Protein 1FJH (pdb70)

Solvent-accessible surface area: 18485 Å² total; per-residue (Å²): 217,25,22,4,0,0,0,11,5,23,77,41,35,2,36,13,0,45,143,49,6,77,92,66,63,51,92,10,4,0,1,24,112,116,100,20,86,3,106,15,79,11,13,74,51,123,18,0,123,102,0,25,52,42,0,65,81,94,2,83,184,8,3,23,0,0,0,5,19,23,40,61,30,44,169,34,195,51,32,0,34,0,0,0,13,2,8,9,2,7,9,59,0,0,66,31,0,35,83,2,0,123,111,20,128,108,16,1,2,0,1,14,2,6,19,11,0,24,100,50,55,23,107,142,7,69,0,0,135,5,3,82,69,45,70,33,82,114,0,53,35,52,1,86,150,34,53,147,136,2,12,88,36,0,48,16,0,0,8,1,2,2,0,1,5,4,8,98,53,0,37,57,4,4,144,19,38,0,16,0,2,1,0,0,12,31,102,139,77,62,6,46,80,55,202,25,97,57,55,8,7,0,26,0,0,26,13,1,25,32,84,33,0,29,11,0,1,4,6,24,0,23,0,4,1,0,82,7,2,73,105,26,33,58,102,38,222,24,26,4,0,0,1,10,4,15,80,42,34,2,37,10,0,52,118,44,5,79,94,70,62,49,98,8,3,0,1,26,114,129,106,21,85,3,106,13,79,10,11,72,44,139,17,0,91,104,0,23,52,43,0,60,79,95,4,76,181,11,2,20,0,0,0,5,19,24,41,63,29,34,159,29,186,57,34,0,35,0,0,0,15,2,9,6,2,7,9,45,0,0,66,31,0,30,79,4,0,105,132,19,129,78,16,1,1,0,0,14,2,2,12,5,0,19,120,60,54,21,113,148,7,74,0,0,140,3,3,87,70,46,70,32,80,112,0,54,38,54,1,97,151,28,66,181,117,1,9,70,39,0,38,10,0,0,8,1,1,2,0,2,5,1,9,103,53,0,42,52,3,8,147,22,16,2,18,1,0,2,0,0,18,34,96,186,102,18,17,37,49,102,215,34,109,60,52,17,12,0,26,0,0,24,13,0,22,33,78,34,0,12,9,0,2,2,6,24,1,26,0,3,0,0,34,15,1,52,108,42,29,66,96,32

Structure (mmCIF, N/CA/C/O backbone):
data_1FJH
#
_entry.id   1FJH
#
_cell.length_a   43.256
_cell.length_b   46.208
_cell.length_c   65.320
_cell.angle_alpha   106.54
_cell.angle_beta   106.56
_cell.angle_gamma   98.75
#
_symmetry.space_group_name_H-M   'P 1'
#
loop_
_entity.id
_entity.type
_entity.pdbx_description
1 polymer '3ALPHA-HYDROXYSTEROID DEHYDROGENASE/CARBONYL REDUCTASE'
2 water water
#
loop_
_atom_site.group_PDB
_atom_site.id
_atom_site.type_symbol
_atom_site.label_atom_id
_atom_site.label_alt_id
_atom_site.label_comp_id
_atom_site.label_asym_id
_atom_site.label_entity_id
_atom_site.label_seq_id
_atom_site.pdbx_PDB_ins_code
_atom_site.Cartn_x
_atom_site.Cartn_y
_atom_site.Cartn_z
_atom_site.occupancy
_atom_site.B_iso_or_equiv
_atom_site.auth_seq_id
_atom_site.auth_comp_id
_atom_site.auth_asym_id
_atom_site.auth_atom_id
_atom_site.pdbx_PDB_model_num
ATOM 1 N N . MET A 1 1 ? 2.874 26.775 -27.076 1.00 48.47 1 MET A N 1
ATOM 2 C CA . MET A 1 1 ? 3.993 26.365 -26.180 1.00 48.34 1 MET A CA 1
ATOM 3 C C . MET A 1 1 ? 3.994 24.862 -25.936 1.00 44.10 1 MET A C 1
ATOM 4 O O . MET A 1 1 ? 4.870 24.150 -26.426 1.00 45.52 1 MET A O 1
ATOM 9 N N . SER A 1 2 ? 3.015 24.386 -25.171 1.00 37.95 2 SER A N 1
ATOM 10 C CA . SER A 1 2 ? 2.906 22.964 -24.862 1.00 29.86 2 SER A CA 1
ATOM 11 C C . SER A 1 2 ? 1.805 22.325 -25.697 1.00 26.71 2 SER A C 1
ATOM 12 O O . SER A 1 2 ? 0.625 22.400 -25.352 1.00 25.89 2 SER A O 1
ATOM 15 N N . ILE A 1 3 ? 2.202 21.682 -26.788 1.00 22.18 3 ILE A N 1
ATOM 16 C CA . ILE A 1 3 ? 1.251 21.048 -27.687 1.00 20.98 3 ILE A CA 1
ATOM 17 C C . ILE A 1 3 ? 0.913 19.603 -27.350 1.00 20.02 3 ILE A C 1
ATOM 18 O O . ILE A 1 3 ? 1.795 18.792 -27.078 1.00 20.17 3 ILE A O 1
ATOM 23 N N . ILE A 1 4 ? -0.379 19.299 -27.368 1.00 17.99 4 ILE A N 1
ATOM 24 C CA . ILE A 1 4 ? -0.864 17.944 -27.136 1.00 15.62 4 ILE A CA 1
ATOM 25 C C . ILE A 1 4 ? -1.715 17.606 -28.352 1.00 15.30 4 ILE A C 1
ATOM 26 O O . ILE A 1 4 ? -2.661 18.324 -28.668 1.00 14.23 4 ILE A O 1
ATOM 31 N N . VAL A 1 5 ? -1.361 16.526 -29.036 1.00 13.43 5 VAL A N 1
ATOM 32 C CA . VAL A 1 5 ? -2.098 16.070 -30.209 1.00 14.41 5 VAL A CA 1
ATOM 33 C C . VAL A 1 5 ? -3.155 15.083 -29.729 1.00 14.85 5 VAL A C 1
ATOM 34 O O . VAL A 1 5 ? -2.854 14.184 -28.945 1.00 15.02 5 VAL A O 1
ATOM 38 N N . ILE A 1 6 ? -4.390 15.252 -30.196 1.00 12.69 6 ILE A N 1
ATOM 39 C CA . ILE A 1 6 ? -5.479 14.372 -29.783 1.00 12.04 6 ILE A CA 1
ATOM 40 C C . ILE A 1 6 ? -6.290 13.878 -30.976 1.00 11.68 6 ILE A C 1
ATOM 41 O O . ILE A 1 6 ? -6.894 14.678 -31.684 1.00 11.97 6 ILE A O 1
ATOM 46 N N . SER A 1 7 ? -6.309 12.570 -31.205 1.00 10.81 7 SER A N 1
ATOM 47 C CA . SER A 1 7 ? -7.113 12.048 -32.305 1.00 11.18 7 SER A CA 1
ATOM 48 C C . SER A 1 7 ? -8.506 11.774 -31.728 1.00 11.65 7 SER A C 1
ATOM 49 O O . SER A 1 7 ? -8.650 11.519 -30.530 1.00 11.34 7 SER A O 1
ATOM 52 N N . GLY A 1 8 ? -9.529 11.851 -32.577 1.00 10.32 8 GLY A N 1
ATOM 53 C CA . GLY A 1 8 ? -10.898 11.638 -32.125 1.00 11.17 8 GLY A CA 1
ATOM 54 C C . GLY A 1 8 ? -11.376 12.734 -31.180 1.00 12.69 8 GLY A C 1
ATOM 55 O O . GLY A 1 8 ? -12.225 12.500 -30.320 1.00 14.06 8 GLY A O 1
ATOM 56 N N . CYS A 1 9 ? -10.850 13.943 -31.362 1.00 12.19 9 CYS A N 1
ATOM 57 C CA . CYS A 1 9 ? -11.169 15.087 -30.511 1.00 12.69 9 CYS A CA 1
ATOM 58 C C . CYS A 1 9 ? -12.573 15.688 -30.596 1.00 13.72 9 CYS A C 1
ATOM 59 O O . CYS A 1 9 ? -12.987 16.412 -29.689 1.00 13.96 9 CYS A O 1
ATOM 62 N N . ALA A 1 10 ? -13.300 15.399 -31.670 1.00 13.52 10 ALA A N 1
ATOM 63 C CA . ALA A 1 10 ? -14.626 15.979 -31.865 1.00 12.86 10 ALA A CA 1
ATOM 64 C C . ALA A 1 10 ? -15.729 15.548 -30.909 1.00 14.73 10 ALA A C 1
ATOM 65 O O . ALA A 1 10 ? -16.621 16.337 -30.598 1.00 13.68 10 ALA A O 1
ATOM 67 N N . THR A 1 11 ? -15.673 14.311 -30.429 1.00 16.76 11 THR A N 1
ATOM 68 C CA . THR A 1 11 ? -16.725 13.814 -29.553 1.00 17.73 11 THR A CA 1
ATOM 69 C C . THR A 1 11 ? -16.220 12.923 -28.427 1.00 16.79 11 THR A C 1
ATOM 70 O O . THR A 1 11 ? -15.028 12.649 -28.316 1.00 14.66 11 THR A O 1
ATOM 74 N N . GLY A 1 12 ? -17.162 12.471 -27.605 1.00 16.56 12 GLY A N 1
ATOM 75 C CA . GLY A 1 12 ? -16.862 11.579 -26.500 1.00 16.64 12 GLY A CA 1
ATOM 76 C C . GLY A 1 12 ? -15.659 11.882 -25.629 1.00 12.59 12 GLY A C 1
ATOM 77 O O . GLY A 1 12 ? -15.456 13.010 -25.188 1.00 11.85 12 GLY A O 1
ATOM 78 N N . ILE A 1 13 ? -14.865 10.849 -25.372 1.00 13.48 13 ILE A N 1
ATOM 79 C CA . ILE A 1 13 ? -13.684 10.986 -24.530 1.00 14.00 13 ILE A CA 1
ATOM 80 C C . ILE A 1 13 ? -12.675 11.957 -25.125 1.00 12.62 13 ILE A C 1
ATOM 81 O O . ILE A 1 13 ? -12.061 12.735 -24.402 1.00 13.94 13 ILE A O 1
ATOM 86 N N . GLY A 1 14 ? -12.501 11.908 -26.444 1.00 11.29 14 GLY A N 1
ATOM 87 C CA . GLY A 1 14 ? -11.564 12.815 -27.084 1.00 9.05 14 GLY A CA 1
ATOM 88 C C . GLY A 1 14 ? -11.926 14.261 -26.800 1.00 9.36 14 GLY A C 1
ATOM 89 O O . GLY A 1 14 ? -11.066 15.082 -26.488 1.00 11.16 14 GLY A O 1
ATOM 90 N N . ALA A 1 15 ? -13.212 14.577 -26.905 1.00 11.57 15 ALA A N 1
ATOM 91 C CA . ALA A 1 15 ? -13.681 15.932 -26.649 1.00 11.26 15 ALA A CA 1
ATOM 92 C C . ALA A 1 15 ? -13.514 16.313 -25.180 1.00 10.84 15 ALA A C 1
ATOM 93 O O . ALA A 1 15 ? -13.060 17.409 -24.871 1.00 14.04 15 ALA A O 1
ATOM 95 N N . ALA A 1 16 ? -13.882 15.403 -24.282 1.00 12.65 16 ALA A N 1
ATOM 96 C CA . ALA A 1 16 ? -13.778 15.643 -22.844 1.00 12.74 16 ALA A CA 1
ATOM 97 C C . ALA A 1 16 ? -12.324 15.848 -22.432 1.00 12.83 16 ALA A C 1
ATOM 98 O O . ALA A 1 16 ? -12.020 16.671 -21.564 1.00 12.37 16 ALA A O 1
ATOM 100 N N . THR A 1 17 ? -11.429 15.096 -23.063 1.00 12.61 17 THR A N 1
ATOM 101 C CA . THR A 1 17 ? -10.001 15.187 -22.772 1.00 12.97 17 THR A CA 1
ATOM 102 C C . THR A 1 17 ? -9.434 16.500 -23.284 1.00 12.95 17 THR A C 1
ATOM 103 O O . THR A 1 17 ? -8.581 17.119 -22.643 1.00 13.00 17 THR A O 1
ATOM 107 N N . ARG A 1 18 ? -9.909 16.924 -24.448 1.00 13.57 18 ARG A N 1
ATOM 108 C CA . ARG A 1 18 ? -9.443 18.175 -25.014 1.00 14.84 18 ARG A CA 1
ATOM 109 C C . ARG A 1 18 ? -9.807 19.314 -24.071 1.00 16.28 18 ARG A C 1
ATOM 110 O O . ARG A 1 18 ? -9.000 20.204 -23.825 1.00 15.61 18 ARG A O 1
ATOM 118 N N . LYS A 1 19 ? -11.020 19.275 -23.526 1.00 18.64 19 LYS A N 1
ATOM 119 C CA . LYS A 1 19 ? -11.460 20.326 -22.614 1.00 20.13 19 LYS A CA 1
ATOM 120 C C . LYS A 1 19 ? -10.595 20.398 -21.361 1.00 19.95 19 LYS A C 1
ATOM 121 O O . LYS A 1 19 ? -10.189 21.482 -20.938 1.00 21.50 19 LYS A O 1
ATOM 127 N N . VAL A 1 20 ? -10.311 19.243 -20.770 1.00 19.06 20 VAL A N 1
ATOM 128 C CA . VAL A 1 20 ? -9.501 19.197 -19.559 1.00 18.51 20 VAL A CA 1
ATOM 129 C C . VAL A 1 20 ? -8.059 19.636 -19.793 1.00 18.09 20 VAL A C 1
ATOM 130 O O . VAL A 1 20 ? -7.516 20.419 -19.020 1.00 17.89 20 VAL A O 1
ATOM 134 N N . LEU A 1 21 ? -7.436 19.137 -20.856 1.00 17.87 21 LEU A N 1
ATOM 135 C CA . LEU A 1 21 ? -6.054 19.505 -21.139 1.00 17.80 21 LEU A CA 1
ATOM 136 C C . LEU A 1 21 ? -5.935 20.963 -21.579 1.00 18.99 21 LEU A C 1
ATOM 137 O O . LEU A 1 21 ? -4.920 21.612 -21.317 1.00 19.92 21 LEU A O 1
ATOM 142 N N . GLU A 1 22 ? -6.966 21.486 -22.235 1.00 19.04 22 GLU A N 1
ATOM 143 C CA . GLU A 1 22 ? -6.930 22.885 -22.650 1.00 22.17 22 GLU A CA 1
ATOM 144 C C . GLU A 1 22 ? -6.987 23.767 -21.406 1.00 24.31 22 GLU A C 1
ATOM 145 O O . GLU A 1 22 ? -6.353 24.820 -21.349 1.00 25.41 22 GLU A O 1
ATOM 151 N N . ALA A 1 23 ? -7.743 23.324 -20.407 1.00 26.47 23 ALA A N 1
ATOM 152 C CA . ALA A 1 23 ? -7.859 24.060 -19.155 1.00 26.99 23 ALA A CA 1
ATOM 153 C C . ALA A 1 23 ? -6.516 23.991 -18.438 1.00 27.62 23 ALA A C 1
ATOM 154 O O . ALA A 1 23 ? -6.167 24.877 -17.655 1.00 29.41 23 ALA A O 1
ATOM 156 N N . ALA A 1 24 ? -5.763 22.931 -18.716 1.00 29.15 24 ALA A N 1
ATOM 157 C CA . ALA A 1 24 ? -4.453 22.741 -18.107 1.00 29.54 24 ALA A CA 1
ATOM 158 C C . ALA A 1 24 ? -3.407 23.626 -18.783 1.00 28.60 24 ALA A C 1
ATOM 159 O O . ALA A 1 24 ? -2.226 23.570 -18.443 1.00 31.32 24 ALA A O 1
ATOM 161 N N . GLY A 1 25 ? -3.848 24.430 -19.747 1.00 27.32 25 GLY A N 1
ATOM 162 C CA . GLY A 1 25 ? -2.945 25.335 -20.441 1.00 25.39 25 GLY A CA 1
ATOM 163 C C . GLY A 1 25 ? -2.314 24.830 -21.726 1.00 24.06 25 GLY A C 1
ATOM 164 O O . GLY A 1 25 ? -1.534 25.543 -22.359 1.00 24.45 25 GLY A O 1
ATOM 165 N N . HIS A 1 26 ? -2.655 23.613 -22.130 1.00 22.01 26 HIS A N 1
ATOM 166 C CA . HIS A 1 26 ? -2.085 23.033 -23.341 1.00 20.42 26 HIS A CA 1
ATOM 167 C C . HIS A 1 26 ? -2.737 23.506 -24.630 1.00 20.12 26 HIS A C 1
ATOM 168 O O . HIS A 1 26 ? -3.926 23.818 -24.662 1.00 20.40 26 HIS A O 1
ATOM 175 N N . GLN A 1 27 ? -1.931 23.572 -25.686 1.00 21.13 27 GLN A N 1
ATOM 176 C CA . GLN A 1 27 ? -2.402 23.949 -27.013 1.00 22.87 27 GLN A CA 1
ATOM 177 C C . GLN A 1 27 ? -2.735 22.602 -27.647 1.00 19.81 27 GLN A C 1
ATOM 178 O O . GLN A 1 27 ? -1.887 21.708 -27.692 1.00 20.87 27 GLN A O 1
ATOM 184 N N . ILE A 1 28 ? -3.960 22.453 -28.129 1.00 20.05 28 ILE A N 1
ATOM 185 C CA . ILE A 1 28 ? -4.380 21.190 -28.717 1.00 19.80 28 ILE A CA 1
ATOM 186 C C . ILE A 1 28 ? -4.421 21.165 -30.237 1.00 19.71 28 ILE A C 1
ATOM 187 O O . ILE A 1 28 ? -4.944 22.078 -30.874 1.00 19.70 28 ILE A O 1
ATOM 192 N N . VAL A 1 29 ? -3.849 20.110 -30.810 1.00 17.90 29 VAL A N 1
ATOM 193 C CA . VAL A 1 29 ? -3.866 19.911 -32.251 1.00 16.84 29 VAL A CA 1
ATOM 194 C C . VAL A 1 29 ? -4.700 18.647 -32.402 1.00 16.22 29 VAL A C 1
ATOM 195 O O . VAL A 1 29 ? -4.212 17.536 -32.195 1.00 15.01 29 VAL A O 1
ATOM 199 N N . GLY A 1 30 ? -5.969 18.834 -32.737 1.00 14.35 30 GLY A N 1
ATOM 200 C CA . GLY A 1 30 ? -6.866 17.707 -32.874 1.00 16.25 30 GLY A CA 1
ATOM 201 C C . GLY A 1 30 ? -6.925 17.104 -34.256 1.00 15.01 30 GLY A C 1
ATOM 202 O O . GLY A 1 30 ? -6.695 17.783 -35.261 1.00 17.21 30 GLY A O 1
ATOM 203 N N . ILE A 1 31 ? -7.231 15.812 -34.291 1.00 13.55 31 ILE A N 1
ATOM 204 C CA . ILE A 1 31 ? -7.354 15.070 -35.534 1.00 14.19 31 ILE A CA 1
ATOM 205 C C . ILE A 1 31 ? -8.726 14.401 -35.510 1.00 15.76 31 ILE A C 1
ATOM 206 O O . ILE A 1 31 ? -9.012 13.617 -34.608 1.00 14.61 31 ILE A O 1
ATOM 211 N N . ASP A 1 32 ? -9.579 14.719 -36.479 1.00 14.42 32 ASP A N 1
ATOM 212 C CA . ASP A 1 32 ? -10.898 14.094 -36.545 1.00 14.94 32 ASP A CA 1
ATOM 213 C C . ASP A 1 32 ? -11.535 14.382 -37.899 1.00 16.53 32 ASP A C 1
ATOM 214 O O . ASP A 1 32 ? -10.968 15.119 -38.705 1.00 15.56 32 ASP A O 1
ATOM 219 N N . ILE A 1 33 ? -12.701 13.796 -38.154 1.00 16.28 33 ILE A N 1
ATOM 220 C CA . ILE A 1 33 ? -13.377 13.999 -39.430 1.00 17.85 33 ILE A CA 1
ATOM 221 C C . ILE A 1 33 ? -13.973 15.399 -39.542 1.00 18.93 33 ILE A C 1
ATOM 222 O O . ILE A 1 33 ? -14.252 15.873 -40.644 1.00 19.36 33 ILE A O 1
ATOM 227 N N . ARG A 1 34 ? -14.167 16.049 -38.398 1.00 17.52 34 ARG A N 1
ATOM 228 C CA . ARG A 1 34 ? -14.718 17.400 -38.337 1.00 18.23 34 ARG A CA 1
ATOM 229 C C . ARG A 1 34 ? -14.335 18.021 -36.994 1.00 19.27 34 ARG A C 1
ATOM 230 O O . ARG A 1 34 ? -13.869 17.321 -36.094 1.00 18.87 34 ARG A O 1
ATOM 238 N N . ASP A 1 35 ? -14.532 19.330 -36.865 1.00 19.27 35 ASP A N 1
ATOM 239 C CA . ASP A 1 35 ? -14.225 20.042 -35.624 1.00 21.81 35 ASP A CA 1
ATOM 240 C C . ASP A 1 35 ? -12.833 19.713 -35.103 1.00 21.86 35 ASP A C 1
ATOM 241 O O . ASP A 1 35 ? -12.667 19.358 -33.934 1.00 22.57 35 ASP A O 1
ATOM 246 N N . ALA A 1 36 ? -11.837 19.829 -35.975 1.00 19.85 36 ALA A N 1
ATOM 247 C CA . ALA A 1 36 ? -10.456 19.542 -35.608 1.00 18.19 36 ALA A CA 1
ATOM 248 C C . ALA A 1 36 ? -9.487 20.346 -36.468 1.00 18.29 36 ALA A C 1
ATOM 249 O O . ALA A 1 36 ? -9.804 20.704 -37.608 1.00 19.30 36 ALA A O 1
ATOM 251 N N . GLU A 1 37 ? -8.312 20.630 -35.914 1.00 16.89 37 GLU A N 1
ATOM 252 C CA . GLU A 1 37 ? -7.280 21.377 -36.626 1.00 17.36 37 GLU A CA 1
ATOM 253 C C . GLU A 1 37 ? -6.789 20.583 -37.830 1.00 18.51 37 GLU A C 1
ATOM 254 O O . GLU A 1 37 ? -6.389 21.155 -38.849 1.00 20.63 37 GLU A O 1
ATOM 260 N N . VAL A 1 38 ? -6.801 19.262 -37.699 1.00 17.36 38 VAL A N 1
ATOM 261 C CA . VAL A 1 38 ? -6.384 18.377 -38.778 1.00 16.25 38 VAL A CA 1
ATOM 262 C C . VAL A 1 38 ? -7.571 17.505 -39.160 1.00 16.75 38 VAL A C 1
ATOM 263 O O . VAL A 1 38 ? -7.935 16.578 -38.432 1.00 15.11 38 VAL A O 1
ATOM 267 N N . ILE A 1 39 ? -8.188 17.822 -40.293 1.00 16.99 39 ILE A N 1
ATOM 268 C CA . ILE A 1 39 ? -9.334 17.059 -40.769 1.00 17.29 39 ILE A CA 1
ATOM 269 C C . ILE A 1 39 ? -8.841 15.797 -41.452 1.00 16.96 39 ILE A C 1
ATOM 270 O O . ILE A 1 39 ? -8.121 15.856 -42.450 1.00 16.98 39 ILE A O 1
ATOM 275 N N . ALA A 1 40 ? -9.222 14.646 -40.912 1.00 18.20 40 ALA A N 1
ATOM 276 C CA . ALA A 1 40 ? -8.780 13.394 -41.494 1.00 18.03 40 ALA A CA 1
ATOM 277 C C . ALA A 1 40 ? -9.653 12.215 -41.117 1.00 18.96 40 ALA A C 1
ATOM 278 O O . ALA A 1 40 ? -10.340 12.227 -40.099 1.00 22.22 40 ALA A O 1
ATOM 280 N N . ASP A 1 41 ? -9.615 11.203 -41.973 1.00 21.96 41 ASP A N 1
ATOM 281 C CA . ASP A 1 41 ? -10.344 9.962 -41.776 1.00 22.80 41 ASP A CA 1
ATOM 282 C C . ASP A 1 41 ? -9.190 8.965 -41.692 1.00 22.62 41 ASP A C 1
ATOM 283 O O . ASP A 1 41 ? -8.364 8.893 -42.594 1.00 24.53 41 ASP A O 1
ATOM 288 N N . LEU A 1 42 ? -9.110 8.224 -40.596 1.00 21.18 42 LEU A N 1
ATOM 289 C CA . LEU A 1 42 ? -8.006 7.291 -40.399 1.00 19.46 42 LEU A CA 1
ATOM 290 C C . LEU A 1 42 ? -8.251 5.873 -40.885 1.00 19.41 42 LEU A C 1
ATOM 291 O O . LEU A 1 42 ? -7.446 4.983 -40.620 1.00 16.71 42 LEU A O 1
ATOM 296 N N . SER A 1 43 ? -9.348 5.663 -41.608 1.00 19.47 43 SER A N 1
ATOM 297 C CA . SER A 1 43 ? -9.679 4.330 -42.099 1.00 22.32 43 SER A CA 1
ATOM 298 C C . SER A 1 43 ? -8.849 3.851 -43.289 1.00 22.76 43 SER A C 1
ATOM 299 O O . SER A 1 43 ? -8.879 2.666 -43.621 1.00 23.61 43 SER A O 1
ATOM 302 N N . THR A 1 44 ? -8.113 4.751 -43.938 1.00 23.20 44 THR A N 1
ATOM 303 C CA . THR A 1 44 ? -7.283 4.346 -45.075 1.00 22.69 44 THR A CA 1
ATOM 304 C C . THR A 1 44 ? -5.822 4.739 -44.882 1.00 21.79 44 THR A C 1
ATOM 305 O O . THR A 1 44 ? -5.515 5.706 -44.183 1.00 20.90 44 THR A O 1
ATOM 309 N N . ALA A 1 45 ? -4.930 3.985 -45.519 1.00 23.29 45 ALA A N 1
ATOM 310 C CA . ALA A 1 45 ? -3.494 4.228 -45.434 1.00 24.56 45 ALA A CA 1
ATOM 311 C C . ALA A 1 45 ? -3.135 5.647 -45.859 1.00 26.52 45 ALA A C 1
ATOM 312 O O . ALA A 1 45 ? -2.337 6.314 -45.199 1.00 27.29 45 ALA A O 1
ATOM 314 N N . GLU A 1 46 ? -3.723 6.106 -46.960 1.00 27.47 46 GLU A N 1
ATOM 315 C CA . GLU A 1 46 ? -3.457 7.450 -47.456 1.00 29.94 46 GLU A CA 1
ATOM 316 C C . GLU A 1 46 ? -3.990 8.499 -46.495 1.00 27.49 46 GLU A C 1
ATOM 31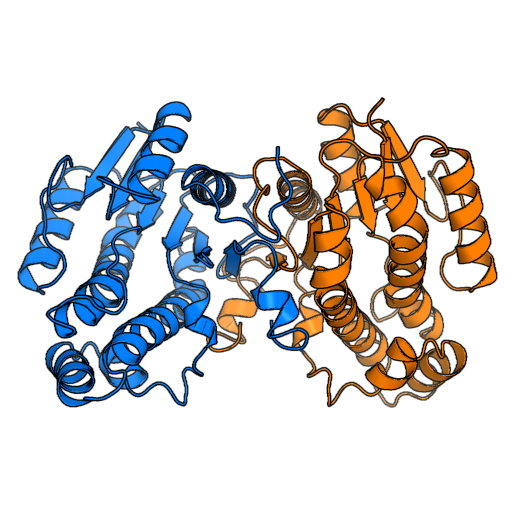7 O O . GLU A 1 46 ? -3.381 9.552 -46.313 1.00 28.12 46 GLU A O 1
ATOM 323 N N . GLY A 1 47 ? -5.130 8.202 -45.883 1.00 25.36 47 GLY A N 1
ATOM 324 C CA . GLY A 1 47 ? -5.725 9.126 -44.938 1.00 22.03 47 GLY A CA 1
ATOM 325 C C . GLY A 1 47 ? -4.842 9.349 -43.722 1.00 19.99 47 GLY A C 1
ATOM 326 O O . GLY A 1 47 ? -4.694 10.478 -43.263 1.00 19.27 47 GLY A O 1
ATOM 327 N N . ARG A 1 48 ? -4.258 8.278 -43.195 1.00 17.74 48 ARG A N 1
ATOM 328 C CA . ARG A 1 48 ? -3.386 8.398 -42.027 1.00 18.29 48 ARG A CA 1
ATOM 329 C C . ARG A 1 48 ? -2.079 9.074 -42.408 1.00 19.73 48 ARG A C 1
ATOM 330 O O . ARG A 1 48 ? -1.551 9.894 -41.657 1.00 18.62 48 ARG A O 1
ATOM 338 N N . LYS A 1 49 ? -1.555 8.719 -43.576 1.00 18.60 49 LYS A N 1
ATOM 339 C CA . LYS A 1 49 ? -0.311 9.307 -44.043 1.00 19.02 49 LYS A CA 1
ATOM 340 C C . LYS A 1 49 ? -0.461 10.817 -44.135 1.00 16.66 49 LYS A C 1
ATOM 341 O O . LYS A 1 49 ? 0.440 11.559 -43.759 1.00 16.47 49 LYS A O 1
ATOM 347 N N . GLN A 1 50 ? -1.608 11.269 -44.634 1.00 14.88 50 GLN A N 1
ATOM 348 C CA . GLN A 1 50 ? -1.860 12.696 -44.768 1.00 15.45 50 GLN A CA 1
ATOM 349 C C . GLN A 1 50 ? -2.044 13.354 -43.405 1.00 15.51 50 GLN A C 1
ATOM 350 O O . GLN A 1 50 ? -1.588 14.475 -43.187 1.00 15.57 50 GLN A O 1
ATOM 356 N N . ALA A 1 51 ? -2.710 12.654 -42.491 1.00 15.53 51 ALA A N 1
ATOM 357 C CA . ALA A 1 51 ? -2.943 13.173 -41.143 1.00 14.63 51 ALA A CA 1
ATOM 358 C C . ALA A 1 51 ? -1.614 13.350 -40.405 1.00 13.54 51 ALA A C 1
ATOM 359 O O . ALA A 1 51 ? -1.408 14.335 -39.700 1.00 14.53 51 ALA A O 1
ATOM 361 N N . ILE A 1 52 ? -0.721 12.383 -40.579 1.00 12.99 52 ILE A N 1
ATOM 362 C CA . ILE A 1 52 ? 0.594 12.410 -39.953 1.00 13.61 52 ILE A CA 1
ATOM 363 C C . ILE A 1 52 ? 1.386 13.611 -40.461 1.00 12.22 52 ILE A C 1
ATOM 364 O O . ILE A 1 52 ? 1.976 14.353 -39.680 1.00 14.18 52 ILE A O 1
ATOM 369 N N . ALA A 1 53 ? 1.371 13.801 -41.776 1.00 13.68 53 ALA A N 1
ATOM 370 C CA . ALA A 1 53 ? 2.073 14.906 -42.412 1.00 13.19 53 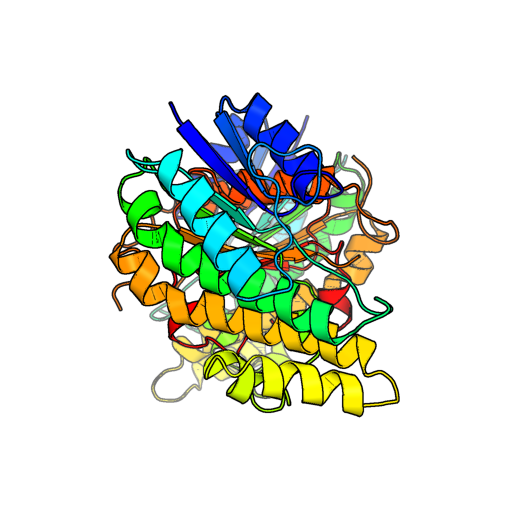ALA A CA 1
ATOM 371 C C . ALA A 1 53 ? 1.534 16.247 -41.925 1.00 15.71 53 ALA A C 1
ATOM 372 O O . ALA A 1 53 ? 2.303 17.149 -41.600 1.00 17.13 53 ALA A O 1
ATOM 374 N N . ASP A 1 54 ? 0.211 16.375 -41.876 1.00 18.31 54 ASP A N 1
ATOM 375 C CA . ASP A 1 54 ? -0.410 17.617 -41.434 1.00 17.84 54 ASP A CA 1
ATOM 376 C C . ASP A 1 54 ? -0.103 17.920 -39.974 1.00 18.68 54 ASP A C 1
ATOM 377 O O . ASP A 1 54 ? 0.057 19.078 -39.595 1.00 19.22 54 ASP A O 1
ATOM 382 N N . VAL A 1 55 ? -0.022 16.881 -39.150 1.00 18.42 55 VAL A N 1
ATOM 383 C CA . VAL A 1 55 ? 0.288 17.077 -37.741 1.00 17.43 55 VAL A CA 1
ATOM 384 C C . VAL A 1 55 ? 1.744 17.481 -37.556 1.00 14.86 55 VAL A C 1
ATOM 385 O O . VAL A 1 55 ? 2.039 18.449 -36.867 1.00 14.91 55 VAL A O 1
ATOM 389 N N . LEU A 1 56 ? 2.655 16.740 -38.177 1.00 14.16 56 LEU A N 1
ATOM 390 C CA . LEU A 1 56 ? 4.072 17.043 -38.047 1.00 17.33 56 LEU A CA 1
ATOM 391 C C . LEU A 1 56 ? 4.406 18.464 -38.480 1.00 19.15 56 LEU A C 1
ATOM 392 O O . LEU A 1 56 ? 5.280 19.106 -37.893 1.00 18.30 56 LEU A O 1
ATOM 397 N N . ALA A 1 57 ? 3.701 18.958 -39.492 1.00 19.14 57 ALA A N 1
ATOM 398 C CA . ALA A 1 57 ? 3.925 20.314 -39.986 1.00 20.63 57 ALA A CA 1
ATOM 399 C C . ALA A 1 57 ? 3.568 21.359 -38.927 1.00 19.76 57 ALA A C 1
ATOM 400 O O . ALA A 1 57 ? 4.048 22.492 -38.973 1.00 22.10 57 ALA A O 1
ATOM 402 N N . LYS A 1 58 ? 2.724 20.975 -37.976 1.00 17.72 58 LYS A N 1
ATOM 403 C CA . LYS A 1 58 ? 2.306 21.879 -36.909 1.00 16.28 58 LYS A CA 1
ATOM 404 C C . LYS A 1 58 ? 3.104 21.661 -35.624 1.00 15.46 58 LYS A C 1
ATOM 405 O O . LYS A 1 58 ? 2.994 22.448 -34.683 1.00 15.46 58 LYS A O 1
ATOM 411 N N . CYS A 1 59 ? 3.904 20.596 -35.591 1.00 15.08 59 CYS A N 1
ATOM 412 C CA . CYS A 1 59 ? 4.707 20.261 -34.415 1.00 14.92 59 CYS A CA 1
ATOM 413 C C . CYS A 1 59 ? 6.190 20.123 -34.761 1.00 16.26 59 CYS A C 1
ATOM 414 O O . CYS A 1 59 ? 6.869 19.220 -34.262 1.00 16.48 59 CYS A O 1
ATOM 417 N N . SER A 1 60 ? 6.699 21.022 -35.599 1.00 14.25 60 SER A N 1
ATOM 418 C CA . SER A 1 60 ? 8.093 20.957 -36.025 1.00 15.03 60 SER A CA 1
ATOM 419 C C . SER A 1 60 ? 9.096 21.046 -34.880 1.00 14.93 60 SER A C 1
ATOM 420 O O . SER A 1 60 ? 10.207 20.524 -34.982 1.00 16.00 60 SER A O 1
ATOM 423 N N . LYS A 1 61 ? 8.710 21.708 -33.795 1.00 13.99 61 LYS A N 1
ATOM 424 C CA . LYS A 1 61 ? 9.593 21.848 -32.642 1.00 16.19 61 LYS A CA 1
ATOM 425 C C . LYS A 1 61 ? 9.322 20.748 -31.616 1.00 17.05 61 LYS A C 1
ATOM 426 O O . LYS A 1 61 ? 9.942 20.712 -30.548 1.00 17.34 61 LYS A O 1
ATOM 432 N N . GLY A 1 62 ? 8.391 19.856 -31.956 1.00 14.64 62 GLY A N 1
ATOM 433 C CA . GLY A 1 62 ? 8.031 18.751 -31.083 1.00 15.31 62 GLY A CA 1
ATOM 434 C C . GLY A 1 62 ? 6.633 18.880 -30.499 1.00 13.07 62 GLY A C 1
ATOM 435 O O . GLY A 1 62 ? 5.893 19.802 -30.833 1.00 14.94 62 GLY A O 1
ATOM 436 N N . MET A 1 63 ? 6.261 17.929 -29.648 1.00 14.36 63 MET A N 1
ATOM 437 C CA . MET A 1 63 ? 4.969 17.962 -28.972 1.00 14.52 63 MET A CA 1
ATOM 438 C C . MET A 1 63 ? 5.181 17.401 -27.569 1.00 12.69 63 MET A C 1
ATOM 439 O O . MET A 1 63 ? 6.060 16.561 -27.360 1.00 11.05 63 MET A O 1
ATOM 444 N N . ASP A 1 64 ? 4.398 17.883 -26.609 1.00 13.14 64 ASP A N 1
ATOM 445 C CA . ASP A 1 64 ? 4.523 17.436 -25.222 1.00 13.42 64 ASP A CA 1
ATOM 446 C C . ASP A 1 64 ? 3.667 16.219 -24.898 1.00 13.80 64 ASP A C 1
ATOM 447 O O . ASP A 1 64 ? 3.862 15.571 -23.872 1.00 14.12 64 ASP A O 1
ATOM 452 N N . GLY A 1 65 ? 2.714 15.904 -25.763 1.00 14.08 65 GLY A N 1
ATOM 453 C CA . GLY A 1 65 ? 1.872 14.759 -25.477 1.00 10.90 65 GLY A CA 1
ATOM 454 C C . GLY A 1 65 ? 1.028 14.318 -26.645 1.00 10.33 65 GLY A C 1
ATOM 455 O O . GLY A 1 65 ? 0.828 15.057 -27.604 1.00 11.39 65 GLY A O 1
ATOM 456 N N . LEU A 1 66 ? 0.522 13.098 -26.541 1.00 10.14 66 LEU A N 1
ATOM 457 C CA . LEU A 1 66 ? -0.303 12.517 -27.580 1.00 11.27 66 LEU A CA 1
ATOM 458 C C . LEU A 1 66 ? -1.386 11.673 -26.933 1.00 11.30 66 LEU A C 1
ATOM 459 O O . LEU A 1 66 ? -1.092 10.845 -26.073 1.00 12.62 66 LEU A O 1
ATOM 464 N N . VAL A 1 67 ? -2.634 11.900 -27.331 1.00 9.02 67 VAL A N 1
ATOM 465 C CA . VAL A 1 67 ? -3.749 11.118 -26.808 1.00 8.47 67 VAL A CA 1
ATOM 466 C C . VAL A 1 67 ? -4.542 10.611 -28.005 1.00 9.27 67 VAL A C 1
ATOM 467 O O . VAL A 1 67 ? -5.145 11.395 -28.736 1.00 9.99 67 VAL A O 1
ATOM 471 N N . LEU A 1 68 ? -4.530 9.297 -28.203 1.00 9.53 68 LEU A N 1
ATOM 472 C CA . LEU A 1 68 ? -5.230 8.688 -29.327 1.00 9.58 68 LEU A CA 1
ATOM 473 C C . LEU A 1 68 ? -6.602 8.175 -28.894 1.00 9.69 68 LEU A C 1
ATOM 474 O O . LEU A 1 68 ? -6.722 7.104 -28.299 1.00 8.82 68 LEU A O 1
ATOM 479 N N . CYS A 1 69 ? -7.634 8.955 -29.203 1.00 10.49 69 CYS A N 1
ATOM 480 C CA . CYS A 1 69 ? -9.000 8.617 -28.818 1.00 11.40 69 CYS A CA 1
ATOM 481 C C . CYS A 1 69 ? -9.891 8.200 -29.978 1.00 14.34 69 CYS A C 1
ATOM 482 O O . CYS A 1 69 ? -11.063 7.878 -29.775 1.00 15.22 69 CYS A O 1
ATOM 485 N N . ALA A 1 70 ? -9.345 8.212 -31.187 1.00 14.70 70 ALA A N 1
ATOM 486 C CA . ALA A 1 70 ? -10.113 7.817 -32.359 1.00 15.36 70 ALA A CA 1
ATOM 487 C C . ALA A 1 70 ? -10.467 6.345 -32.204 1.00 15.83 70 ALA A C 1
ATOM 488 O O . ALA A 1 70 ? -9.651 5.545 -31.749 1.00 16.15 70 ALA A O 1
ATOM 490 N N . GLY A 1 71 ? -11.689 5.987 -32.571 1.00 17.26 71 GLY A N 1
ATOM 491 C CA . GLY A 1 71 ? -12.098 4.602 -32.452 1.00 15.80 71 GLY A CA 1
ATOM 492 C C . GLY A 1 71 ? -13.520 4.383 -32.914 1.00 15.85 71 GLY A C 1
ATOM 493 O O . GLY A 1 71 ? -14.338 5.301 -32.890 1.00 15.13 71 GLY A O 1
ATOM 494 N N . LEU A 1 72 ? -13.806 3.157 -33.338 1.00 16.00 72 LEU A N 1
ATOM 495 C CA . LEU A 1 72 ? -15.130 2.772 -33.811 1.00 16.55 72 LEU A CA 1
ATOM 496 C C . LEU A 1 72 ? -15.538 1.524 -33.040 1.00 17.15 72 LEU A C 1
ATOM 497 O O . LEU A 1 72 ? -14.721 0.634 -32.815 1.00 18.32 72 LEU A O 1
ATOM 502 N N . GLY A 1 73 ? -16.801 1.451 -32.640 1.00 17.14 73 GLY A N 1
ATOM 503 C CA . GLY A 1 73 ? -17.243 0.301 -31.875 1.00 17.01 73 GLY A CA 1
ATOM 504 C C . GLY A 1 73 ? -17.806 -0.836 -32.698 1.00 21.07 73 GLY A C 1
ATOM 505 O O . GLY A 1 73 ? -17.894 -0.741 -33.925 1.00 18.74 73 GLY A O 1
ATOM 506 N N . PRO A 1 74 ? -18.180 -1.948 -32.047 1.00 23.92 74 PRO A N 1
ATOM 507 C CA . PRO A 1 74 ? -18.736 -3.063 -32.811 1.00 25.83 74 PRO A CA 1
ATOM 508 C C . PRO A 1 74 ? -20.052 -2.542 -33.363 1.00 27.78 74 PRO A C 1
ATOM 509 O O . PRO A 1 74 ? -20.545 -1.516 -32.898 1.00 29.09 74 PRO A O 1
ATOM 513 N N . GLN A 1 75 ? -20.611 -3.215 -34.357 1.00 29.94 75 GLN A N 1
ATOM 514 C CA . GLN A 1 75 ? -21.866 -2.763 -34.949 1.00 34.73 75 GLN A CA 1
ATOM 515 C C . GLN A 1 75 ? -21.639 -1.616 -35.935 1.00 31.97 75 GLN A C 1
ATOM 516 O O . GLN A 1 75 ? -22.592 -1.032 -36.450 1.00 32.72 75 GLN A O 1
ATOM 522 N N . THR A 1 76 ? -20.374 -1.282 -36.181 1.00 28.70 76 THR A N 1
ATOM 523 C CA . THR A 1 76 ? -20.053 -0.252 -37.162 1.00 27.60 76 THR A CA 1
ATOM 524 C C . THR A 1 76 ? -20.372 -0.958 -38.476 1.00 27.63 76 THR A C 1
ATOM 525 O O . THR A 1 76 ? -19.987 -2.114 -38.660 1.00 25.79 76 THR A O 1
ATOM 529 N N . LYS A 1 77 ? -21.079 -0.279 -39.374 1.00 28.63 77 LYS A N 1
ATOM 530 C CA . LYS A 1 77 ? -21.471 -0.867 -40.656 1.00 29.26 77 LYS A CA 1
ATOM 531 C C . LYS A 1 77 ? -20.359 -1.651 -41.350 1.00 27.16 77 LYS A C 1
ATOM 532 O O . LYS A 1 77 ? -20.438 -2.873 -41.465 1.00 27.08 77 LYS A O 1
ATOM 538 N N . VAL A 1 78 ? -19.330 -0.950 -41.816 1.00 24.45 78 VAL A N 1
ATOM 539 C CA . VAL A 1 78 ? -18.213 -1.592 -42.498 1.00 22.55 78 VAL A CA 1
ATOM 540 C C . VAL A 1 78 ? -17.123 -1.945 -41.485 1.00 21.07 78 VAL A C 1
ATOM 541 O O . VAL A 1 78 ? -16.329 -1.102 -41.068 1.00 19.90 78 VAL A O 1
ATOM 545 N N . LEU A 1 79 ? -17.102 -3.214 -41.097 1.00 19.30 79 LEU A N 1
ATOM 546 C CA . LEU A 1 79 ? -16.157 -3.712 -40.106 1.00 17.23 79 LEU A CA 1
ATOM 547 C C . LEU A 1 79 ? -14.681 -3.494 -40.414 1.00 18.44 79 LEU A C 1
ATOM 548 O O . LEU A 1 79 ? -13.870 -3.362 -39.497 1.00 19.27 79 LEU A O 1
ATOM 553 N N . GLY A 1 80 ? -14.326 -3.454 -41.693 1.00 16.87 80 GLY A N 1
ATOM 554 C CA . GLY A 1 80 ? -12.936 -3.237 -42.048 1.00 16.95 80 GLY A CA 1
ATOM 555 C C . GLY A 1 80 ? -12.430 -1.928 -41.471 1.00 17.10 80 GLY A C 1
ATOM 556 O O . GLY A 1 80 ? -11.264 -1.822 -41.084 1.00 18.08 80 GLY A O 1
ATOM 557 N N . ASN A 1 81 ? -13.306 -0.929 -41.403 1.00 14.88 81 ASN A N 1
ATOM 558 C CA . ASN A 1 81 ? -12.924 0.374 -40.865 1.00 16.13 81 ASN A CA 1
ATOM 559 C C . ASN A 1 81 ? -12.638 0.323 -39.372 1.00 15.05 81 ASN A C 1
ATOM 560 O O . ASN A 1 81 ? -11.840 1.108 -38.860 1.00 13.38 81 ASN A O 1
ATOM 565 N N . VAL A 1 82 ? -13.287 -0.599 -38.672 1.00 15.09 82 VAL A N 1
ATOM 566 C CA . VAL A 1 82 ? -13.059 -0.738 -37.239 1.00 15.78 82 VAL A CA 1
ATOM 567 C C . VAL A 1 82 ? -11.600 -1.133 -37.009 1.00 14.96 82 VAL A C 1
ATOM 568 O O . VAL A 1 82 ? -10.919 -0.571 -36.148 1.00 12.61 82 VAL A O 1
ATOM 572 N N . VAL A 1 83 ? -11.123 -2.090 -37.797 1.00 15.20 83 VAL A N 1
ATOM 573 C CA . VAL A 1 83 ? -9.749 -2.563 -37.689 1.00 14.83 83 VAL A CA 1
ATOM 574 C C . VAL A 1 83 ? -8.754 -1.484 -38.101 1.00 15.38 83 VAL A C 1
ATOM 575 O O . VAL A 1 83 ? -7.750 -1.256 -37.425 1.00 15.92 83 VAL A O 1
ATOM 579 N N . SER A 1 84 ? -9.038 -0.817 -39.212 1.00 16.90 84 SER A N 1
ATOM 580 C CA . SER A 1 84 ? -8.157 0.234 -39.704 1.00 16.94 84 SER A CA 1
ATOM 581 C C . SER A 1 84 ? -8.002 1.387 -38.723 1.00 16.45 84 SER A C 1
ATOM 582 O O . SER A 1 84 ? -6.883 1.757 -38.373 1.00 17.63 84 SER A O 1
ATOM 585 N N . VAL A 1 85 ? -9.119 1.951 -38.273 1.00 17.07 85 VAL A N 1
ATOM 586 C CA . VAL A 1 85 ? -9.070 3.075 -37.345 1.00 14.77 85 VAL A CA 1
ATOM 587 C C . VAL A 1 85 ? -8.536 2.700 -35.965 1.00 13.08 85 VAL A C 1
ATOM 588 O O . VAL A 1 85 ? -7.642 3.360 -35.440 1.00 13.41 85 VAL A O 1
ATOM 592 N N . ASN A 1 86 ? -9.088 1.642 -35.380 1.00 13.61 86 ASN A N 1
ATOM 593 C CA . ASN A 1 86 ? -8.689 1.210 -34.042 1.00 13.39 86 ASN A CA 1
ATOM 594 C C . ASN A 1 86 ? -7.234 0.782 -33.894 1.00 12.77 86 ASN A C 1
ATOM 595 O O . ASN A 1 86 ? -6.607 1.047 -32.865 1.00 12.72 86 ASN A O 1
ATOM 600 N N . TYR A 1 87 ? -6.689 0.119 -34.907 1.00 12.47 87 TYR A N 1
ATOM 601 C CA . TYR A 1 87 ? -5.308 -0.332 -34.820 1.00 11.48 87 TYR A CA 1
ATOM 602 C C . TYR A 1 87 ? -4.337 0.595 -35.540 1.00 12.61 87 TYR A C 1
ATOM 603 O O . TYR A 1 87 ? -3.573 1.316 -34.897 1.00 11.89 87 TYR A O 1
ATOM 612 N N . PHE A 1 88 ? -4.367 0.585 -36.870 1.00 14.29 88 PHE A N 1
ATOM 613 C CA . PHE A 1 88 ? -3.457 1.418 -37.645 1.00 13.98 88 PHE A CA 1
ATOM 614 C C . PHE A 1 88 ? -3.647 2.903 -37.384 1.00 13.17 88 PHE A C 1
ATOM 615 O O . PHE A 1 88 ? -2.690 3.670 -37.449 1.00 14.27 88 PHE A O 1
ATOM 623 N N . GLY A 1 89 ? -4.877 3.304 -37.082 1.00 11.88 89 GLY A N 1
ATOM 624 C CA . GLY A 1 89 ? -5.144 4.697 -36.796 1.00 11.71 89 GLY A CA 1
ATOM 625 C C . GLY A 1 89 ? -4.393 5.131 -35.549 1.00 12.13 89 GLY A C 1
ATOM 626 O O . GLY A 1 89 ? -4.195 6.321 -35.317 1.00 13.35 89 GLY A O 1
ATOM 627 N N . ALA A 1 90 ? -3.971 4.159 -34.747 1.00 13.40 90 ALA A N 1
ATOM 628 C CA . ALA A 1 90 ? -3.238 4.443 -33.518 1.00 13.16 90 ALA A CA 1
ATOM 629 C C . ALA A 1 90 ? -1.746 4.160 -33.669 1.00 13.32 90 ALA A C 1
ATOM 630 O O . ALA A 1 90 ? -0.913 5.017 -33.384 1.00 14.13 90 ALA A O 1
ATOM 632 N N . THR A 1 91 ? -1.414 2.958 -34.129 1.00 13.51 91 THR A N 1
ATOM 633 C CA . THR A 1 91 ? -0.019 2.565 -34.290 1.00 13.60 91 THR A CA 1
ATOM 634 C C . THR A 1 91 ? 0.805 3.409 -35.266 1.00 13.46 91 THR A C 1
ATOM 635 O O . THR A 1 91 ? 1.933 3.797 -34.949 1.00 13.88 91 THR A O 1
ATOM 639 N N . GLU A 1 92 ? 0.266 3.702 -36.447 1.00 11.76 92 GLU A N 1
ATOM 640 C CA . GLU A 1 92 ? 1.030 4.490 -37.407 1.00 11.63 92 GLU A CA 1
ATOM 641 C C . GLU A 1 92 ? 1.270 5.899 -36.886 1.00 12.67 92 GLU A C 1
ATOM 642 O O . GLU A 1 92 ? 2.339 6.479 -37.106 1.00 12.30 92 GLU A O 1
ATOM 648 N N . LEU A 1 93 ? 0.289 6.444 -36.173 1.00 13.35 93 LEU A N 1
ATOM 649 C CA . LEU A 1 93 ? 0.430 7.783 -35.630 1.00 14.52 93 LEU A CA 1
ATOM 650 C C . LEU A 1 93 ? 1.421 7.830 -34.475 1.00 16.46 93 LEU A C 1
ATOM 651 O O . LEU A 1 93 ? 2.304 8.681 -34.456 1.00 16.41 93 LEU A O 1
ATOM 656 N N . MET A 1 94 ? 1.304 6.915 -33.518 1.00 17.04 94 MET A N 1
ATOM 657 C CA . MET A 1 94 ? 2.246 6.952 -32.405 1.00 16.66 94 MET A CA 1
ATOM 658 C C . MET A 1 94 ? 3.675 6.698 -32.891 1.00 15.91 94 MET A C 1
ATOM 659 O O . MET A 1 94 ? 4.607 7.344 -32.427 1.00 15.10 94 MET A O 1
ATOM 664 N N . ASP A 1 95 ? 3.853 5.788 -33.846 1.00 15.28 95 ASP A N 1
ATOM 665 C CA . ASP A 1 95 ? 5.199 5.512 -34.353 1.00 14.57 95 ASP A CA 1
ATOM 666 C C . ASP A 1 95 ? 5.779 6.698 -35.112 1.00 15.43 95 ASP A C 1
ATOM 667 O O . ASP A 1 95 ? 6.978 6.973 -35.034 1.00 16.62 95 ASP A O 1
ATOM 672 N N . ALA A 1 96 ? 4.928 7.400 -35.850 1.00 15.99 96 ALA A N 1
ATOM 673 C CA . ALA A 1 96 ? 5.368 8.557 -36.618 1.00 14.49 96 ALA A CA 1
ATOM 674 C C . ALA A 1 96 ? 5.624 9.768 -35.719 1.00 14.53 96 ALA A C 1
ATOM 675 O O . ALA A 1 96 ? 6.454 10.624 -36.039 1.00 13.83 96 ALA A O 1
ATOM 677 N N . PHE A 1 97 ? 4.922 9.835 -34.590 1.00 14.11 97 PHE A N 1
ATOM 678 C CA . PHE A 1 97 ? 5.066 10.973 -33.682 1.00 13.01 97 PHE A CA 1
ATOM 679 C C . PHE A 1 97 ? 6.117 10.841 -32.577 1.00 12.42 97 PHE A C 1
ATOM 680 O O . PHE A 1 97 ? 6.405 11.818 -31.886 1.00 13.87 97 PHE A O 1
ATOM 688 N N . LEU A 1 98 ? 6.693 9.654 -32.409 1.00 13.22 98 LEU A N 1
ATOM 689 C CA . LEU A 1 98 ? 7.694 9.446 -31.363 1.00 15.61 98 LEU A CA 1
ATOM 690 C C . LEU A 1 98 ? 8.843 10.455 -31.469 1.00 16.04 98 LEU A C 1
ATOM 691 O O . LEU A 1 98 ? 9.274 11.021 -30.465 1.00 15.58 98 LEU A O 1
ATOM 696 N N . PRO A 1 99 ? 9.362 10.686 -32.685 1.00 16.62 99 PRO A N 1
ATOM 697 C CA . PRO A 1 99 ? 10.460 11.650 -32.806 1.00 17.82 99 PRO A CA 1
ATOM 698 C C . PRO A 1 99 ? 10.081 13.022 -32.259 1.00 17.71 99 PRO A C 1
ATOM 699 O O . PRO A 1 99 ? 10.904 13.703 -31.649 1.00 18.43 99 PRO A O 1
ATOM 703 N N . ALA A 1 100 ? 8.828 13.418 -32.474 1.00 16.45 100 ALA A N 1
ATOM 704 C CA . ALA A 1 100 ? 8.342 14.709 -32.005 1.00 15.14 100 ALA A CA 1
ATOM 705 C C . ALA A 1 100 ? 8.173 14.741 -30.487 1.00 15.98 100 ALA A C 1
ATOM 706 O O . ALA A 1 100 ? 8.512 15.732 -29.835 1.00 15.82 100 ALA A O 1
ATOM 708 N N . LEU A 1 101 ? 7.639 13.659 -29.926 1.00 14.86 101 LEU A N 1
ATOM 709 C CA . LEU A 1 101 ? 7.442 13.572 -28.484 1.00 15.47 101 LEU A CA 1
ATOM 710 C C . LEU A 1 101 ? 8.789 13.606 -27.769 1.00 14.48 101 LEU A C 1
ATOM 711 O O . LEU A 1 101 ? 8.925 14.204 -26.703 1.00 13.74 101 LEU A O 1
ATOM 716 N N . LYS A 1 102 ? 9.778 12.956 -28.371 1.00 15.76 102 LYS A N 1
ATOM 717 C CA . LYS A 1 102 ? 11.125 12.879 -27.813 1.00 19.43 102 LYS A CA 1
ATOM 718 C C . LYS A 1 102 ? 11.693 14.275 -27.532 1.00 19.53 102 LYS A C 1
ATOM 719 O O . LYS A 1 102 ? 12.478 14.461 -26.599 1.00 21.33 102 LYS A O 1
ATOM 725 N N . LYS A 1 103 ? 11.279 15.251 -28.337 1.00 20.01 103 LYS A N 1
ATOM 726 C CA . LYS A 1 103 ? 11.735 16.636 -28.204 1.00 19.45 103 LYS A CA 1
ATOM 727 C C . LYS A 1 103 ? 10.903 17.428 -27.190 1.00 19.32 103 LYS A C 1
ATOM 728 O O . LYS A 1 103 ? 11.230 18.571 -26.868 1.00 21.29 103 LYS A O 1
ATOM 734 N N . GLY A 1 104 ? 9.833 16.824 -26.683 1.00 19.42 104 GLY A N 1
ATOM 735 C CA . GLY A 1 104 ? 8.969 17.520 -25.744 1.00 19.42 104 GLY A CA 1
ATOM 736 C C . GLY A 1 104 ? 9.381 17.570 -24.281 1.00 19.78 104 GLY A C 1
ATOM 737 O O . GLY A 1 104 ? 10.375 16.968 -23.871 1.00 19.04 104 GLY A O 1
ATOM 738 N N . HIS A 1 105 ? 8.598 18.305 -23.498 1.00 19.73 105 HIS A N 1
ATOM 739 C CA . HIS A 1 105 ? 8.826 18.475 -22.064 1.00 21.84 105 HIS A CA 1
ATOM 740 C C . HIS A 1 105 ? 7.960 17.479 -21.291 1.00 19.71 105 HIS A C 1
ATOM 741 O O . HIS A 1 105 ? 6.733 17.516 -21.395 1.00 15.54 105 HIS A O 1
ATOM 748 N N . GLN A 1 106 ? 8.604 16.600 -20.523 1.00 18.87 106 GLN A N 1
ATOM 749 C CA . GLN A 1 106 ? 7.900 15.580 -19.748 1.00 21.27 106 GLN A CA 1
ATOM 750 C C . GLN A 1 106 ? 6.882 14.917 -20.670 1.00 19.06 106 GLN A C 1
ATOM 751 O O . GLN A 1 106 ? 5.714 14.748 -20.313 1.00 20.68 106 GLN A O 1
ATOM 757 N N . PRO A 1 107 ? 7.331 14.505 -21.865 1.00 17.02 107 PRO A N 1
ATOM 758 C CA . PRO A 1 107 ? 6.465 13.870 -22.858 1.00 14.54 107 PRO A CA 1
ATOM 759 C C . PRO A 1 1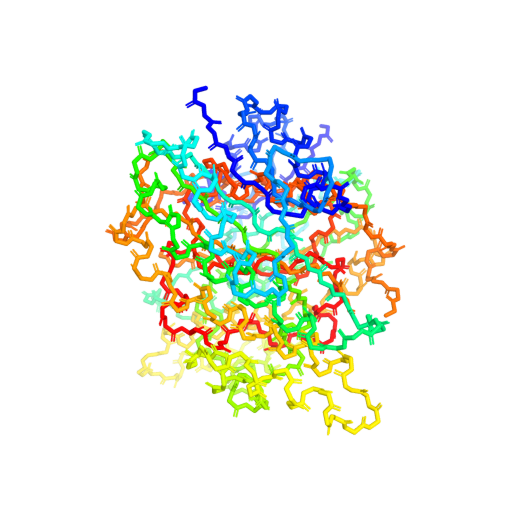07 ? 5.805 12.570 -22.415 1.00 15.46 107 PRO A C 1
ATOM 760 O O . PRO A 1 107 ? 6.428 11.724 -21.774 1.00 12.56 107 PRO A O 1
ATOM 764 N N . ALA A 1 108 ? 4.535 12.423 -22.780 1.00 14.08 108 ALA A N 1
ATOM 765 C CA . ALA A 1 108 ? 3.778 11.231 -22.439 1.00 13.83 108 ALA A CA 1
ATOM 766 C C . ALA A 1 108 ? 2.666 11.044 -23.453 1.00 13.94 108 ALA A C 1
ATOM 767 O O . ALA A 1 108 ? 2.204 12.001 -24.072 1.00 15.14 108 ALA A O 1
ATOM 769 N N . ALA A 1 109 ? 2.239 9.801 -23.621 1.00 11.64 109 ALA A N 1
ATOM 770 C CA . ALA A 1 109 ? 1.166 9.504 -24.551 1.00 8.75 109 ALA A CA 1
ATOM 771 C C . ALA A 1 109 ? 0.218 8.513 -23.913 1.00 9.79 109 ALA A C 1
ATOM 772 O O . ALA A 1 109 ? 0.627 7.666 -23.108 1.00 8.18 109 ALA A O 1
ATOM 774 N N . VAL A 1 110 ? -1.054 8.633 -24.272 1.00 8.65 110 VAL A N 1
ATOM 775 C CA . VAL A 1 110 ? -2.075 7.730 -23.772 1.00 9.50 110 VAL A CA 1
ATOM 776 C C . VAL A 1 110 ? -2.897 7.263 -24.964 1.00 8.43 110 VAL A C 1
ATOM 777 O O . VAL A 1 110 ? -3.297 8.059 -25.819 1.00 8.07 110 VAL A O 1
ATOM 781 N N . VAL A 1 111 ? -3.103 5.956 -25.029 1.00 8.91 111 VAL A N 1
ATOM 782 C CA . VAL A 1 111 ? -3.873 5.342 -26.101 1.00 9.26 111 VAL A CA 1
ATOM 783 C C . VAL A 1 111 ? -5.131 4.734 -25.511 1.00 9.37 111 VAL A C 1
ATOM 784 O O . VAL A 1 111 ? -5.066 3.988 -24.537 1.00 8.74 111 VAL A O 1
ATOM 788 N N . ILE A 1 112 ? -6.282 5.057 -26.090 1.00 9.65 112 ILE A N 1
ATOM 789 C CA . ILE A 1 112 ? -7.526 4.503 -25.580 1.00 11.54 112 ILE A CA 1
ATOM 790 C C . ILE A 1 112 ? -7.792 3.151 -26.213 1.00 9.70 112 ILE A C 1
ATOM 791 O O . ILE A 1 112 ? -8.056 3.055 -27.413 1.00 10.87 112 ILE A O 1
ATOM 796 N N . SER A 1 113 ? -7.692 2.108 -25.400 1.00 9.76 113 SER A N 1
ATOM 797 C CA . SER A 1 113 ? -7.955 0.759 -25.855 1.00 9.51 113 SER A CA 1
ATOM 798 C C . SER A 1 113 ? -9.371 0.451 -25.396 1.00 11.10 113 SER A C 1
ATOM 799 O O . SER A 1 113 ? -10.297 1.197 -25.720 1.00 11.55 113 SER A O 1
ATOM 802 N N . SER A 1 114 ? -9.535 -0.625 -24.633 1.00 9.85 114 SER A N 1
ATOM 803 C CA . SER A 1 114 ? -10.843 -1.026 -24.135 1.00 12.07 114 SER A CA 1
ATOM 804 C C . SER A 1 114 ? -10.705 -2.232 -23.223 1.00 12.07 114 SER A C 1
ATOM 805 O O . SER A 1 114 ? -9.749 -2.990 -23.341 1.00 12.04 114 SER A O 1
ATOM 808 N N . VAL A 1 115 ? -11.655 -2.407 -22.310 1.00 12.37 115 VAL A N 1
ATOM 809 C CA . VAL A 1 115 ? -11.625 -3.570 -21.436 1.00 14.72 115 VAL A CA 1
ATOM 810 C C . VAL A 1 115 ? -11.723 -4.800 -22.341 1.00 15.77 115 VAL A C 1
ATOM 811 O O . VAL A 1 115 ? -11.268 -5.879 -21.982 1.00 15.59 115 VAL A O 1
ATOM 815 N N . ALA A 1 116 ? -12.307 -4.618 -23.526 1.00 14.42 116 ALA A N 1
ATOM 816 C CA . ALA A 1 116 ? -12.464 -5.713 -24.484 1.00 14.63 116 ALA A CA 1
ATOM 817 C C . ALA A 1 116 ? -11.124 -6.293 -24.921 1.00 17.41 116 ALA A C 1
ATOM 818 O O . ALA A 1 116 ? -11.051 -7.426 -25.410 1.00 16.89 116 ALA A O 1
ATOM 820 N N . SER A 1 117 ? -10.061 -5.517 -24.747 1.00 17.59 117 SER A N 1
ATOM 821 C CA . SER A 1 117 ? -8.725 -5.965 -25.114 1.00 18.03 117 SER A CA 1
ATOM 822 C C . SER A 1 117 ? -8.345 -7.221 -24.335 1.00 20.60 117 SER A C 1
ATOM 823 O O . SER A 1 117 ? -7.503 -8.002 -24.775 1.00 20.54 117 SER A O 1
ATOM 826 N N . ALA A 1 118 ? -8.968 -7.413 -23.176 1.00 20.42 118 ALA A N 1
ATOM 827 C CA . ALA A 1 118 ? -8.673 -8.573 -22.343 1.00 21.73 118 ALA A CA 1
ATOM 828 C C . ALA A 1 118 ? -9.675 -9.711 -22.518 1.00 22.88 118 ALA A C 1
ATOM 829 O O . ALA A 1 118 ? -9.624 -10.700 -21.785 1.00 24.24 118 ALA A O 1
ATOM 831 N N . HIS A 1 119 ? -10.582 -9.578 -23.480 1.00 23.25 119 HIS A N 1
ATOM 832 C CA . HIS A 1 119 ? -11.581 -10.622 -23.712 1.00 25.50 119 HIS A CA 1
ATOM 833 C C . HIS A 1 119 ? -11.097 -11.634 -24.742 1.00 25.60 119 HIS A C 1
ATOM 834 O O . HIS A 1 119 ? -11.839 -12.529 -25.139 1.00 29.32 119 HIS A O 1
ATOM 841 N N . LEU A 1 120 ? -9.850 -11.485 -25.171 1.00 24.88 120 LEU A N 1
ATOM 842 C CA . LEU A 1 120 ? -9.265 -12.369 -26.171 1.00 22.78 120 LEU A CA 1
ATOM 843 C C . LEU A 1 120 ? -7.760 -12.434 -25.919 1.00 20.65 120 LEU A C 1
ATOM 844 O O . LEU A 1 120 ? -7.138 -11.413 -25.640 1.00 20.54 120 LEU A O 1
ATOM 849 N N . ALA A 1 121 ? -7.179 -13.627 -25.998 1.00 18.37 121 ALA A N 1
ATOM 850 C CA . ALA A 1 121 ? -5.745 -13.783 -25.790 1.00 18.16 121 ALA A CA 1
ATOM 851 C C . ALA A 1 121 ? -5.021 -13.434 -27.091 1.00 19.58 121 ALA A C 1
ATOM 852 O O . ALA A 1 121 ? -5.473 -13.805 -28.170 1.00 18.44 121 ALA A O 1
ATOM 854 N N . PHE A 1 122 ? -3.905 -12.717 -26.990 1.00 18.70 122 PHE A N 1
ATOM 855 C CA . PHE A 1 122 ? -3.153 -12.322 -28.175 1.00 20.86 122 PHE A CA 1
ATOM 856 C C . PHE A 1 122 ? -2.758 -13.521 -29.037 1.00 23.45 122 PHE A C 1
ATOM 857 O O . PHE A 1 122 ? -2.815 -13.457 -30.267 1.00 22.58 122 PHE A O 1
ATOM 865 N N . ASP A 1 123 ? -2.365 -14.613 -28.391 1.00 25.50 123 ASP A N 1
ATOM 866 C CA . ASP A 1 123 ? -1.958 -15.814 -29.112 1.00 29.62 123 ASP A CA 1
ATOM 867 C C . ASP A 1 123 ? -3.132 -16.530 -29.775 1.00 27.76 123 ASP A C 1
ATOM 868 O O . ASP A 1 123 ? -2.935 -17.452 -30.567 1.00 30.87 123 ASP A O 1
ATOM 873 N N . LYS A 1 124 ? -4.348 -16.104 -29.451 1.00 26.03 124 LYS A N 1
ATOM 874 C CA . LYS A 1 124 ? -5.556 -16.702 -30.015 1.00 25.20 124 LYS A CA 1
ATOM 875 C C . LYS A 1 124 ? -6.364 -15.648 -30.769 1.00 25.54 124 LYS A C 1
ATOM 876 O O . LYS A 1 124 ? -7.523 -15.869 -31.117 1.00 26.42 124 LYS A O 1
ATOM 882 N N . ASN A 1 125 ? -5.737 -14.502 -31.014 1.00 24.52 125 ASN A N 1
ATOM 883 C CA . ASN A 1 125 ? -6.369 -13.387 -31.720 1.00 22.46 125 ASN A CA 1
ATOM 884 C C . ASN A 1 125 ? -6.158 -13.548 -33.226 1.00 22.49 125 ASN A C 1
ATOM 885 O O . ASN A 1 125 ? -5.062 -13.328 -33.732 1.00 20.56 125 ASN A O 1
ATOM 890 N N . PRO A 1 126 ? -7.217 -13.921 -33.964 1.00 24.25 126 PRO A N 1
ATOM 891 C CA . PRO A 1 126 ? -7.124 -14.109 -35.416 1.00 23.18 126 PRO A CA 1
ATOM 892 C C . PRO A 1 126 ? -6.591 -12.921 -36.215 1.00 22.94 126 PRO A C 1
ATOM 893 O O . PRO A 1 126 ? -6.222 -13.073 -37.379 1.00 23.53 126 PRO A O 1
ATOM 897 N N . LEU A 1 127 ? -6.537 -11.747 -35.595 1.00 22.94 127 LEU A N 1
ATOM 898 C CA . LEU A 1 127 ? -6.038 -10.555 -36.280 1.00 20.94 127 LEU A CA 1
ATOM 899 C C . LEU A 1 127 ? -4.603 -10.222 -35.895 1.00 18.47 127 LEU A C 1
ATOM 900 O O . LEU A 1 127 ? -3.934 -9.469 -36.594 1.00 16.22 127 LEU A O 1
ATOM 905 N N . ALA A 1 128 ? -4.142 -10.789 -34.784 1.00 18.61 128 ALA A N 1
ATOM 906 C CA . ALA A 1 128 ? -2.800 -10.539 -34.261 1.00 21.03 128 ALA A CA 1
ATOM 907 C C . ALA A 1 128 ? -1.653 -10.494 -35.271 1.00 21.10 128 ALA A C 1
ATOM 908 O O . ALA A 1 128 ? -1.025 -9.452 -35.451 1.00 21.50 128 ALA A O 1
ATOM 910 N N . LEU A 1 129 ? -1.368 -11.620 -35.916 1.00 23.12 129 LEU A N 1
ATOM 911 C CA . LEU A 1 129 ? -0.271 -11.677 -36.879 1.00 24.52 129 LEU A CA 1
ATOM 912 C C . LEU A 1 129 ? -0.393 -10.669 -38.016 1.00 23.69 129 LEU A C 1
ATOM 913 O O . LEU A 1 129 ? 0.569 -9.970 -38.332 1.00 25.48 129 LEU A O 1
ATOM 918 N N . ALA A 1 130 ? -1.569 -10.590 -38.631 1.00 22.79 130 ALA A N 1
ATOM 919 C CA . ALA A 1 130 ? -1.773 -9.650 -39.728 1.00 19.22 130 ALA A CA 1
ATOM 920 C C . ALA A 1 130 ? -1.494 -8.220 -39.283 1.00 19.42 130 ALA A C 1
ATOM 921 O O . ALA A 1 130 ? -0.747 -7.493 -39.935 1.00 20.04 130 ALA A O 1
ATOM 923 N N . LEU A 1 131 ? -2.101 -7.820 -38.171 1.00 19.38 131 LEU A N 1
ATOM 924 C CA . LEU A 1 131 ? -1.917 -6.469 -37.655 1.00 19.47 131 LEU A CA 1
ATOM 925 C C . LEU A 1 131 ? -0.449 -6.180 -37.349 1.00 18.28 131 LEU A C 1
ATOM 926 O O . LEU A 1 131 ? 0.081 -5.148 -37.755 1.00 15.94 131 LEU A O 1
ATOM 931 N N . GLU A 1 132 ? 0.209 -7.095 -36.646 1.00 20.97 132 GLU A N 1
ATOM 932 C CA . GLU A 1 132 ? 1.622 -6.924 -36.319 1.00 23.17 132 GLU A CA 1
ATOM 933 C C . GLU A 1 132 ? 2.459 -6.810 -37.586 1.00 23.47 132 GLU A C 1
ATOM 934 O O . GLU A 1 132 ? 3.411 -6.033 -37.645 1.00 24.83 132 GLU A O 1
ATOM 940 N N . ALA A 1 133 ? 2.093 -7.587 -38.599 1.00 24.14 133 ALA A N 1
ATOM 941 C CA . ALA A 1 133 ? 2.808 -7.587 -39.870 1.00 23.57 133 ALA A CA 1
ATOM 942 C C . ALA A 1 133 ? 2.444 -6.381 -40.731 1.00 23.71 133 ALA A C 1
ATOM 943 O O . ALA A 1 133 ? 3.078 -6.128 -41.753 1.00 25.25 133 ALA A O 1
ATOM 945 N N . GLY A 1 134 ? 1.418 -5.642 -40.322 1.00 23.53 134 GLY A N 1
ATOM 946 C CA . GLY A 1 134 ? 1.007 -4.471 -41.076 1.00 23.12 134 GLY A CA 1
ATOM 947 C C . GLY A 1 134 ? 0.184 -4.785 -42.314 1.00 25.23 134 GLY A C 1
ATOM 948 O O . GLY A 1 134 ? 0.049 -3.946 -43.206 1.00 27.00 134 GLY A O 1
ATOM 949 N N . GLU A 1 135 ? -0.372 -5.991 -42.365 1.00 23.61 135 GLU A N 1
ATOM 950 C CA . GLU A 1 135 ? -1.190 -6.426 -43.496 1.00 23.25 135 GLU A CA 1
ATOM 951 C C . GLU A 1 135 ? -2.645 -6.000 -43.287 1.00 20.60 135 GLU A C 1
ATOM 952 O O . GLU A 1 135 ? -3.492 -6.793 -42.886 1.00 20.01 135 GLU A O 1
ATOM 958 N N . GLU A 1 136 ? -2.923 -4.735 -43.582 1.00 19.73 136 GLU A N 1
ATOM 959 C CA . GLU A 1 136 ? -4.251 -4.164 -43.397 1.00 19.13 136 GLU A CA 1
ATOM 960 C C . GLU A 1 136 ? -5.361 -4.847 -44.188 1.00 20.19 136 GLU A C 1
ATOM 961 O O . GLU A 1 136 ? -6.418 -5.156 -43.638 1.00 19.07 136 GLU A O 1
ATOM 967 N N . ALA A 1 137 ? -5.134 -5.064 -45.478 1.00 20.42 137 ALA A N 1
ATOM 968 C CA . ALA A 1 137 ? -6.138 -5.713 -46.317 1.00 21.28 137 ALA A CA 1
ATOM 969 C C . ALA A 1 137 ? -6.489 -7.087 -45.758 1.00 20.69 137 ALA A C 1
ATOM 970 O O . ALA A 1 137 ? -7.663 -7.454 -45.666 1.00 18.84 137 ALA A O 1
ATOM 972 N N . LYS A 1 138 ? -5.464 -7.843 -45.376 1.00 21.50 138 LYS A N 1
ATOM 973 C CA . LYS A 1 138 ? -5.666 -9.175 -44.825 1.00 20.48 138 LYS A CA 1
ATOM 974 C C . LYS A 1 138 ? -6.496 -9.111 -43.542 1.00 19.41 138 LYS A C 1
ATOM 975 O O . LYS A 1 138 ? -7.420 -9.897 -43.352 1.00 17.93 138 LYS A O 1
ATOM 981 N N . ALA A 1 139 ? -6.163 -8.165 -42.668 1.00 18.54 139 ALA A N 1
ATOM 982 C CA . ALA A 1 139 ? -6.879 -8.000 -41.408 1.00 16.76 139 ALA A CA 1
ATOM 983 C C . ALA A 1 139 ? -8.345 -7.613 -41.627 1.00 17.68 139 ALA A C 1
ATOM 984 O O . ALA A 1 139 ? -9.237 -8.157 -40.978 1.00 17.31 139 ALA A O 1
ATOM 986 N N . ARG A 1 140 ? -8.590 -6.669 -42.533 1.00 17.14 140 ARG A N 1
ATOM 987 C CA . ARG A 1 140 ? -9.951 -6.228 -42.830 1.00 17.28 140 ARG A CA 1
ATOM 988 C C . ARG A 1 140 ? -10.764 -7.385 -43.414 1.00 18.86 140 ARG A C 1
ATOM 989 O O . ARG A 1 140 ? -11.936 -7.571 -43.080 1.00 21.11 140 ARG A O 1
ATOM 997 N N . ALA A 1 141 ? -10.136 -8.159 -44.291 1.00 17.80 141 ALA A N 1
ATOM 998 C CA . ALA A 1 141 ? -10.801 -9.299 -44.906 1.00 16.55 141 ALA A CA 1
ATOM 999 C C . ALA A 1 141 ? -11.218 -10.304 -43.836 1.00 19.02 141 ALA A C 1
ATOM 1000 O O . ALA A 1 141 ? -12.292 -10.897 -43.913 1.00 17.70 141 ALA A O 1
ATOM 1002 N N . ILE A 1 142 ? -10.369 -10.488 -42.829 1.00 21.09 142 ILE A N 1
ATOM 1003 C CA . ILE A 1 142 ? -10.673 -11.429 -41.759 1.00 20.70 142 ILE A CA 1
ATOM 1004 C C . ILE A 1 142 ? -11.989 -11.112 -41.048 1.00 21.95 142 ILE A C 1
ATOM 1005 O O . ILE A 1 142 ? -12.813 -12.003 -40.834 1.00 22.55 142 ILE A O 1
ATOM 1010 N N . VAL A 1 143 ? -12.198 -9.848 -40.690 1.00 20.27 143 VAL A N 1
ATOM 1011 C CA . VAL A 1 143 ? -13.421 -9.476 -39.986 1.00 19.04 143 VAL A CA 1
ATOM 1012 C C . VAL A 1 143 ? -14.642 -9.353 -40.884 1.00 19.62 143 VAL A C 1
ATOM 1013 O O . VAL A 1 143 ? -15.766 -9.590 -40.439 1.00 18.17 143 VAL A O 1
ATOM 1017 N N . GLU A 1 144 ? -14.433 -8.992 -42.145 1.00 18.61 144 GLU A N 1
ATOM 1018 C CA . GLU A 1 144 ? -15.560 -8.847 -43.058 1.00 20.22 144 GLU A CA 1
ATOM 1019 C C . GLU A 1 144 ? -16.022 -10.204 -43.589 1.00 18.69 144 GLU A C 1
ATOM 1020 O O . GLU A 1 144 ? -17.076 -10.303 -44.207 1.00 18.52 144 GLU A O 1
ATOM 1026 N N . HIS A 1 145 ? -15.236 -11.245 -43.326 1.00 17.24 145 HIS A N 1
ATOM 1027 C CA . HIS A 1 145 ? -15.574 -12.602 -43.758 1.00 18.22 145 HIS A CA 1
ATOM 1028 C C . HIS A 1 145 ? -15.873 -13.479 -42.545 1.00 21.09 145 HIS A C 1
ATOM 1029 O O . HIS A 1 145 ? -16.119 -14.682 -42.679 1.00 20.79 145 HIS A O 1
ATOM 1036 N N . ALA A 1 146 ? -15.848 -12.874 -41.362 1.00 21.10 146 ALA A N 1
ATOM 1037 C CA . ALA A 1 146 ? -16.088 -13.597 -40.119 1.00 22.33 146 ALA A CA 1
ATOM 1038 C C . ALA A 1 146 ? -17.545 -13.978 -39.917 1.00 22.87 146 ALA A C 1
ATOM 1039 O O . ALA A 1 146 ? -17.846 -14.985 -39.275 1.00 22.14 146 ALA A O 1
ATOM 1041 N N . GLY A 1 147 ? -18.447 -13.170 -40.460 1.00 24.74 147 GLY A N 1
ATOM 1042 C CA . GLY A 1 147 ? -19.862 -13.445 -40.311 1.00 30.64 147 GLY A CA 1
ATOM 1043 C C . GLY A 1 147 ? -20.316 -13.160 -38.894 1.00 34.34 147 GLY A C 1
ATOM 1044 O O . GLY A 1 147 ? -20.066 -12.075 -38.367 1.00 32.26 147 GLY A O 1
ATOM 1045 N N . GLU A 1 148 ? -20.975 -14.137 -38.277 1.00 39.12 148 GLU A N 1
ATOM 1046 C CA . GLU A 1 148 ? -21.469 -13.994 -36.914 1.00 45.06 148 GLU A CA 1
ATOM 1047 C C . GLU A 1 148 ? -20.441 -13.328 -36.006 1.00 45.21 148 GLU A C 1
ATOM 1048 O O . GLU A 1 148 ? -19.264 -13.687 -36.009 1.00 45.20 148 GLU A O 1
ATOM 1054 N N . GLN A 1 149 ? -20.907 -12.357 -35.231 1.00 43.51 149 GLN A N 1
ATOM 1055 C CA . GLN A 1 149 ? -20.065 -11.609 -34.306 1.00 43.97 149 GLN A CA 1
ATOM 1056 C C . GLN A 1 149 ? -18.735 -11.132 -34.889 1.00 38.74 149 GLN A C 1
ATOM 1057 O O . GLN A 1 149 ? -17.721 -11.080 -34.190 1.00 38.19 149 GLN A O 1
ATOM 1063 N N . GLY A 1 150 ? -18.743 -10.781 -36.171 1.00 32.12 150 GLY A N 1
ATOM 1064 C CA . GLY A 1 150 ? -17.535 -10.277 -36.794 1.00 25.59 150 GLY A CA 1
ATOM 1065 C C . GLY A 1 150 ? -17.268 -8.909 -36.194 1.00 22.09 150 GLY A C 1
ATOM 1066 O O . GLY A 1 150 ? -16.135 -8.423 -36.174 1.00 22.43 150 GLY A O 1
ATOM 1067 N N . GLY A 1 151 ? -18.333 -8.288 -35.695 1.00 19.83 151 GLY A N 1
ATOM 1068 C CA . GLY A 1 151 ? -18.214 -6.978 -35.078 1.00 19.92 151 GLY A CA 1
ATOM 1069 C C . GLY A 1 151 ? -17.415 -7.059 -33.791 1.00 21.40 151 GLY A C 1
ATOM 1070 O O . GLY A 1 151 ? -16.534 -6.235 -33.548 1.00 19.64 151 GLY A O 1
ATOM 1071 N N . ASN A 1 152 ? -17.718 -8.052 -32.960 1.00 21.33 152 ASN A N 1
ATOM 1072 C CA . ASN A 1 152 ? -16.996 -8.219 -31.705 1.00 23.05 152 ASN A CA 1
ATOM 1073 C C . ASN A 1 152 ? -15.550 -8.600 -31.978 1.00 22.73 152 ASN A C 1
ATOM 1074 O O . ASN A 1 152 ? -14.642 -8.201 -31.246 1.00 24.23 152 ASN A O 1
ATOM 1079 N N . LEU A 1 153 ? -15.334 -9.373 -33.038 1.00 20.05 153 LEU A N 1
ATOM 1080 C CA . LEU A 1 153 ? -13.989 -9.782 -33.405 1.00 17.91 153 LEU A CA 1
ATOM 1081 C C . LEU A 1 153 ? -13.192 -8.561 -33.846 1.00 15.57 153 LEU A C 1
ATOM 1082 O O . LEU A 1 153 ? -12.049 -8.379 -33.439 1.00 16.19 153 LEU A O 1
ATOM 1087 N N . ALA A 1 154 ? -13.803 -7.725 -34.681 1.00 15.40 154 ALA A N 1
ATOM 1088 C CA . ALA A 1 154 ? -13.144 -6.521 -35.170 1.00 14.98 154 ALA A CA 1
ATOM 1089 C C . ALA A 1 154 ? -12.785 -5.603 -34.006 1.00 15.29 154 ALA A C 1
ATOM 1090 O O . ALA A 1 154 ? -11.687 -5.044 -33.956 1.00 13.67 154 ALA A O 1
ATOM 1092 N N . TYR A 1 155 ? -13.715 -5.457 -33.066 1.00 16.28 155 TYR A N 1
ATOM 1093 C CA . TYR A 1 155 ? -13.495 -4.588 -31.915 1.00 14.96 155 TYR A CA 1
ATOM 1094 C C . TYR A 1 155 ? -12.545 -5.184 -30.882 1.00 13.44 155 TYR A C 1
ATOM 1095 O O . TYR A 1 155 ? -11.505 -4.600 -30.583 1.00 14.25 155 TYR A O 1
ATOM 1104 N N . ALA A 1 156 ? -12.890 -6.344 -30.336 1.00 11.59 156 ALA A N 1
ATOM 1105 C CA . ALA A 1 156 ? -12.021 -6.977 -29.346 1.00 16.01 156 ALA A CA 1
ATOM 1106 C C . ALA A 1 156 ? -10.654 -7.291 -29.951 1.00 16.79 156 ALA A C 1
ATOM 1107 O O . ALA A 1 156 ? -9.619 -7.089 -29.313 1.00 17.40 156 ALA A O 1
ATOM 1109 N N . GLY A 1 157 ? -10.657 -7.777 -31.189 1.00 15.05 157 GLY A N 1
ATOM 1110 C CA . GLY A 1 157 ? -9.416 -8.118 -31.860 1.00 12.38 157 GLY A CA 1
ATOM 1111 C C . GLY A 1 157 ? -8.483 -6.944 -32.080 1.00 12.74 157 GLY A C 1
ATOM 1112 O O . GLY A 1 157 ? -7.280 -7.049 -31.837 1.00 12.47 157 GLY A O 1
ATOM 1113 N N . SER A 1 158 ? -9.024 -5.822 -32.542 1.00 13.41 158 SER A N 1
ATOM 1114 C CA . SER A 1 158 ? -8.192 -4.651 -32.785 1.00 15.38 158 SER A CA 1
ATOM 1115 C C . SER A 1 158 ? -7.680 -4.072 -31.469 1.00 14.09 158 SER A C 1
ATOM 1116 O O . SER A 1 158 ? -6.515 -3.692 -31.369 1.00 14.42 158 SER A O 1
ATOM 1119 N N . LYS A 1 159 ? -8.546 -4.020 -30.460 1.00 13.80 159 LYS A N 1
ATOM 1120 C CA . LYS A 1 159 ? -8.160 -3.474 -29.159 1.00 13.51 159 LYS A CA 1
ATOM 1121 C C . LYS A 1 159 ? -7.134 -4.352 -28.447 1.00 14.75 159 LYS A C 1
ATOM 1122 O O . LYS A 1 159 ? -6.209 -3.840 -27.824 1.00 12.49 159 LYS A O 1
ATOM 1128 N N . ASN A 1 160 ? -7.291 -5.671 -28.538 1.00 15.55 160 ASN A N 1
ATOM 1129 C CA . ASN A 1 160 ? -6.332 -6.574 -27.915 1.00 15.64 160 ASN A CA 1
ATOM 1130 C C . ASN A 1 160 ? -4.964 -6.370 -28.564 1.00 14.31 160 ASN A C 1
ATOM 1131 O O . ASN A 1 160 ? -3.952 -6.224 -27.878 1.00 14.87 160 ASN A O 1
ATOM 1136 N N . ALA A 1 161 ? -4.941 -6.362 -29.894 1.00 12.53 161 ALA A N 1
ATOM 1137 C CA . ALA A 1 161 ? -3.700 -6.173 -30.627 1.00 13.57 161 ALA A CA 1
ATOM 1138 C C . ALA A 1 161 ? -3.098 -4.806 -30.319 1.00 14.22 161 ALA A C 1
ATOM 1139 O O . ALA A 1 161 ? -1.879 -4.657 -30.273 1.00 13.68 161 ALA A O 1
ATOM 1141 N N . LEU A 1 162 ? -3.961 -3.815 -30.098 1.00 12.79 162 LEU A N 1
ATOM 1142 C CA . LEU A 1 162 ? -3.518 -2.457 -29.803 1.00 12.21 162 LEU A CA 1
ATOM 1143 C C . LEU A 1 162 ? -2.786 -2.402 -28.470 1.00 11.94 162 LEU A C 1
ATOM 1144 O O . LEU A 1 162 ? -1.695 -1.834 -28.379 1.00 11.73 162 LEU A O 1
ATOM 1149 N N . THR A 1 163 ? -3.388 -2.981 -27.434 1.00 11.10 163 THR A N 1
ATOM 1150 C CA . THR A 1 163 ? -2.765 -2.980 -26.113 1.00 10.47 163 THR A CA 1
ATOM 1151 C C . THR A 1 163 ? -1.415 -3.705 -26.157 1.00 10.29 163 THR A C 1
ATOM 1152 O O . THR A 1 163 ? -0.452 -3.277 -25.519 1.00 10.76 163 THR A O 1
ATOM 1156 N N . VAL A 1 164 ? -1.334 -4.793 -26.913 1.00 11.59 164 VAL A N 1
ATOM 1157 C CA . VAL A 1 164 ? -0.075 -5.525 -27.027 1.00 12.53 164 VAL A CA 1
ATOM 1158 C C . VAL A 1 164 ? 0.955 -4.689 -27.785 1.00 13.61 164 VAL A C 1
ATOM 1159 O O . VAL A 1 164 ? 2.132 -4.659 -27.423 1.00 15.55 164 VAL A O 1
ATOM 1163 N N . ALA A 1 165 ? 0.505 -4.000 -28.831 1.00 12.41 165 ALA A N 1
ATOM 1164 C CA . ALA A 1 165 ? 1.394 -3.160 -29.622 1.00 11.87 165 ALA A CA 1
ATOM 1165 C C . ALA A 1 165 ? 2.009 -2.076 -28.747 1.00 13.24 165 ALA A C 1
ATOM 1166 O O . ALA A 1 165 ? 3.199 -1.782 -28.850 1.00 15.03 165 ALA A O 1
ATOM 1168 N N . VAL A 1 166 ? 1.193 -1.480 -27.883 1.00 13.78 166 VAL A N 1
ATOM 1169 C CA . VAL A 1 166 ? 1.684 -0.431 -27.006 1.00 12.81 166 VAL A CA 1
ATOM 1170 C C . VAL A 1 166 ? 2.672 -0.996 -25.989 1.00 12.70 166 VAL A C 1
ATOM 1171 O O . VAL A 1 166 ? 3.693 -0.373 -25.707 1.00 14.08 166 VAL A O 1
ATOM 1175 N N . ARG A 1 167 ? 2.395 -2.186 -25.465 1.00 12.40 167 ARG A N 1
ATOM 1176 C CA . ARG A 1 167 ? 3.290 -2.787 -24.484 1.00 13.74 167 ARG A CA 1
ATOM 1177 C C . ARG A 1 167 ? 4.628 -3.208 -25.089 1.00 15.36 167 ARG A C 1
ATOM 1178 O O . ARG A 1 167 ? 5.667 -3.107 -24.435 1.00 15.77 167 ARG A O 1
ATOM 1186 N N . LYS A 1 168 ? 4.615 -3.651 -26.343 1.00 14.98 168 LYS A N 1
ATOM 1187 C CA . LYS A 1 168 ? 5.854 -4.053 -27.003 1.00 15.22 168 LYS A CA 1
ATOM 1188 C C . LYS A 1 168 ? 6.726 -2.848 -27.360 1.00 15.72 168 LYS A C 1
ATOM 1189 O O . LYS A 1 168 ? 7.893 -3.000 -27.728 1.00 15.93 168 LYS A O 1
ATOM 1195 N N . ARG A 1 169 ? 6.156 -1.651 -27.249 1.00 13.49 169 ARG A N 1
ATOM 1196 C CA . ARG A 1 169 ? 6.885 -0.420 -27.544 1.00 13.62 169 ARG A CA 1
ATOM 1197 C C . ARG A 1 169 ? 7.435 0.229 -26.274 1.00 12.75 169 ARG A C 1
ATOM 1198 O O . ARG A 1 169 ? 8.115 1.251 -26.340 1.00 13.49 169 ARG A O 1
ATOM 1206 N N . ALA A 1 170 ? 7.134 -0.367 -25.124 1.00 13.25 170 ALA A N 1
ATOM 1207 C CA . ALA A 1 170 ? 7.583 0.161 -23.836 1.00 13.32 170 ALA A CA 1
ATOM 1208 C C . ALA A 1 170 ? 9.091 0.367 -23.749 1.00 14.50 170 ALA A C 1
ATOM 1209 O O . ALA A 1 170 ? 9.557 1.399 -23.272 1.00 15.86 170 ALA A O 1
ATOM 1211 N N . ALA A 1 171 ? 9.857 -0.620 -24.199 1.00 14.69 171 ALA A N 1
ATOM 1212 C CA . ALA A 1 171 ? 11.310 -0.518 -24.137 1.00 13.27 171 ALA A CA 1
ATOM 1213 C C . ALA A 1 171 ? 11.838 0.641 -24.974 1.00 14.48 171 ALA A C 1
ATOM 1214 O O . ALA A 1 171 ? 12.586 1.489 -24.485 1.00 15.56 171 ALA A O 1
ATOM 1216 N N . ALA A 1 172 ? 11.444 0.677 -26.241 1.00 15.59 172 ALA A N 1
ATOM 1217 C CA . ALA A 1 172 ? 11.886 1.722 -27.145 1.00 13.48 172 ALA A CA 1
ATOM 1218 C C . ALA A 1 172 ? 11.436 3.109 -26.698 1.00 13.40 172 ALA A C 1
ATOM 1219 O O . ALA A 1 172 ? 12.214 4.061 -26.745 1.00 14.91 172 ALA A O 1
ATOM 1221 N N . TRP A 1 1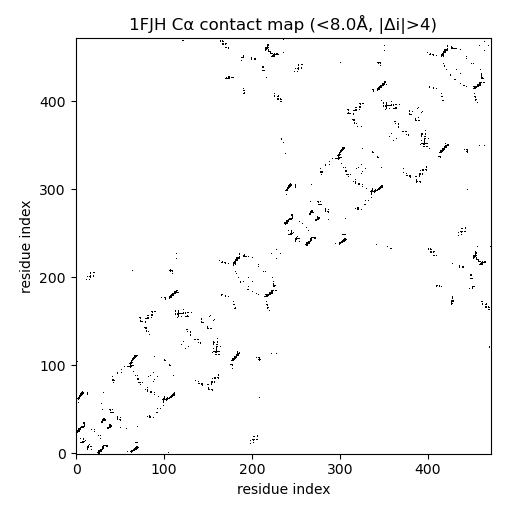73 ? 10.183 3.231 -26.266 1.00 12.51 173 TRP A N 1
ATOM 1222 C CA . TRP A 1 173 ? 9.675 4.527 -25.828 1.00 13.34 173 TRP A CA 1
ATOM 1223 C C . TRP A 1 173 ? 10.336 4.964 -24.525 1.00 12.29 173 TRP A C 1
ATOM 1224 O O . TRP A 1 173 ? 10.594 6.148 -24.326 1.00 12.16 173 TRP A O 1
ATOM 1235 N N . GLY A 1 174 ? 10.611 4.005 -23.646 1.00 14.20 174 GLY A N 1
ATOM 1236 C CA . GLY A 1 174 ? 11.266 4.321 -22.388 1.00 14.02 174 GLY A CA 1
ATOM 1237 C C . GLY A 1 174 ? 12.675 4.815 -22.654 1.00 14.47 174 GLY A C 1
ATOM 1238 O O . GLY A 1 174 ? 13.133 5.783 -22.053 1.00 13.76 174 GLY A O 1
ATOM 1239 N N . GLU A 1 175 ? 13.367 4.145 -23.568 1.00 17.76 175 GLU A N 1
ATOM 1240 C CA . GLU A 1 175 ? 14.725 4.537 -23.928 1.00 18.58 175 GLU A CA 1
ATOM 1241 C C . GLU A 1 175 ? 14.705 5.954 -24.496 1.00 17.36 175 GLU A C 1
ATOM 1242 O O . GLU A 1 175 ? 15.661 6.706 -24.331 1.00 18.35 175 GLU A O 1
ATOM 1248 N N . ALA A 1 176 ? 13.607 6.310 -25.163 1.00 15.34 176 ALA A N 1
ATOM 1249 C CA . ALA A 1 176 ? 13.451 7.638 -25.751 1.00 14.76 176 ALA A CA 1
ATOM 1250 C C . ALA A 1 176 ? 13.003 8.671 -24.720 1.00 15.46 176 ALA A C 1
ATOM 1251 O O . ALA A 1 176 ? 12.949 9.864 -25.014 1.00 18.38 176 ALA A O 1
ATOM 1253 N N . GLY A 1 177 ? 12.669 8.209 -23.518 1.00 16.35 177 GLY A N 1
ATOM 1254 C CA . GLY A 1 177 ? 12.239 9.116 -22.465 1.00 14.10 177 GLY A CA 1
ATOM 1255 C C . GLY A 1 177 ? 10.790 9.565 -22.565 1.00 12.61 177 GLY A C 1
ATOM 1256 O O . GLY A 1 177 ? 10.418 10.594 -21.998 1.00 14.86 177 GLY A O 1
ATOM 1257 N N . VAL A 1 178 ? 9.968 8.797 -23.274 1.00 11.27 178 VAL A N 1
ATOM 1258 C CA . VAL A 1 178 ? 8.552 9.141 -23.441 1.00 11.92 178 VAL A CA 1
ATOM 1259 C C . VAL A 1 178 ? 7.653 8.056 -22.848 1.00 11.43 178 VAL A C 1
ATOM 1260 O O . VAL A 1 178 ? 7.736 6.891 -23.242 1.00 14.03 178 VAL A O 1
ATOM 1264 N N . ARG A 1 179 ? 6.802 8.427 -21.894 1.00 9.55 179 ARG A N 1
ATOM 1265 C CA . ARG A 1 179 ? 5.909 7.445 -21.296 1.00 10.09 179 ARG A CA 1
ATOM 1266 C C . ARG A 1 179 ? 4.772 7.117 -22.254 1.00 11.32 179 ARG A C 1
ATOM 1267 O O . ARG A 1 179 ? 4.309 7.972 -23.007 1.00 11.13 179 ARG A O 1
ATOM 1275 N N . LEU A 1 180 ? 4.344 5.863 -22.228 1.00 11.60 180 LEU A N 1
ATOM 1276 C CA . LEU A 1 180 ? 3.275 5.392 -23.102 1.00 10.49 180 LEU A CA 1
ATOM 1277 C C . LEU A 1 180 ? 2.412 4.400 -22.337 1.00 8.90 180 LEU A C 1
ATOM 1278 O O . LEU A 1 180 ? 2.890 3.347 -21.922 1.00 8.18 180 LEU A O 1
ATOM 1283 N N . ASN A 1 181 ? 1.136 4.736 -22.162 1.00 8.70 181 ASN A N 1
ATOM 1284 C CA . ASN A 1 181 ? 0.208 3.883 -21.424 1.00 8.29 181 ASN A CA 1
ATOM 1285 C C . ASN A 1 181 ? -1.126 3.840 -22.142 1.00 9.05 181 ASN A C 1
ATOM 1286 O O . ASN A 1 181 ? -1.380 4.636 -23.039 1.00 9.52 181 ASN A O 1
ATOM 1291 N N . THR A 1 182 ? -1.984 2.913 -21.735 1.00 9.91 182 THR A N 1
ATOM 1292 C CA . THR A 1 182 ? -3.320 2.848 -22.310 1.00 8.86 182 THR A CA 1
ATOM 1293 C C . THR A 1 182 ? -4.339 2.967 -21.190 1.00 10.59 182 THR A C 1
ATOM 1294 O O . THR A 1 182 ? -4.015 2.787 -20.013 1.00 10.13 182 THR A O 1
ATOM 1298 N N . ILE A 1 183 ? -5.564 3.320 -21.557 1.00 9.65 183 ILE A N 1
ATOM 1299 C CA . ILE A 1 183 ? -6.645 3.302 -20.585 1.00 11.07 183 ILE A CA 1
ATOM 1300 C C . ILE A 1 183 ? -7.599 2.306 -21.233 1.00 10.27 183 ILE A C 1
ATOM 1301 O O . ILE A 1 183 ? -7.627 2.167 -22.463 1.00 7.64 183 ILE A O 1
ATOM 1306 N N . ALA A 1 184 ? -8.348 1.586 -20.411 1.00 9.46 184 ALA A N 1
ATOM 1307 C CA . ALA A 1 184 ? -9.279 0.603 -20.924 1.00 9.38 184 ALA A CA 1
ATOM 1308 C C . ALA A 1 184 ? -10.672 0.885 -20.391 1.00 11.08 184 ALA A C 1
ATOM 1309 O O . ALA A 1 184 ? -11.049 0.383 -19.334 1.00 12.51 184 ALA A O 1
ATOM 1311 N N . PRO A 1 185 ? -11.447 1.719 -21.105 1.00 12.43 185 PRO A N 1
ATOM 1312 C CA . PRO A 1 185 ? -12.811 2.051 -20.678 1.00 16.34 185 PRO A CA 1
ATOM 1313 C C . PRO A 1 185 ? -13.676 0.791 -20.684 1.00 21.16 185 PRO A C 1
ATOM 1314 O O . PRO A 1 185 ? -13.438 -0.130 -21.468 1.00 19.34 185 PRO A O 1
ATOM 1318 N N . GLY A 1 186 ? -14.678 0.756 -19.814 1.00 26.68 186 GLY A N 1
ATOM 1319 C CA . GLY A 1 186 ? -15.559 -0.394 -19.763 1.00 39.12 186 GLY A CA 1
ATOM 1320 C C . GLY A 1 186 ? -16.721 -0.187 -20.712 1.00 47.63 186 GLY A C 1
ATOM 1321 O O . GLY A 1 186 ? -16.907 -0.948 -21.664 1.00 47.10 186 GLY A O 1
ATOM 1322 N N . ALA A 1 187 ? -17.502 0.857 -20.453 1.00 56.51 187 ALA A N 1
ATOM 1323 C CA . ALA A 1 187 ? -18.655 1.184 -21.281 1.00 64.21 187 ALA A CA 1
ATOM 1324 C C . ALA A 1 187 ? -18.471 2.564 -21.904 1.00 68.02 187 ALA A C 1
ATOM 1325 O O . ALA A 1 187 ? -17.342 3.009 -22.128 1.00 20.23 187 ALA A O 1
ATOM 1327 N N . PHE A 1 209 ? -18.408 12.367 -5.607 1.00 47.46 209 PHE A N 1
ATOM 1328 C CA . PHE A 1 209 ? -19.397 12.294 -6.673 1.00 44.92 209 PHE A CA 1
ATOM 1329 C C . PHE A 1 209 ? -20.345 11.129 -6.395 1.00 43.59 209 PHE A C 1
ATOM 1330 O O . PHE A 1 209 ? -20.806 10.958 -5.265 1.00 44.42 209 PHE A O 1
ATOM 1338 N N . VAL A 1 210 ? -20.632 10.327 -7.414 1.00 40.02 210 VAL A N 1
ATOM 1339 C CA . VAL A 1 210 ? -21.530 9.188 -7.257 1.00 35.75 210 VAL A CA 1
ATOM 1340 C C . VAL A 1 210 ? -20.770 7.875 -7.430 1.00 34.53 210 VAL A C 1
ATOM 1341 O O . VAL A 1 210 ? -19.950 7.745 -8.339 1.00 34.65 210 VAL A O 1
ATOM 1345 N N . PRO A 1 211 ? -21.022 6.888 -6.550 1.00 31.67 211 PRO A N 1
ATOM 1346 C CA . PRO A 1 211 ? -20.332 5.598 -6.661 1.00 28.86 211 PRO A CA 1
ATOM 1347 C C . PRO A 1 211 ? -20.429 5.109 -8.106 1.00 26.68 211 PRO A C 1
ATOM 1348 O O . PRO A 1 211 ? -21.467 5.270 -8.749 1.00 23.63 211 PRO A O 1
ATOM 1352 N N . PRO A 1 212 ? -19.350 4.502 -8.631 1.00 25.68 212 PRO A N 1
ATOM 1353 C CA . PRO A 1 212 ? -19.297 3.996 -10.007 1.00 25.30 212 PRO A CA 1
ATOM 1354 C C . PRO A 1 212 ? -20.075 2.725 -10.340 1.00 24.84 212 PRO A C 1
ATOM 1355 O O . PRO A 1 212 ? -20.622 2.605 -11.434 1.00 24.77 212 PRO A O 1
ATOM 1359 N N . MET A 1 213 ? -20.108 1.777 -9.410 1.00 24.44 213 MET A N 1
ATOM 1360 C CA . MET A 1 213 ? -20.796 0.507 -9.625 1.00 25.14 213 MET A CA 1
ATOM 1361 C C . MET A 1 213 ? -22.289 0.678 -9.915 1.00 23.62 213 MET A C 1
ATOM 1362 O O . MET A 1 213 ? -23.013 1.305 -9.146 1.00 22.36 213 MET A O 1
ATOM 1367 N N . GLY A 1 214 ? -22.738 0.128 -11.039 1.00 23.40 214 GLY A N 1
ATOM 1368 C CA . GLY A 1 214 ? -24.145 0.212 -11.392 1.00 22.34 214 GLY A CA 1
ATOM 1369 C C . GLY A 1 214 ? -24.565 1.424 -12.200 1.00 22.30 214 GLY A C 1
ATOM 1370 O O . GLY A 1 214 ? -25.759 1.701 -12.334 1.00 22.49 214 GLY A O 1
ATOM 1371 N N . ARG A 1 215 ? -23.595 2.160 -12.733 1.00 20.10 215 ARG A N 1
ATOM 1372 C CA . ARG A 1 215 ? -23.898 3.332 -13.542 1.00 18.64 215 ARG A CA 1
ATOM 1373 C C . ARG A 1 215 ? -22.874 3.477 -14.656 1.00 18.89 215 ARG A C 1
ATOM 1374 O O . ARG A 1 215 ? -21.788 2.905 -14.590 1.00 18.87 215 ARG A O 1
ATOM 1382 N N . ARG A 1 216 ? -23.235 4.222 -15.693 1.00 18.61 216 ARG A N 1
ATOM 1383 C CA . ARG A 1 216 ? -22.316 4.456 -16.794 1.00 18.44 216 ARG A CA 1
ATOM 1384 C C . ARG A 1 216 ? -21.451 5.624 -16.366 1.00 18.93 216 ARG A C 1
ATOM 1385 O O . ARG A 1 216 ? -21.833 6.408 -15.496 1.00 18.37 216 ARG A O 1
ATOM 1393 N N . ALA A 1 217 ? -20.283 5.746 -16.974 1.00 19.01 217 ALA A N 1
ATOM 1394 C CA . ALA A 1 217 ? -19.396 6.842 -16.639 1.00 20.96 217 ALA A CA 1
ATOM 1395 C C . ALA A 1 217 ? -19.653 7.991 -17.595 1.00 21.38 217 ALA A C 1
ATOM 1396 O O . ALA A 1 217 ? -20.212 7.801 -18.674 1.00 22.20 217 ALA A O 1
ATOM 1398 N N . GLU A 1 218 ? -19.267 9.190 -17.183 1.00 20.16 218 GLU A N 1
ATOM 1399 C CA . GLU A 1 218 ? -19.409 10.356 -18.035 1.00 21.56 218 GLU A CA 1
ATOM 1400 C C . GLU A 1 218 ? -18.050 10.449 -18.710 1.00 20.15 218 GLU A C 1
ATOM 1401 O O . GLU A 1 218 ? -17.041 10.030 -18.137 1.00 17.98 218 GLU A O 1
ATOM 1407 N N . PRO A 1 219 ? -18.002 10.968 -19.944 1.00 19.82 219 PRO A N 1
ATOM 1408 C CA . PRO A 1 219 ? -16.711 11.073 -20.627 1.00 18.92 219 PRO A CA 1
ATOM 1409 C C . PRO A 1 219 ? -15.655 11.791 -19.787 1.00 15.85 219 PRO A C 1
ATOM 1410 O O . PRO A 1 219 ? -14.459 11.525 -19.923 1.00 14.70 219 PRO A O 1
ATOM 1414 N N . SER A 1 220 ? -16.103 12.691 -18.915 1.00 13.72 220 SER A N 1
ATOM 1415 C CA . SER A 1 220 ? -15.199 13.452 -18.060 1.00 14.86 220 SER A CA 1
ATOM 1416 C C . SER A 1 220 ? -14.427 12.559 -17.093 1.00 14.69 220 SER A C 1
ATOM 1417 O O . SER A 1 220 ? -13.314 12.893 -16.697 1.00 14.17 220 SER A O 1
ATOM 1420 N N . GLU A 1 221 ? -15.014 11.425 -16.718 1.00 12.68 221 GLU A N 1
ATOM 1421 C CA . GLU A 1 221 ? -14.349 10.513 -15.792 1.00 14.17 221 GLU A CA 1
ATOM 1422 C C . GLU A 1 221 ? -13.256 9.694 -16.476 1.00 14.34 221 GLU A C 1
ATOM 1423 O O . GLU A 1 221 ? -12.454 9.036 -15.811 1.00 15.33 221 GLU A O 1
ATOM 1429 N N . MET A 1 222 ? -13.234 9.723 -17.803 1.00 12.72 222 MET A N 1
ATOM 1430 C CA . MET A 1 222 ? -12.202 9.015 -18.561 1.00 14.10 222 MET A CA 1
ATOM 1431 C C . MET A 1 222 ? -11.090 10.034 -18.749 1.00 13.94 222 MET A C 1
ATOM 1432 O O . MET A 1 222 ? -9.904 9.735 -18.584 1.00 12.19 222 MET A O 1
ATOM 1437 N N . ALA A 1 223 ? -11.504 11.255 -19.077 1.00 12.52 223 ALA A N 1
ATOM 1438 C CA . ALA A 1 223 ? -10.590 12.361 -19.294 1.00 11.27 223 ALA A CA 1
ATOM 1439 C C . ALA A 1 223 ? -9.779 12.681 -18.039 1.00 10.42 223 ALA A C 1
ATOM 1440 O O . ALA A 1 223 ? -8.603 13.037 -18.133 1.00 11.82 223 ALA A O 1
ATOM 1442 N N . SER A 1 224 ? -10.392 12.559 -16.866 1.00 11.21 224 SER A N 1
ATOM 1443 C CA . SER A 1 224 ? -9.665 12.864 -15.636 1.00 11.35 224 SER A CA 1
ATOM 1444 C C . SER A 1 224 ? -8.544 11.860 -15.379 1.00 10.79 224 SER A C 1
ATOM 1445 O O . SER A 1 224 ? -7.517 12.207 -14.789 1.00 9.81 224 SER A O 1
ATOM 1448 N N . VAL A 1 225 ? -8.731 10.622 -15.828 1.00 9.30 225 VAL A N 1
ATOM 1449 C CA . VAL A 1 225 ? -7.699 9.600 -15.658 1.00 10.53 225 VAL A CA 1
ATOM 1450 C C . VAL A 1 225 ? -6.589 9.855 -16.679 1.00 10.78 225 VAL A C 1
ATOM 1451 O O . VAL A 1 225 ? -5.403 9.698 -16.384 1.00 13.73 225 VAL A O 1
ATOM 1455 N N . ILE A 1 226 ? -6.975 10.257 -17.885 1.00 11.46 226 ILE A N 1
ATOM 1456 C CA . ILE A 1 226 ? -5.986 10.544 -18.916 1.00 11.03 226 ILE A CA 1
ATOM 1457 C C . ILE A 1 226 ? -5.127 11.713 -18.455 1.00 9.82 226 ILE A C 1
ATOM 1458 O O . ILE A 1 226 ? -3.902 11.693 -18.603 1.00 11.11 226 ILE A O 1
ATOM 1463 N N . ALA A 1 227 ? -5.777 12.724 -17.887 1.00 10.61 227 ALA A N 1
ATOM 1464 C CA . ALA A 1 227 ? -5.069 13.899 -17.384 1.00 10.53 227 ALA A CA 1
ATOM 1465 C C . ALA A 1 227 ? -4.010 13.446 -16.380 1.00 10.27 227 ALA A C 1
ATOM 1466 O O . ALA A 1 227 ? -2.875 13.933 -16.390 1.00 11.13 227 ALA A O 1
ATOM 1468 N N . PHE A 1 228 ? -4.389 12.511 -15.515 1.00 10.26 228 PHE A N 1
ATOM 1469 C CA . PHE A 1 228 ? -3.464 11.985 -14.517 1.00 9.93 228 PHE A CA 1
ATOM 1470 C C . PHE A 1 228 ? -2.283 11.303 -15.204 1.00 8.92 228 PHE A C 1
ATOM 1471 O O . PHE A 1 228 ? -1.126 11.569 -14.875 1.00 8.56 228 PHE A O 1
ATOM 1479 N N . LEU A 1 229 ? -2.572 10.428 -16.163 1.00 8.69 229 LEU A N 1
ATOM 1480 C CA . LEU A 1 229 ? -1.517 9.716 -16.874 1.00 7.76 229 LEU A CA 1
ATOM 1481 C C . LEU A 1 229 ? -0.591 10.616 -17.685 1.00 8.42 229 LEU A C 1
ATOM 1482 O O . LEU A 1 229 ? 0.536 10.241 -17.979 1.00 8.78 229 LEU A O 1
ATOM 1487 N N . MET A 1 230 ? -1.072 11.799 -18.044 1.00 10.51 230 MET A N 1
ATOM 1488 C CA . MET A 1 230 ? -0.283 12.746 -18.828 1.00 11.99 230 MET A CA 1
ATOM 1489 C C . MET A 1 230 ? 0.513 13.697 -17.937 1.00 13.02 230 MET A C 1
ATOM 1490 O O . MET A 1 230 ? 1.269 14.531 -18.434 1.00 15.15 230 MET A O 1
ATOM 1495 N N . SER A 1 231 ? 0.347 13.558 -16.627 1.00 12.36 231 SER A N 1
ATOM 1496 C CA . SER A 1 231 ? 1.009 14.436 -15.663 1.00 12.84 231 SER A CA 1
ATOM 1497 C C . SER A 1 231 ? 2.137 13.788 -14.871 1.00 12.18 231 SER A C 1
ATOM 1498 O O . SER A 1 231 ? 2.278 12.566 -14.845 1.00 9.85 231 SER A O 1
ATOM 1501 N N . PRO A 1 232 ? 2.955 14.614 -14.194 1.00 15.09 232 PRO A N 1
ATOM 1502 C CA . PRO A 1 232 ? 4.078 14.129 -13.386 1.00 14.20 232 PRO A CA 1
ATOM 1503 C C . PRO A 1 232 ? 3.636 13.168 -12.279 1.00 11.50 232 PRO A C 1
ATOM 1504 O O . PRO A 1 232 ? 4.454 12.433 -11.730 1.00 9.86 232 PRO A O 1
ATOM 1508 N N . ALA A 1 233 ? 2.347 13.170 -11.950 1.00 11.23 233 ALA A N 1
ATOM 1509 C CA . ALA A 1 233 ? 1.848 12.278 -10.904 1.00 11.67 233 ALA A CA 1
ATOM 1510 C C . ALA A 1 233 ? 2.000 10.824 -11.344 1.00 11.35 233 ALA A C 1
ATOM 1511 O O . ALA A 1 233 ? 2.031 9.912 -10.514 1.00 11.36 233 ALA A O 1
ATOM 1513 N N . ALA A 1 234 ? 2.094 10.623 -12.657 1.00 11.53 234 ALA A N 1
ATOM 1514 C CA . ALA A 1 234 ? 2.245 9.295 -13.251 1.00 11.55 234 ALA A CA 1
ATOM 1515 C C . ALA A 1 234 ? 3.667 9.110 -13.787 1.00 11.05 234 ALA A C 1
ATOM 1516 O O . ALA A 1 234 ? 3.894 8.302 -14.692 1.00 10.17 234 ALA A O 1
ATOM 1518 N N . SER A 1 235 ? 4.621 9.841 -13.214 1.00 9.75 235 SER A N 1
ATOM 1519 C CA . SER A 1 235 ? 6.010 9.790 -13.666 1.00 10.75 235 SER A CA 1
ATOM 1520 C C . SER A 1 235 ? 6.669 8.410 -13.738 1.00 11.04 235 SER A C 1
ATOM 1521 O O . SER A 1 235 ? 7.624 8.224 -14.494 1.00 12.01 235 SER A O 1
ATOM 1524 N N . TYR A 1 236 ? 6.176 7.438 -12.975 1.00 10.23 236 TYR A N 1
ATOM 1525 C CA . TYR A 1 236 ? 6.774 6.106 -13.020 1.00 9.15 236 TYR A CA 1
ATOM 1526 C C . TYR A 1 236 ? 5.803 5.078 -13.597 1.00 9.13 236 TYR A C 1
ATOM 1527 O O . TYR A 1 236 ? 6.045 3.868 -13.539 1.00 8.55 236 TYR A O 1
ATOM 1536 N N . VAL A 1 237 ? 4.701 5.568 -14.155 1.00 10.50 237 VAL A N 1
ATOM 1537 C CA . VAL A 1 237 ? 3.708 4.697 -14.776 1.00 10.25 237 VAL A CA 1
ATOM 1538 C C . VAL A 1 237 ? 4.027 4.667 -16.267 1.00 9.42 237 VAL A C 1
ATOM 1539 O O . VAL A 1 237 ? 3.924 5.683 -16.962 1.00 12.11 237 VAL A O 1
ATOM 1543 N N . HIS A 1 238 ? 4.431 3.498 -16.745 1.00 8.18 238 HIS A N 1
ATOM 1544 C CA . HIS A 1 238 ? 4.802 3.324 -18.140 1.00 9.95 238 HIS A CA 1
ATOM 1545 C C . HIS A 1 238 ? 4.489 1.914 -18.617 1.00 10.82 238 HIS A C 1
ATOM 1546 O O . HIS A 1 238 ? 4.758 0.939 -17.913 1.00 11.16 238 HIS A O 1
ATOM 1553 N N . GLY A 1 239 ? 3.927 1.828 -19.822 1.00 9.87 239 GLY A N 1
ATOM 1554 C CA . GLY A 1 239 ? 3.577 0.552 -20.412 1.00 10.24 239 GLY A CA 1
ATOM 1555 C C . GLY A 1 239 ? 2.385 -0.111 -19.756 1.00 11.45 239 GLY A C 1
ATOM 1556 O O . GLY A 1 239 ? 2.062 -1.257 -20.066 1.00 9.84 239 GLY A O 1
ATOM 1557 N N . ALA A 1 240 ? 1.718 0.608 -18.859 1.00 10.56 240 ALA A N 1
ATOM 1558 C CA . ALA A 1 240 ? 0.577 0.049 -18.146 1.00 9.79 240 ALA A CA 1
ATOM 1559 C C . ALA A 1 240 ? -0.761 0.276 -18.830 1.00 8.48 240 ALA A C 1
ATOM 1560 O O . ALA A 1 240 ? -0.900 1.169 -19.668 1.00 8.70 240 ALA A O 1
ATOM 1562 N N . GLN A 1 241 ? -1.733 -0.558 -18.477 1.00 8.68 241 GLN A N 1
ATOM 1563 C CA . GLN A 1 241 ? -3.092 -0.425 -18.991 1.00 8.30 241 GLN A CA 1
ATOM 1564 C C . GLN A 1 241 ? -3.984 -0.176 -17.780 1.00 9.70 241 GLN A C 1
ATOM 1565 O O . GLN A 1 241 ? -4.119 -1.032 -16.908 1.00 9.89 241 GLN A O 1
ATOM 1571 N N . ILE A 1 242 ? -4.588 1.004 -17.731 1.00 9.48 242 ILE A N 1
ATOM 1572 C CA . ILE A 1 242 ? -5.450 1.361 -16.614 1.00 10.65 242 ILE A CA 1
ATOM 1573 C C . ILE A 1 242 ? -6.915 1.134 -16.961 1.00 10.63 242 ILE A C 1
ATOM 1574 O O . ILE A 1 242 ? -7.473 1.800 -17.836 1.00 10.20 242 ILE A O 1
ATOM 1579 N N . VAL A 1 243 ? -7.531 0.182 -16.269 1.00 10.24 243 VAL A N 1
ATOM 1580 C CA . VAL A 1 243 ? -8.934 -0.140 -16.498 1.00 9.12 243 VAL A CA 1
ATOM 1581 C C . VAL A 1 243 ? -9.828 0.865 -15.773 1.00 10.38 243 VAL A C 1
ATOM 1582 O O . VAL A 1 243 ? -9.683 1.083 -14.572 1.00 9.21 243 VAL A O 1
ATOM 1586 N N . ILE A 1 244 ? -10.754 1.468 -16.511 1.00 10.62 244 ILE A N 1
ATOM 1587 C CA . ILE A 1 244 ? -11.674 2.454 -15.949 1.00 13.14 244 ILE A CA 1
ATOM 1588 C C . ILE A 1 244 ? -13.069 1.943 -16.281 1.00 13.09 244 ILE A C 1
ATOM 1589 O O . ILE A 1 244 ? -13.635 2.315 -17.306 1.00 12.55 244 ILE A O 1
ATOM 1594 N N . ASP A 1 245 ? -13.618 1.096 -15.414 1.00 11.99 245 ASP A N 1
ATOM 1595 C CA . ASP A 1 245 ? -14.918 0.494 -15.684 1.00 12.18 245 ASP A CA 1
ATOM 1596 C C . ASP A 1 245 ? -15.849 0.313 -14.487 1.00 12.98 245 ASP A C 1
ATOM 1597 O O . ASP A 1 245 ? -16.787 -0.482 -14.552 1.00 12.87 245 ASP A O 1
ATOM 1602 N N . GLY A 1 246 ? -15.589 1.023 -13.396 1.00 10.81 246 GLY A N 1
ATOM 1603 C CA . GLY A 1 246 ? -16.456 0.907 -12.234 1.00 10.86 246 GLY A CA 1
ATOM 1604 C C . GLY A 1 246 ? -16.422 -0.427 -11.504 1.00 11.76 246 GLY A C 1
ATOM 1605 O O . GLY A 1 246 ? -17.272 -0.681 -10.646 1.00 15.92 246 GLY A O 1
ATOM 1606 N N . GLY A 1 247 ? -15.461 -1.282 -11.845 1.00 13.14 247 GLY A N 1
ATOM 1607 C CA . GLY A 1 247 ? -15.323 -2.563 -11.169 1.00 11.45 247 GLY A CA 1
ATOM 1608 C C . GLY A 1 247 ? -15.775 -3.815 -11.898 1.00 13.60 247 GLY A C 1
ATOM 1609 O O . GLY A 1 247 ? -15.557 -4.921 -11.410 1.00 15.78 247 GLY A O 1
ATOM 1610 N N . ILE A 1 248 ? -16.393 -3.657 -13.062 1.00 15.97 248 ILE A N 1
ATOM 1611 C CA . ILE A 1 248 ? -16.880 -4.809 -13.821 1.00 19.24 248 ILE A CA 1
ATOM 1612 C C . ILE A 1 248 ? -15.805 -5.846 -14.156 1.00 19.75 248 ILE A C 1
ATOM 1613 O O . ILE A 1 248 ? -16.029 -7.047 -13.998 1.00 21.45 248 ILE A O 1
ATOM 1618 N N . ASP A 1 249 ? -14.639 -5.396 -14.611 1.00 18.63 249 ASP A N 1
ATOM 1619 C CA . ASP A 1 249 ? -13.563 -6.323 -14.953 1.00 17.31 249 ASP A CA 1
ATOM 1620 C C . ASP A 1 249 ? -13.096 -7.155 -13.760 1.00 18.30 249 ASP A C 1
ATOM 1621 O O . ASP A 1 249 ? -12.777 -8.335 -13.908 1.00 20.06 249 ASP A O 1
ATOM 1626 N N . ALA A 1 250 ? -13.047 -6.539 -12.581 1.00 17.22 250 ALA A N 1
ATOM 1627 C CA . ALA A 1 250 ? -12.611 -7.236 -11.371 1.00 18.12 250 ALA A CA 1
ATOM 1628 C C . ALA A 1 250 ? -13.577 -8.360 -11.022 1.00 18.89 250 ALA A C 1
ATOM 1629 O O . ALA A 1 250 ? -13.162 -9.454 -10.643 1.00 18.18 250 ALA A O 1
ATOM 1631 N N . VAL A 1 251 ? -14.869 -8.077 -11.145 1.00 18.65 251 VAL A N 1
ATOM 1632 C CA . VAL A 1 251 ? -15.899 -9.064 -10.848 1.00 21.20 251 VAL A CA 1
ATOM 1633 C C . VAL A 1 251 ? -15.827 -10.238 -11.825 1.00 22.90 251 VAL A C 1
ATOM 1634 O O . VAL A 1 251 ? -15.972 -11.397 -11.431 1.00 23.34 251 VAL A O 1
ATOM 1638 N N . MET A 1 252 ? -15.593 -9.929 -13.096 1.00 24.59 252 MET A N 1
ATOM 1639 C CA . MET A 1 252 ? -15.513 -10.949 -14.138 1.00 26.20 252 MET A CA 1
ATOM 1640 C C . MET A 1 252 ? -14.192 -11.716 -14.173 1.00 24.68 252 MET A C 1
ATOM 1641 O O . MET A 1 252 ? -14.180 -12.914 -14.448 1.00 23.39 252 MET A O 1
ATOM 1646 N N . ARG A 1 253 ? -13.083 -11.032 -13.902 1.00 22.62 253 ARG A N 1
ATOM 1647 C CA . ARG A 1 253 ? -11.769 -11.673 -13.930 1.00 22.19 253 ARG A CA 1
ATOM 1648 C C . ARG A 1 253 ? -10.982 -11.426 -12.645 1.00 22.60 253 ARG A C 1
ATOM 1649 O O . ARG A 1 253 ? -9.941 -10.778 -12.667 1.00 24.28 253 ARG A O 1
ATOM 1657 N N . PRO A 1 254 ? -11.460 -11.952 -11.511 1.00 22.49 254 PRO A N 1
ATOM 1658 C CA . PRO A 1 254 ? -10.749 -11.746 -10.245 1.00 23.39 254 PRO A CA 1
ATOM 1659 C C . PRO A 1 254 ? -9.306 -12.264 -10.194 1.00 24.69 254 PRO A C 1
ATOM 1660 O O . PRO A 1 254 ? -8.450 -11.659 -9.545 1.00 23.32 254 PRO A O 1
ATOM 1664 N N . THR A 1 255 ? -9.032 -13.370 -10.884 1.00 25.34 255 THR A N 1
ATOM 1665 C CA . THR A 1 255 ? -7.690 -13.954 -10.881 1.00 25.74 255 THR A CA 1
ATOM 1666 C C . THR A 1 255 ? -6.809 -13.554 -12.063 1.00 26.35 255 THR A C 1
ATOM 1667 O O . THR A 1 255 ? -5.652 -13.972 -12.151 1.00 25.21 255 THR A O 1
ATOM 1671 N N . GLN A 1 256 ? -7.350 -12.746 -12.968 1.00 28.96 256 GLN A N 1
ATOM 1672 C CA . GLN A 1 256 ? -6.597 -12.295 -14.134 1.00 33.02 256 GLN A CA 1
ATOM 1673 C C . GLN A 1 256 ? -6.407 -10.787 -14.078 1.00 33.70 256 GLN A C 1
ATOM 1674 O O . GLN A 1 256 ? -7.366 -10.041 -13.889 1.00 33.89 256 GLN A O 1
ATOM 1680 N N . PHE A 1 257 ? -5.169 -10.344 -14.257 1.00 35.30 257 PHE A N 1
ATOM 1681 C CA . PHE A 1 257 ? -4.855 -8.923 -14.210 1.00 36.49 257 PHE A CA 1
ATOM 1682 C C . PHE A 1 257 ? -3.481 -8.629 -14.802 1.00 39.04 257 PHE A C 1
ATOM 1683 O O . PHE A 1 257 ? -3.224 -7.452 -15.134 1.00 20.23 257 PHE A O 1
ATOM 1692 N N . MET B 1 1 ? -11.792 16.556 9.642 1.00 43.04 1001 MET B N 1
ATOM 1693 C CA . MET B 1 1 ? -13.172 16.144 9.264 1.00 43.00 1001 MET B CA 1
ATOM 1694 C C . MET B 1 1 ? -13.129 15.052 8.201 1.00 38.86 1001 MET B C 1
ATOM 1695 O O . MET B 1 1 ? -14.140 14.409 7.918 1.00 40.95 1001 MET B O 1
ATOM 1700 N N . SER B 1 2 ? -11.955 14.851 7.611 1.00 31.07 1002 SER B N 1
ATOM 1701 C CA . SER B 1 2 ? -11.786 13.833 6.579 1.00 26.82 1002 SER B CA 1
ATOM 1702 C C . SER B 1 2 ? -10.640 12.901 6.957 1.00 23.37 1002 SER B C 1
ATOM 1703 O O . SER B 1 2 ? -9.495 13.113 6.564 1.00 22.72 1002 SER B O 1
ATOM 1706 N N . ILE B 1 3 ? -10.967 11.864 7.718 1.00 19.02 1003 ILE B N 1
ATOM 1707 C CA . ILE B 1 3 ? -9.981 10.903 8.187 1.00 16.13 1003 ILE B CA 1
ATOM 1708 C C . ILE B 1 3 ? -9.605 9.834 7.166 1.00 13.92 1003 ILE B C 1
ATOM 1709 O O . ILE B 1 3 ? -10.466 9.276 6.493 1.00 11.42 1003 ILE B O 1
ATOM 1714 N N . ILE B 1 4 ? -8.308 9.571 7.050 1.00 13.61 1004 ILE B N 1
ATOM 1715 C CA . ILE B 1 4 ? -7.814 8.511 6.182 1.00 12.35 1004 ILE B CA 1
ATOM 1716 C C . ILE B 1 4 ? -6.843 7.697 7.031 1.00 11.63 1004 ILE B C 1
ATOM 1717 O O . ILE B 1 4 ? -5.910 8.236 7.626 1.00 12.28 1004 ILE B O 1
ATOM 1722 N N . VAL B 1 5 ? -7.101 6.397 7.110 1.00 11.27 1005 VAL B N 1
ATOM 1723 C CA . VAL B 1 5 ? -6.279 5.470 7.881 1.00 9.63 1005 VAL B CA 1
ATOM 1724 C C . VAL B 1 5 ? -5.181 4.919 6.963 1.00 10.65 1005 VAL B C 1
ATOM 1725 O O . VAL B 1 5 ? -5.456 4.537 5.825 1.00 9.61 1005 VAL B O 1
ATOM 1729 N N . ILE B 1 6 ? -3.939 4.898 7.450 1.00 11.66 1006 ILE B N 1
ATOM 1730 C CA . ILE B 1 6 ? -2.808 4.402 6.658 1.00 10.06 1006 ILE B CA 1
ATOM 1731 C C . ILE B 1 6 ? -1.917 3.424 7.430 1.00 9.60 1006 ILE B C 1
ATOM 1732 O O . ILE B 1 6 ? -1.312 3.799 8.437 1.00 10.96 1006 ILE B O 1
ATOM 1737 N N . SER B 1 7 ? -1.836 2.176 6.973 1.00 8.27 1007 SER B N 1
ATOM 1738 C CA . SER B 1 7 ? -0.961 1.209 7.638 1.00 9.87 1007 SER B CA 1
ATOM 1739 C C . SER B 1 7 ? 0.408 1.315 6.984 1.00 10.83 1007 SER B C 1
ATOM 1740 O O . SER B 1 7 ? 0.507 1.651 5.804 1.00 11.30 1007 SER B O 1
ATOM 1743 N N . GLY B 1 8 ? 1.457 1.028 7.751 1.00 8.76 1008 GLY B N 1
ATOM 1744 C CA . GLY B 1 8 ? 2.815 1.119 7.232 1.00 9.59 1008 GLY B CA 1
ATOM 1745 C C . GLY B 1 8 ? 3.232 2.563 7.011 1.00 10.08 1008 GLY B C 1
ATOM 1746 O O . GLY B 1 8 ? 4.110 2.858 6.196 1.00 12.12 1008 GLY B O 1
ATOM 1747 N N . CYS B 1 9 ? 2.620 3.468 7.765 1.00 10.70 1009 CYS B N 1
ATOM 1748 C CA . CYS B 1 9 ? 2.877 4.900 7.638 1.00 12.55 1009 CYS B CA 1
ATOM 1749 C C . CYS B 1 9 ? 4.258 5.401 8.064 1.00 14.75 1009 CYS B C 1
ATOM 1750 O O . CYS B 1 9 ? 4.631 6.529 7.739 1.00 14.58 1009 CYS B O 1
ATOM 1753 N N . ALA B 1 10 ? 5.013 4.584 8.784 1.00 15.44 1010 ALA B N 1
ATOM 1754 C CA . ALA B 1 10 ? 6.322 5.019 9.265 1.00 18.05 1010 ALA B CA 1
ATOM 1755 C C . ALA B 1 10 ? 7.431 5.115 8.224 1.00 19.78 1010 ALA B C 1
ATOM 1756 O O . ALA B 1 10 ? 8.332 5.938 8.358 1.00 22.65 1010 ALA B O 1
ATOM 1758 N N . THR B 1 11 ? 7.377 4.285 7.189 1.00 21.07 1011 THR B N 1
ATOM 1759 C CA . THR B 1 11 ? 8.430 4.303 6.179 1.00 21.65 1011 THR B CA 1
ATOM 1760 C C . THR B 1 11 ? 7.938 4.103 4.752 1.00 20.45 1011 THR B C 1
ATOM 1761 O O . THR B 1 11 ? 6.756 3.867 4.514 1.00 20.65 1011 THR B O 1
ATOM 1765 N N . GLY B 1 12 ? 8.883 4.203 3.818 1.00 18.24 1012 GLY B N 1
ATOM 1766 C CA . GLY B 1 12 ? 8.611 4.003 2.404 1.00 13.73 1012 GLY B CA 1
ATOM 1767 C C . GLY B 1 12 ? 7.395 4.666 1.796 1.00 11.76 1012 GLY B C 1
ATOM 1768 O O . GLY B 1 12 ? 7.160 5.861 1.967 1.00 11.98 1012 GLY B O 1
ATOM 1769 N N . ILE B 1 13 ? 6.620 3.879 1.060 1.00 13.33 1013 ILE B N 1
ATOM 1770 C CA . ILE B 1 13 ? 5.429 4.396 0.403 1.00 13.34 1013 ILE B CA 1
ATOM 1771 C C . ILE B 1 13 ? 4.398 4.924 1.408 1.00 13.19 1013 ILE B C 1
AT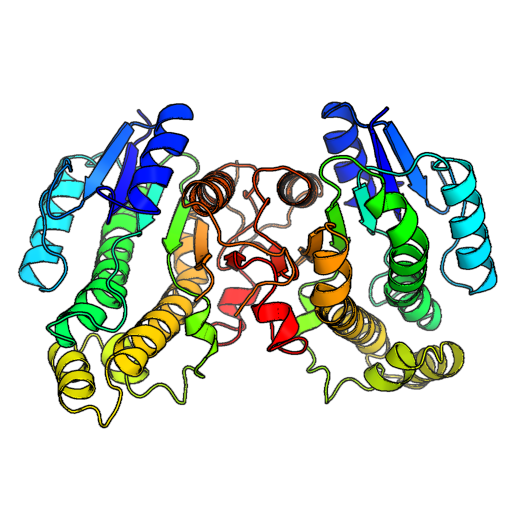OM 1772 O O . ILE B 1 13 ? 3.787 5.966 1.183 1.00 11.90 1013 ILE B O 1
ATOM 1777 N N . GLY B 1 14 ? 4.226 4.217 2.520 1.00 12.85 1014 GLY B N 1
ATOM 1778 C CA . GLY B 1 14 ? 3.268 4.643 3.527 1.00 14.23 1014 GLY B CA 1
ATOM 1779 C C . GLY B 1 14 ? 3.566 6.027 4.069 1.00 14.59 1014 GLY B C 1
ATOM 1780 O O . GLY B 1 14 ? 2.661 6.837 4.265 1.00 14.47 1014 GLY B O 1
ATOM 1781 N N . ALA B 1 15 ? 4.842 6.300 4.317 1.00 12.91 1015 ALA B N 1
ATOM 1782 C CA . ALA B 1 15 ? 5.247 7.597 4.831 1.00 13.07 1015 ALA B CA 1
ATOM 1783 C C . ALA B 1 15 ? 5.022 8.661 3.762 1.00 12.30 1015 ALA B C 1
ATOM 1784 O O . ALA B 1 15 ? 4.514 9.742 4.050 1.00 13.43 1015 ALA B O 1
ATOM 1786 N N . ALA B 1 16 ? 5.400 8.342 2.527 1.00 12.61 1016 ALA B N 1
ATOM 1787 C CA . ALA B 1 16 ? 5.239 9.265 1.407 1.00 13.31 1016 ALA B CA 1
ATOM 1788 C C . ALA B 1 16 ? 3.765 9.528 1.113 1.00 13.05 1016 ALA B C 1
ATOM 1789 O O . ALA B 1 16 ? 3.399 10.607 0.648 1.00 13.52 1016 ALA B O 1
ATOM 1791 N N . THR B 1 17 ? 2.917 8.542 1.387 1.00 11.68 1017 THR B N 1
ATOM 1792 C CA . THR B 1 17 ? 1.486 8.696 1.150 1.00 10.64 1017 THR B CA 1
ATOM 1793 C C . THR B 1 17 ? 0.860 9.579 2.232 1.00 9.64 1017 THR B C 1
ATOM 1794 O O . THR B 1 17 ? -0.031 10.378 1.953 1.00 9.22 1017 THR B O 1
ATOM 1798 N N . ARG B 1 18 ? 1.330 9.443 3.468 1.00 12.04 1018 ARG B N 1
ATOM 1799 C CA . ARG B 1 18 ? 0.811 10.274 4.547 1.00 12.79 1018 ARG B CA 1
ATOM 1800 C C . ARG B 1 18 ? 1.055 11.737 4.185 1.00 12.87 1018 ARG B C 1
ATOM 1801 O O . ARG B 1 18 ? 0.170 12.573 4.307 1.00 14.09 1018 ARG B O 1
ATOM 1809 N N . LYS B 1 19 ? 2.261 12.024 3.715 1.00 15.18 1019 LYS B N 1
ATOM 1810 C CA . LYS B 1 19 ? 2.642 13.377 3.328 1.00 18.38 1019 LYS B CA 1
ATOM 1811 C C . LYS B 1 19 ? 1.705 13.977 2.275 1.00 17.46 1019 LYS B C 1
ATOM 1812 O O . LYS B 1 19 ? 1.137 15.054 2.471 1.00 18.11 1019 LYS B O 1
ATOM 1818 N N . VAL B 1 20 ? 1.525 13.273 1.164 1.00 16.71 1020 VAL B N 1
ATOM 1819 C CA . VAL B 1 20 ? 0.674 13.775 0.092 1.00 17.02 1020 VAL B CA 1
ATOM 1820 C C . VAL B 1 20 ? -0.791 13.938 0.495 1.00 17.59 1020 VAL B C 1
ATOM 1821 O O . VAL B 1 20 ? -1.443 14.905 0.103 1.00 18.05 1020 VAL B O 1
ATOM 1825 N N . LEU B 1 21 ? -1.314 13.006 1.285 1.00 17.11 1021 LEU B N 1
ATOM 1826 C CA . LEU B 1 21 ? -2.707 13.090 1.688 1.00 15.92 1021 LEU B CA 1
ATOM 1827 C C . LEU B 1 21 ? -2.949 14.185 2.717 1.00 16.03 1021 LEU B C 1
ATOM 1828 O O . LEU B 1 21 ? -4.028 14.769 2.759 1.00 16.24 1021 LEU B O 1
ATOM 1833 N N . GLU B 1 22 ? -1.951 14.465 3.545 1.00 17.69 1022 GLU B N 1
ATOM 1834 C CA . GLU B 1 22 ? -2.089 15.527 4.531 1.00 21.78 1022 GLU B CA 1
ATOM 1835 C C . GLU B 1 22 ? -2.098 16.864 3.789 1.00 22.81 1022 GLU B C 1
ATOM 1836 O O . GLU B 1 22 ? -2.794 17.800 4.186 1.00 24.72 1022 GLU B O 1
ATOM 1842 N N . ALA B 1 23 ? -1.342 16.936 2.696 1.00 22.67 1023 ALA B N 1
ATOM 1843 C CA . ALA B 1 23 ? -1.279 18.148 1.881 1.00 22.85 1023 ALA B CA 1
ATOM 1844 C C . ALA B 1 23 ? -2.619 18.384 1.195 1.00 23.14 1023 ALA B C 1
ATOM 1845 O O . ALA B 1 23 ? -2.912 19.488 0.733 1.00 25.55 1023 ALA B O 1
ATOM 1847 N N . ALA B 1 24 ? -3.436 17.338 1.129 1.00 23.42 1024 ALA B N 1
ATOM 1848 C CA . ALA B 1 24 ? -4.748 17.433 0.511 1.00 23.76 1024 ALA B CA 1
ATOM 1849 C C . ALA B 1 24 ? -5.793 17.840 1.548 1.00 24.75 1024 ALA B C 1
ATOM 1850 O O . ALA B 1 24 ? -6.959 18.051 1.217 1.00 25.76 1024 ALA B O 1
ATOM 1852 N N . GLY B 1 25 ? -5.369 17.936 2.804 1.00 24.23 1025 GLY B N 1
ATOM 1853 C CA . GLY B 1 25 ? -6.277 18.337 3.864 1.00 25.41 1025 GLY B CA 1
ATOM 1854 C C . GLY B 1 25 ? -6.922 17.214 4.657 1.00 25.66 1025 GLY B C 1
ATOM 1855 O O . GLY B 1 25 ? -7.953 17.422 5.296 1.00 26.70 1025 GLY B O 1
ATOM 1856 N N . HIS B 1 26 ? -6.324 16.028 4.631 1.00 23.08 1026 HIS B N 1
ATOM 1857 C CA . HIS B 1 26 ? -6.881 14.891 5.359 1.00 19.89 1026 HIS B CA 1
ATOM 1858 C C . HIS B 1 26 ? -6.228 14.700 6.721 1.00 18.20 1026 HIS B C 1
ATOM 1859 O O . HIS B 1 26 ? -5.052 15.005 6.900 1.00 17.88 1026 HIS B O 1
ATOM 1866 N N . GLN B 1 27 ? -7.001 14.194 7.677 1.00 17.90 1027 GLN B N 1
ATOM 1867 C CA . GLN B 1 27 ? -6.480 13.899 9.006 1.00 19.55 1027 GLN B CA 1
ATOM 1868 C C . GLN B 1 27 ? -6.084 12.427 8.908 1.00 15.61 1027 GLN B C 1
ATOM 1869 O O . GLN B 1 27 ? -6.901 11.598 8.520 1.00 13.72 1027 GLN B O 1
ATOM 1875 N N . ILE B 1 28 ? -4.845 12.104 9.255 1.00 13.44 1028 ILE B N 1
ATOM 1876 C CA . ILE B 1 28 ? -4.376 10.726 9.155 1.00 15.40 1028 ILE B CA 1
ATOM 1877 C C . ILE B 1 28 ? -4.292 9.965 10.471 1.00 15.29 1028 ILE B C 1
ATOM 1878 O O . ILE B 1 28 ? -3.822 10.485 11.487 1.00 15.07 1028 ILE B O 1
ATOM 1883 N N . VAL B 1 29 ? -4.773 8.728 10.447 1.00 12.89 1029 VAL B N 1
ATOM 1884 C CA . VAL B 1 29 ? -4.684 7.858 11.606 1.00 11.75 1029 VAL B CA 1
ATOM 1885 C C . VAL B 1 29 ? -3.787 6.748 11.075 1.00 11.99 1029 VAL B C 1
ATOM 1886 O O . VAL B 1 29 ? -4.231 5.904 10.297 1.00 12.97 1029 VAL B O 1
ATOM 1890 N N . GLY B 1 30 ? -2.519 6.776 11.468 1.00 11.09 1030 GLY B N 1
ATOM 1891 C CA . GLY B 1 30 ? -1.578 5.781 10.990 1.00 11.08 1030 GLY B CA 1
ATOM 1892 C C . GLY B 1 30 ? -1.476 4.549 11.863 1.00 13.74 1030 GLY B C 1
ATOM 1893 O O . GLY B 1 30 ? -1.798 4.581 13.054 1.00 13.83 1030 GLY B O 1
ATOM 1894 N N . ILE B 1 31 ? -1.039 3.455 11.250 1.00 11.43 1031 ILE B N 1
ATOM 1895 C CA . ILE B 1 31 ? -0.862 2.193 11.951 1.00 10.98 1031 ILE B CA 1
ATOM 1896 C C . ILE B 1 31 ? 0.523 1.679 11.597 1.00 13.20 1031 ILE B C 1
ATOM 1897 O O . ILE B 1 31 ? 0.829 1.484 10.420 1.00 13.38 1031 ILE B O 1
ATOM 1902 N N . ASP B 1 32 ? 1.361 1.471 12.607 1.00 13.75 1032 ASP B N 1
ATOM 1903 C CA . ASP B 1 32 ? 2.705 0.949 12.386 1.00 15.03 1032 ASP B CA 1
ATOM 1904 C C . ASP B 1 32 ? 3.342 0.625 13.734 1.00 15.40 1032 ASP B C 1
ATOM 1905 O O . ASP B 1 32 ? 2.749 0.887 14.777 1.00 12.96 1032 ASP B O 1
ATOM 1910 N N . ILE B 1 33 ? 4.541 0.051 13.718 1.00 17.74 1033 ILE B N 1
ATOM 1911 C CA . ILE B 1 33 ? 5.209 -0.312 14.967 1.00 21.00 1033 ILE B CA 1
ATOM 1912 C C . ILE B 1 33 ? 5.779 0.894 15.698 1.00 23.28 1033 ILE B C 1
ATOM 1913 O O . ILE B 1 33 ? 6.136 0.808 16.872 1.00 24.86 1033 ILE B O 1
ATOM 1918 N N . ARG B 1 34 ? 5.855 2.020 14.999 1.00 24.94 1034 ARG B N 1
ATOM 1919 C CA . ARG B 1 34 ? 6.375 3.249 15.575 1.00 24.31 1034 ARG B CA 1
ATOM 1920 C C . ARG B 1 34 ? 5.923 4.421 14.716 1.00 25.30 1034 ARG B C 1
ATOM 1921 O O . ARG B 1 34 ? 5.448 4.227 13.593 1.00 23.20 1034 ARG B O 1
ATOM 1929 N N . ASP B 1 35 ? 6.067 5.630 15.249 1.00 26.07 1035 ASP B N 1
ATOM 1930 C CA . ASP B 1 35 ? 5.688 6.847 14.538 1.00 27.76 1035 ASP B CA 1
ATOM 1931 C C . ASP B 1 35 ? 4.302 6.716 13.905 1.00 25.48 1035 ASP B C 1
ATOM 1932 O O . ASP B 1 35 ? 4.127 6.946 12.707 1.00 23.24 1035 ASP B O 1
ATOM 1937 N N . ALA B 1 36 ? 3.320 6.353 14.726 1.00 22.50 1036 ALA B N 1
ATOM 1938 C CA . ALA B 1 36 ? 1.944 6.179 14.268 1.00 17.40 1036 ALA B CA 1
ATOM 1939 C C . ALA B 1 36 ? 0.951 6.379 15.411 1.00 15.03 1036 ALA B C 1
ATOM 1940 O O . ALA B 1 36 ? 1.264 6.093 16.568 1.00 15.53 1036 ALA B O 1
ATOM 1942 N N . GLU B 1 37 ? -0.240 6.867 15.077 1.00 12.62 1037 GLU B N 1
ATOM 1943 C CA . GLU B 1 37 ? -1.298 7.093 16.060 1.00 14.59 1037 GLU B CA 1
ATOM 1944 C C . GLU B 1 37 ? -1.710 5.762 16.697 1.00 13.75 1037 GLU B C 1
ATOM 1945 O O . GLU B 1 37 ? -2.105 5.713 17.864 1.00 15.17 1037 GLU B O 1
ATOM 1951 N N . VAL B 1 38 ? -1.633 4.689 15.914 1.00 12.87 1038 VAL B N 1
ATOM 1952 C CA . VAL B 1 38 ? -1.971 3.353 16.398 1.00 12.43 1038 VAL B CA 1
ATOM 1953 C C . VAL B 1 38 ? -0.722 2.483 16.288 1.00 12.61 1038 VAL B C 1
ATOM 1954 O O . VAL B 1 38 ? -0.247 2.180 15.189 1.00 11.33 1038 VAL B O 1
ATOM 1958 N N . ILE B 1 39 ? -0.167 2.110 17.435 1.00 12.05 1039 ILE B N 1
ATOM 1959 C CA . ILE B 1 39 ? 1.021 1.275 17.452 1.00 13.66 1039 ILE B CA 1
ATOM 1960 C C . ILE B 1 39 ? 0.554 -0.169 17.402 1.00 15.35 1039 ILE B C 1
ATOM 1961 O O . ILE B 1 39 ? -0.219 -0.614 18.255 1.00 15.16 1039 ILE B O 1
ATOM 1966 N N . ALA B 1 40 ? 1.013 -0.901 16.394 1.00 15.22 1040 ALA B N 1
ATOM 1967 C CA . ALA B 1 40 ? 0.616 -2.289 16.257 1.00 14.39 1040 ALA B CA 1
ATOM 1968 C C . ALA B 1 40 ? 1.578 -3.085 15.402 1.00 15.07 1040 ALA B C 1
ATOM 1969 O O . ALA B 1 40 ? 2.263 -2.542 14.537 1.00 17.68 1040 ALA B O 1
ATOM 1971 N N . ASP B 1 41 ? 1.616 -4.384 15.666 1.00 16.74 1041 ASP B N 1
ATOM 1972 C CA . ASP B 1 41 ? 2.445 -5.314 14.920 1.00 18.12 1041 ASP B CA 1
ATOM 1973 C C . ASP B 1 41 ? 1.400 -6.203 14.259 1.00 17.18 1041 ASP B C 1
ATOM 1974 O O . ASP B 1 41 ? 0.720 -6.976 14.926 1.00 17.78 1041 ASP B O 1
ATOM 1979 N N . LEU B 1 42 ? 1.258 -6.066 12.947 1.00 15.67 1042 LEU B N 1
ATOM 1980 C CA . LEU B 1 42 ? 0.251 -6.818 12.211 1.00 15.75 1042 LEU B CA 1
ATOM 1981 C C . LEU B 1 42 ? 0.618 -8.256 11.865 1.00 16.67 1042 LEU B C 1
ATOM 1982 O O . LEU B 1 42 ? -0.098 -8.906 11.105 1.00 18.18 1042 LEU B O 1
ATOM 1987 N N . SER B 1 43 ? 1.714 -8.759 12.425 1.00 17.04 1043 SER B N 1
ATOM 1988 C CA . SER B 1 43 ? 2.136 -10.126 12.127 1.00 18.79 1043 SER B CA 1
ATOM 1989 C C . SER B 1 43 ? 1.361 -11.196 12.897 1.00 17.97 1043 SER B C 1
ATOM 1990 O O . SER B 1 43 ? 1.502 -12.386 12.616 1.00 18.77 1043 SER B O 1
ATOM 1993 N N . THR B 1 44 ? 0.545 -10.784 13.864 1.00 18.11 1044 THR B N 1
ATOM 1994 C CA . THR B 1 44 ? -0.245 -11.742 14.638 1.00 18.23 1044 THR B CA 1
ATOM 1995 C C . THR B 1 44 ? -1.709 -11.327 14.668 1.00 19.15 1044 THR B C 1
ATOM 1996 O O . THR B 1 44 ? -2.029 -10.148 14.519 1.00 18.83 1044 THR B O 1
ATOM 2000 N N . ALA B 1 45 ? -2.592 -12.299 14.878 1.00 18.21 1045 ALA B N 1
ATOM 2001 C CA . ALA B 1 45 ? -4.024 -12.037 14.925 1.00 18.57 1045 ALA B CA 1
ATOM 2002 C C . ALA B 1 45 ? -4.376 -11.062 16.044 1.00 20.52 1045 ALA B C 1
ATOM 2003 O O . ALA B 1 45 ? -5.173 -10.148 15.847 1.00 22.13 1045 ALA B O 1
ATOM 2005 N N . GLU B 1 46 ? -3.787 -11.262 17.218 1.00 21.03 1046 GLU B N 1
ATOM 2006 C CA . GLU B 1 46 ? -4.053 -10.383 18.351 1.00 24.01 1046 GLU B CA 1
ATOM 2007 C C . GLU B 1 46 ? -3.636 -8.953 18.044 1.00 21.31 1046 GLU B C 1
ATOM 2008 O O . GLU B 1 46 ? -4.329 -8.002 18.411 1.00 21.39 1046 GLU B O 1
ATOM 2014 N N . GLY B 1 47 ? -2.503 -8.808 17.368 1.00 19.29 1047 GLY B N 1
ATOM 2015 C CA . GLY B 1 47 ? -2.015 -7.489 17.014 1.00 17.65 1047 GLY B CA 1
ATOM 2016 C C . GLY B 1 47 ? -2.959 -6.763 16.074 1.00 16.44 1047 GLY B C 1
ATOM 2017 O O . GLY B 1 47 ? -3.178 -5.559 16.218 1.00 16.73 1047 GLY B O 1
ATOM 2018 N N . ARG B 1 48 ? -3.516 -7.489 15.108 1.00 17.39 1048 ARG B N 1
ATOM 2019 C CA . ARG B 1 48 ? -4.444 -6.894 14.144 1.00 17.00 1048 ARG B CA 1
ATOM 2020 C C . ARG B 1 48 ? -5.769 -6.541 14.801 1.00 17.37 1048 ARG B C 1
ATOM 2021 O O . ARG B 1 48 ? -6.329 -5.475 14.552 1.00 16.18 1048 ARG B O 1
ATOM 2029 N N . LYS B 1 49 ? -6.281 -7.453 15.623 1.00 18.14 1049 LYS B N 1
ATOM 2030 C CA . LYS B 1 49 ? -7.547 -7.217 16.303 1.00 19.41 1049 LYS B CA 1
ATOM 2031 C C . LYS B 1 49 ? -7.491 -5.945 17.132 1.00 15.95 1049 LYS B C 1
ATOM 2032 O O . LYS B 1 49 ? -8.404 -5.126 17.081 1.00 17.10 1049 LYS B O 1
ATOM 2038 N N . GLN B 1 50 ? -6.415 -5.782 17.893 1.00 14.35 1050 GLN B N 1
ATOM 2039 C CA . GLN B 1 50 ? -6.262 -4.602 18.730 1.00 14.70 1050 GLN B CA 1
ATOM 2040 C C . GLN B 1 50 ? -6.128 -3.355 17.863 1.00 14.66 1050 GLN B C 1
ATOM 2041 O O . GLN B 1 50 ? -6.688 -2.309 18.184 1.00 13.24 1050 GLN B O 1
ATOM 2047 N N . ALA B 1 51 ? -5.388 -3.470 16.764 1.00 14.88 1051 ALA B N 1
ATOM 2048 C CA . ALA B 1 51 ? -5.199 -2.348 15.845 1.00 13.49 1051 ALA B CA 1
ATOM 2049 C C . ALA B 1 51 ? -6.544 -1.893 15.288 1.00 13.20 1051 ALA B C 1
ATOM 2050 O O . ALA B 1 51 ? -6.837 -0.699 15.235 1.00 13.64 1051 ALA B O 1
ATOM 2052 N N . ILE B 1 52 ? -7.358 -2.856 14.874 1.00 12.43 1052 ILE B N 1
ATOM 2053 C CA . ILE B 1 52 ? -8.673 -2.566 14.327 1.00 12.57 1052 ILE B CA 1
ATOM 2054 C C . ILE B 1 52 ? -9.529 -1.835 15.353 1.00 13.09 1052 ILE B C 1
ATOM 2055 O O . ILE B 1 52 ? -10.190 -0.848 15.030 1.00 11.82 1052 ILE B O 1
ATOM 2060 N N . ALA B 1 53 ? -9.522 -2.327 16.587 1.00 14.11 1053 ALA B N 1
ATOM 2061 C CA . ALA B 1 53 ? -10.293 -1.702 17.653 1.00 13.57 1053 ALA B CA 1
ATOM 2062 C C . ALA B 1 53 ? -9.785 -0.287 17.920 1.00 13.60 1053 ALA B C 1
ATOM 2063 O O . ALA B 1 53 ? -10.583 0.644 18.062 1.00 13.32 1053 ALA B O 1
ATOM 2065 N N . ASP B 1 54 ? -8.465 -0.124 17.993 1.00 11.83 1054 ASP B N 1
ATOM 2066 C CA . ASP B 1 54 ? -7.883 1.195 18.244 1.00 13.49 1054 ASP B CA 1
ATOM 2067 C C . ASP B 1 54 ? -8.257 2.194 17.145 1.00 13.97 1054 ASP B C 1
ATOM 2068 O O . ASP B 1 54 ? -8.502 3.367 17.423 1.00 14.90 1054 ASP B O 1
ATOM 2073 N N . VAL B 1 55 ? -8.291 1.734 15.897 1.00 12.72 1055 VAL B N 1
ATOM 2074 C CA . VAL B 1 55 ? -8.649 2.615 14.785 1.00 13.01 1055 VAL B CA 1
ATOM 2075 C C . VAL B 1 55 ? -10.133 2.979 14.813 1.00 12.24 1055 VAL B C 1
ATOM 2076 O O . VAL B 1 55 ? -10.501 4.153 14.719 1.00 14.06 1055 VAL B O 1
ATOM 2080 N N . LEU B 1 56 ? -10.988 1.973 14.943 1.00 13.32 1056 LEU B N 1
ATOM 2081 C CA . LEU B 1 56 ? -12.421 2.214 14.965 1.00 13.05 1056 LEU B CA 1
ATOM 2082 C C . LEU B 1 56 ? -12.854 3.096 16.130 1.00 13.23 1056 LEU B C 1
ATOM 2083 O O . LEU B 1 56 ? -13.879 3.774 16.049 1.00 13.58 1056 LEU B O 1
ATOM 2088 N N . ALA B 1 57 ? -12.078 3.096 17.209 1.00 13.61 1057 ALA B N 1
ATOM 2089 C CA . ALA B 1 57 ? -12.415 3.920 18.364 1.00 14.97 1057 ALA B CA 1
ATOM 2090 C C . ALA B 1 57 ? -12.281 5.388 17.976 1.00 16.90 1057 ALA B C 1
ATOM 2091 O O . ALA B 1 57 ? -12.963 6.253 18.528 1.00 16.49 1057 ALA B O 1
ATOM 2093 N N . LYS B 1 58 ? -11.402 5.655 17.015 1.00 17.59 1058 LYS B N 1
ATOM 2094 C CA . LYS B 1 58 ? -11.160 7.015 16.547 1.00 19.73 1058 LYS B CA 1
ATOM 2095 C C . LYS B 1 58 ? -12.006 7.371 15.328 1.00 20.80 1058 LYS B C 1
ATOM 2096 O O . LYS B 1 58 ? -12.008 8.523 14.892 1.00 23.41 1058 LYS B O 1
ATOM 2102 N N . CYS B 1 59 ? -12.718 6.384 14.786 1.00 18.68 1059 CYS B N 1
ATOM 2103 C CA . CYS B 1 59 ? -13.551 6.582 13.602 1.00 17.95 1059 CYS B CA 1
ATOM 2104 C C . CYS B 1 59 ? -15.001 6.139 13.814 1.00 20.10 1059 CYS B C 1
ATOM 2105 O O . CYS B 1 59 ? -15.615 5.575 12.907 1.00 20.43 1059 CYS B O 1
ATOM 2108 N N . SER B 1 60 ? -15.552 6.405 14.997 1.00 21.91 1060 SER B N 1
ATOM 2109 C CA . SER B 1 60 ? -16.923 6.002 15.308 1.00 22.65 1060 SER B CA 1
ATOM 2110 C C . SER B 1 60 ? -17.965 6.612 14.372 1.00 24.01 1060 SER B C 1
ATOM 2111 O O . SER B 1 60 ? -19.072 6.089 14.249 1.00 26.28 1060 SER B O 1
ATOM 2114 N N . LYS B 1 61 ? -17.614 7.717 13.721 1.00 23.68 1061 LYS B N 1
ATOM 2115 C CA . LYS B 1 61 ? -18.523 8.384 12.791 1.00 23.57 1061 LYS B CA 1
ATOM 2116 C C . LYS B 1 61 ? -18.169 8.037 11.346 1.00 22.44 1061 LYS B C 1
ATOM 2117 O O . LYS B 1 61 ? -18.789 8.538 10.403 1.00 22.87 1061 LYS B O 1
ATOM 2123 N N . GLY B 1 62 ? -17.169 7.174 11.186 1.00 21.25 1062 GLY B N 1
ATOM 2124 C CA . GLY B 1 62 ? -16.731 6.761 9.863 1.00 17.31 1062 GLY B CA 1
ATOM 2125 C C . GLY B 1 62 ? -15.342 7.270 9.507 1.00 14.61 1062 GLY B C 1
ATOM 2126 O O . GLY B 1 62 ? -14.699 7.951 10.303 1.00 14.33 1062 GLY B O 1
ATOM 2127 N N . MET B 1 63 ? -14.870 6.912 8.317 1.00 13.76 1063 MET B N 1
ATOM 2128 C CA . MET B 1 63 ? -13.574 7.366 7.816 1.00 12.94 1063 MET B CA 1
ATOM 2129 C C . MET B 1 63 ? -13.783 7.601 6.325 1.00 10.24 1063 MET B C 1
ATOM 2130 O O . MET B 1 63 ? -14.653 6.980 5.716 1.00 11.76 1063 MET B O 1
ATOM 2135 N N . ASP B 1 64 ? -13.007 8.504 5.736 1.00 12.19 1064 ASP B N 1
ATOM 2136 C CA . ASP B 1 64 ? -13.162 8.807 4.317 1.00 13.25 1064 ASP B CA 1
ATOM 2137 C C . ASP B 1 64 ? -12.243 7.981 3.431 1.00 11.66 1064 ASP B C 1
ATOM 2138 O O . ASP B 1 64 ? -12.422 7.938 2.216 1.00 12.13 1064 ASP B O 1
ATOM 2143 N N . GLY B 1 65 ? -11.251 7.331 4.027 1.00 10.72 1065 GLY B N 1
ATOM 2144 C CA . GLY B 1 65 ? -10.346 6.552 3.208 1.00 9.21 1065 GLY B CA 1
ATOM 2145 C C . GLY B 1 65 ? -9.438 5.617 3.968 1.00 8.88 1065 GLY B C 1
ATOM 2146 O O . GLY B 1 65 ? -9.252 5.755 5.183 1.00 7.44 1065 GLY B O 1
ATOM 2147 N N . LEU B 1 66 ? -8.858 4.678 3.229 1.00 8.59 1066 LEU B N 1
ATOM 2148 C CA . LEU B 1 66 ? -7.958 3.678 3.791 1.00 7.93 1066 LEU B CA 1
ATOM 2149 C C . LEU B 1 66 ? -6.851 3.332 2.801 1.00 6.83 1066 LEU B C 1
ATOM 2150 O O . LEU B 1 66 ? -7.126 3.057 1.637 1.00 9.94 1066 LEU B O 1
ATOM 2155 N N . VAL B 1 67 ? -5.603 3.355 3.263 1.00 6.81 1067 VAL B N 1
ATOM 2156 C CA . VAL B 1 67 ? -4.469 3.002 2.415 1.00 7.12 1067 VAL B CA 1
ATOM 2157 C C . VAL B 1 67 ? -3.628 1.999 3.201 1.00 10.22 1067 VAL B C 1
ATOM 2158 O O . VAL B 1 67 ? -3.090 2.314 4.267 1.00 11.52 1067 VAL B O 1
ATOM 2162 N N . LEU B 1 68 ? -3.530 0.783 2.678 1.00 9.49 1068 LEU B N 1
ATOM 2163 C CA . LEU B 1 68 ? -2.782 -0.269 3.352 1.00 8.49 1068 LEU B CA 1
ATOM 2164 C C . LEU B 1 68 ? -1.401 -0.454 2.725 1.00 9.33 1068 LEU B C 1
ATOM 2165 O O . LEU B 1 68 ? -1.250 -1.115 1.691 1.00 10.72 1068 LEU B O 1
ATOM 2170 N N . CYS B 1 69 ? -0.396 0.129 3.377 1.00 9.49 1069 CYS B N 1
ATOM 2171 C CA . CYS B 1 69 ? 0.983 0.094 2.890 1.00 12.2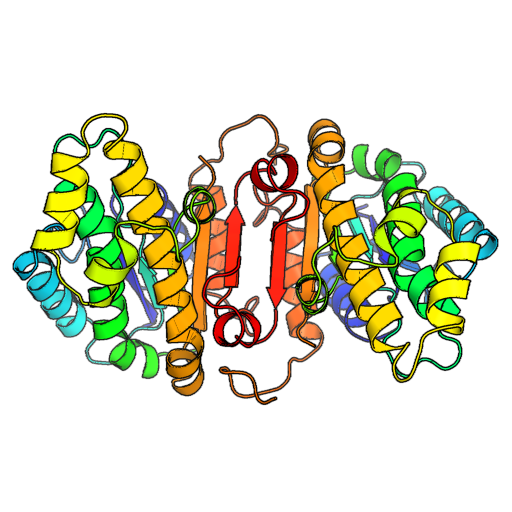8 1069 CYS B CA 1
ATOM 2172 C C . CYS B 1 69 ? 1.936 -0.798 3.689 1.00 14.45 1069 CYS B C 1
ATOM 2173 O O . CYS B 1 69 ? 3.106 -0.942 3.326 1.00 16.09 1069 CYS B O 1
ATOM 2176 N N . ALA B 1 70 ? 1.453 -1.381 4.777 1.00 14.10 1070 ALA B N 1
ATOM 2177 C CA . ALA B 1 70 ? 2.293 -2.257 5.585 1.00 14.14 1070 ALA B CA 1
ATOM 2178 C C . ALA B 1 70 ? 2.713 -3.466 4.759 1.00 14.90 1070 ALA B C 1
ATOM 2179 O O . ALA B 1 70 ? 1.907 -4.020 4.012 1.00 15.31 1070 ALA B O 1
ATOM 2181 N N . GLY B 1 71 ? 3.971 -3.872 4.891 1.00 15.79 1071 GLY B N 1
ATOM 2182 C CA . GLY B 1 71 ? 4.442 -5.021 4.138 1.00 18.07 1071 GLY B CA 1
ATOM 2183 C C . GLY B 1 71 ? 5.893 -5.369 4.406 1.00 19.20 1071 GLY B C 1
ATOM 2184 O O . GLY B 1 71 ? 6.685 -4.514 4.799 1.00 20.04 1071 GLY B O 1
ATOM 2185 N N . LEU B 1 72 ? 6.236 -6.635 4.191 1.00 18.40 1072 LEU B N 1
ATOM 2186 C CA . LEU B 1 72 ? 7.598 -7.122 4.394 1.00 19.56 1072 LEU B CA 1
ATOM 2187 C C . LEU B 1 72 ? 8.033 -7.829 3.115 1.00 20.75 1072 LEU B C 1
ATOM 2188 O O . LEU B 1 72 ? 7.244 -8.533 2.492 1.00 21.11 1072 LEU B O 1
ATOM 2193 N N . GLY B 1 73 ? 9.284 -7.636 2.717 1.00 23.73 1073 GLY B N 1
ATOM 2194 C CA . GLY B 1 73 ? 9.748 -8.263 1.495 1.00 25.63 1073 GLY B CA 1
ATOM 2195 C C . GLY B 1 73 ? 10.525 -9.540 1.724 1.00 27.22 1073 GLY B C 1
ATOM 2196 O O . GLY B 1 73 ? 10.605 -10.026 2.851 1.00 26.71 1073 GLY B O 1
ATOM 2197 N N . PRO B 1 74 ? 11.092 -10.129 0.664 1.00 31.28 1074 PRO B N 1
ATOM 2198 C CA . PRO B 1 74 ? 11.857 -11.360 0.871 1.00 34.00 1074 PRO B CA 1
ATOM 2199 C C . PRO B 1 74 ? 13.024 -10.999 1.788 1.00 37.11 1074 PRO B C 1
ATOM 2200 O O . PRO B 1 74 ? 13.134 -9.854 2.225 1.00 42.09 1074 PRO B O 1
ATOM 2204 N N . GLN B 1 75 ? 13.892 -11.958 2.084 1.00 41.42 1075 GLN B N 1
ATOM 2205 C CA . GLN B 1 75 ? 15.032 -11.695 2.958 1.00 44.55 1075 GLN B CA 1
ATOM 2206 C C . GLN B 1 75 ? 14.595 -11.366 4.383 1.00 43.18 1075 GLN B C 1
ATOM 2207 O O . GLN B 1 75 ? 15.432 -11.229 5.275 1.00 44.86 1075 GLN B O 1
ATOM 2213 N N . THR B 1 76 ? 13.290 -11.221 4.597 1.00 40.22 1076 THR B N 1
ATOM 2214 C CA . THR B 1 76 ? 12.785 -10.936 5.935 1.00 37.68 1076 THR B CA 1
ATOM 2215 C C . THR B 1 76 ? 13.239 -12.092 6.819 1.00 37.39 1076 THR B C 1
ATOM 2216 O O . THR B 1 76 ? 13.119 -13.252 6.433 1.00 33.64 1076 THR B O 1
ATOM 2220 N N . LYS B 1 77 ? 13.767 -11.769 7.994 1.00 38.71 1077 LYS B N 1
ATOM 2221 C CA . LYS B 1 77 ? 14.256 -12.781 8.926 1.00 39.55 1077 LYS B CA 1
ATOM 2222 C C . LYS B 1 77 ? 13.315 -13.975 9.076 1.00 38.58 1077 LYS B C 1
ATOM 2223 O O . LYS B 1 77 ? 13.628 -15.079 8.629 1.00 39.97 1077 LYS B O 1
ATOM 2229 N N . VAL B 1 78 ? 12.172 -13.756 9.719 1.00 35.68 1078 VAL B N 1
ATOM 2230 C CA . VAL B 1 78 ? 11.192 -14.821 9.913 1.00 34.62 1078 VAL B CA 1
ATOM 2231 C C . VAL B 1 78 ? 10.145 -14.738 8.804 1.00 33.59 1078 VAL B C 1
ATOM 2232 O O . VAL B 1 78 ? 9.320 -13.823 8.777 1.00 33.80 1078 VAL B O 1
ATOM 2236 N N . LEU B 1 79 ? 10.191 -15.702 7.890 1.00 30.50 1079 LEU B N 1
ATOM 2237 C CA . LEU B 1 79 ? 9.286 -15.735 6.747 1.00 29.95 1079 LEU B CA 1
ATOM 2238 C C . LEU B 1 79 ? 7.797 -15.784 7.059 1.00 27.69 1079 LEU B C 1
ATOM 2239 O O . LEU B 1 79 ? 6.979 -15.342 6.251 1.00 26.09 1079 LEU B O 1
ATOM 2244 N N . GLY B 1 80 ? 7.442 -16.323 8.219 1.00 24.95 1080 GLY B N 1
ATOM 2245 C CA . GLY B 1 80 ? 6.040 -16.398 8.584 1.00 23.75 1080 GLY B CA 1
ATOM 2246 C C . GLY B 1 80 ? 5.404 -15.023 8.666 1.00 22.19 1080 GLY B C 1
ATOM 2247 O O . GLY B 1 80 ? 4.230 -14.848 8.331 1.00 22.23 1080 GLY B O 1
ATOM 2248 N N . ASN B 1 81 ? 6.182 -14.038 9.104 1.00 20.60 1081 ASN B N 1
ATOM 2249 C CA . ASN B 1 81 ? 5.672 -12.677 9.227 1.00 18.66 1081 ASN B CA 1
ATOM 2250 C C . ASN B 1 81 ? 5.353 -12.034 7.879 1.00 17.58 1081 ASN B C 1
ATOM 2251 O O . ASN B 1 81 ? 4.471 -11.187 7.791 1.00 18.58 1081 ASN B O 1
ATOM 2256 N N . VAL B 1 82 ? 6.070 -12.432 6.834 1.00 17.10 1082 VAL B N 1
ATOM 2257 C CA . VAL B 1 82 ? 5.830 -11.888 5.500 1.00 16.78 1082 VAL B CA 1
ATOM 2258 C C . VAL B 1 82 ? 4.390 -12.174 5.077 1.00 18.17 1082 VAL B C 1
ATOM 2259 O O . VAL B 1 82 ? 3.679 -11.285 4.603 1.00 19.30 1082 VAL B O 1
ATOM 2263 N N . VAL B 1 83 ? 3.967 -13.420 5.263 1.00 15.86 1083 VAL B N 1
ATOM 2264 C CA . VAL B 1 83 ? 2.616 -13.840 4.911 1.00 14.95 1083 VAL B CA 1
ATOM 2265 C C . VAL B 1 83 ? 1.567 -13.169 5.798 1.00 15.77 1083 VAL B C 1
ATOM 2266 O O . VAL B 1 83 ? 0.535 -12.698 5.311 1.00 16.87 1083 VAL B O 1
ATOM 2270 N N . SER B 1 84 ? 1.834 -13.128 7.098 1.00 14.35 1084 SER B N 1
ATOM 2271 C CA . SER B 1 84 ? 0.905 -12.523 8.042 1.00 14.14 1084 SER B CA 1
ATOM 2272 C C . SER B 1 84 ? 0.668 -11.041 7.791 1.00 13.15 1084 SER B C 1
ATOM 2273 O O . SER B 1 84 ? -0.474 -10.602 7.704 1.00 13.07 1084 SER B O 1
ATOM 2276 N N . VAL B 1 85 ? 1.738 -10.267 7.670 1.00 14.32 1085 VAL B N 1
ATOM 2277 C CA . VAL B 1 85 ? 1.589 -8.834 7.439 1.00 13.42 1085 VAL B CA 1
ATOM 2278 C C . VAL B 1 85 ? 1.073 -8.507 6.038 1.00 14.59 1085 VAL B C 1
ATOM 2279 O O . VAL B 1 85 ? 0.128 -7.737 5.880 1.00 12.39 1085 VAL B O 1
ATOM 2283 N N . ASN B 1 86 ? 1.693 -9.092 5.019 1.00 14.72 1086 ASN B N 1
ATOM 2284 C CA . ASN B 1 86 ? 1.309 -8.821 3.637 1.00 14.25 1086 ASN B CA 1
ATOM 2285 C C . ASN B 1 86 ? -0.121 -9.181 3.270 1.00 13.77 1086 ASN B C 1
ATOM 2286 O O . ASN B 1 86 ? -0.781 -8.443 2.541 1.00 12.75 1086 ASN B O 1
ATOM 2291 N N . TYR B 1 87 ? -0.606 -10.313 3.764 1.00 14.80 1087 TYR B N 1
ATOM 2292 C CA . TYR B 1 87 ? -1.960 -10.722 3.437 1.00 13.04 1087 TYR B CA 1
ATOM 2293 C C . TYR B 1 87 ? -2.981 -10.340 4.504 1.00 12.72 1087 TYR B C 1
ATOM 2294 O O . TYR B 1 87 ? -3.813 -9.459 4.288 1.00 11.73 1087 TYR B O 1
ATOM 2303 N N . PHE B 1 88 ? -2.914 -10.998 5.657 1.00 11.86 1088 PHE B N 1
ATOM 2304 C CA . PHE B 1 88 ? -3.863 -10.742 6.738 1.00 10.48 1088 PHE B CA 1
ATOM 2305 C C . PHE B 1 88 ? -3.828 -9.319 7.274 1.00 9.58 1088 PHE B C 1
ATOM 2306 O O . PHE B 1 88 ? -4.859 -8.789 7.676 1.00 10.14 1088 PHE B O 1
ATOM 2314 N N . GLY B 1 89 ? -2.648 -8.707 7.276 1.00 12.63 1089 GLY B N 1
ATOM 2315 C CA . GLY B 1 89 ? -2.524 -7.338 7.749 1.00 12.19 1089 GLY B CA 1
ATOM 2316 C C . GLY B 1 89 ? -3.344 -6.401 6.879 1.00 12.19 1089 GLY B C 1
ATOM 2317 O O . GLY B 1 89 ? -3.693 -5.295 7.293 1.00 12.39 1089 GLY B O 1
ATOM 2318 N N . ALA B 1 90 ? -3.647 -6.846 5.663 1.00 12.48 1090 ALA B N 1
ATOM 2319 C CA . ALA B 1 90 ? -4.439 -6.053 4.729 1.00 13.14 1090 ALA B CA 1
ATOM 2320 C C . ALA B 1 90 ? -5.900 -6.486 4.714 1.00 13.61 1090 ALA B C 1
ATOM 2321 O O . ALA B 1 90 ? -6.800 -5.674 4.922 1.00 12.00 1090 ALA B O 1
ATOM 2323 N N . THR B 1 91 ? -6.133 -7.773 4.478 1.00 14.56 1091 THR B N 1
ATOM 2324 C CA . THR B 1 91 ? -7.493 -8.287 4.402 1.00 16.01 1091 THR B CA 1
ATOM 2325 C C . THR B 1 91 ? -8.340 -8.095 5.658 1.00 15.63 1091 THR B C 1
ATOM 2326 O O . THR B 1 91 ? -9.485 -7.663 5.569 1.00 13.51 1091 THR B O 1
ATOM 2330 N N . GLU B 1 92 ? -7.793 -8.407 6.828 1.00 14.13 1092 GLU B N 1
ATOM 2331 C CA . GLU B 1 92 ? -8.575 -8.252 8.048 1.00 12.96 1092 GLU B CA 1
ATOM 2332 C C . GLU B 1 92 ? -8.907 -6.795 8.338 1.00 13.77 1092 GLU B C 1
ATOM 2333 O O . GLU B 1 92 ? -9.984 -6.487 8.844 1.00 12.92 1092 GLU B O 1
ATOM 2339 N N . LEU B 1 93 ? -7.993 -5.894 8.001 1.00 14.75 1093 LEU B N 1
ATOM 2340 C CA . LEU B 1 93 ? -8.239 -4.478 8.241 1.00 13.27 1093 LEU B CA 1
ATOM 2341 C C . LEU B 1 93 ? -9.257 -3.889 7.266 1.00 12.35 1093 LEU B C 1
ATOM 2342 O O . LEU B 1 93 ? -10.179 -3.180 7.684 1.00 9.94 1093 LEU B O 1
ATOM 2347 N N . MET B 1 94 ? -9.114 -4.176 5.976 1.00 14.73 1094 MET B N 1
ATOM 2348 C CA . MET B 1 94 ? -10.070 -3.627 5.021 1.00 14.63 1094 MET B CA 1
ATOM 2349 C C . MET B 1 94 ? -11.464 -4.180 5.296 1.00 13.60 1094 MET B C 1
ATOM 2350 O O . MET B 1 94 ? -12.450 -3.459 5.209 1.00 11.97 1094 MET B O 1
ATOM 2355 N N . ASP B 1 95 ? -11.551 -5.453 5.662 1.00 12.26 1095 ASP B N 1
ATOM 2356 C CA . ASP B 1 95 ? -12.853 -6.035 5.944 1.00 12.31 1095 ASP B CA 1
ATOM 2357 C C . ASP B 1 95 ? -13.501 -5.415 7.180 1.00 12.92 1095 ASP B C 1
ATOM 2358 O O . ASP B 1 95 ? -14.714 -5.203 7.210 1.00 12.31 1095 ASP B O 1
ATOM 2363 N N . ALA B 1 96 ? -12.694 -5.114 8.192 1.00 12.31 1096 ALA B N 1
ATOM 2364 C CA . ALA B 1 96 ? -13.210 -4.530 9.425 1.00 12.63 1096 ALA B CA 1
ATOM 2365 C C . ALA B 1 96 ? -13.546 -3.048 9.299 1.00 14.09 1096 ALA B C 1
ATOM 2366 O O . ALA B 1 96 ? -14.383 -2.532 10.045 1.00 14.94 1096 ALA B O 1
ATOM 2368 N N . PHE B 1 97 ? -12.904 -2.363 8.356 1.00 12.81 1097 PHE B N 1
ATOM 2369 C CA . PHE B 1 97 ? -13.137 -0.930 8.181 1.00 12.50 1097 PHE B CA 1
ATOM 2370 C C . PHE B 1 97 ? -14.202 -0.538 7.161 1.00 13.50 1097 PHE B C 1
ATOM 2371 O O . PHE B 1 97 ? -14.572 0.633 7.078 1.00 13.91 1097 PHE B O 1
ATOM 2379 N N . LEU B 1 98 ? -14.708 -1.504 6.402 1.00 14.29 1098 LEU B N 1
ATOM 2380 C CA . LEU B 1 98 ? -15.725 -1.213 5.395 1.00 14.54 1098 LEU B CA 1
ATOM 2381 C C . LEU B 1 98 ? -16.926 -0.467 5.991 1.00 15.18 1098 LEU B C 1
ATOM 2382 O O . LEU B 1 98 ? -17.384 0.525 5.428 1.00 16.55 1098 LEU B O 1
ATOM 2387 N N . PRO B 1 99 ? -17.460 -0.941 7.132 1.00 15.23 1099 PRO B N 1
ATOM 2388 C CA . PRO B 1 99 ? -18.610 -0.250 7.730 1.00 15.51 1099 PRO B CA 1
ATOM 2389 C C . PRO B 1 99 ? -18.339 1.237 7.966 1.00 16.23 1099 PRO B C 1
ATOM 2390 O O . PRO B 1 99 ? -19.205 2.081 7.724 1.00 17.31 1099 PRO B O 1
ATOM 2394 N N . ALA B 1 100 ? -17.131 1.549 8.432 1.00 14.38 1100 ALA B N 1
ATOM 2395 C CA . ALA B 1 100 ? -16.741 2.932 8.687 1.00 15.68 1100 ALA B CA 1
ATOM 2396 C C . ALA B 1 100 ? -16.601 3.692 7.369 1.00 14.19 1100 ALA B C 1
ATOM 2397 O O . ALA B 1 100 ? -17.047 4.832 7.248 1.00 14.08 1100 ALA B O 1
ATOM 2399 N N . LEU B 1 101 ? -15.972 3.051 6.387 1.00 15.31 1101 LEU B N 1
ATOM 2400 C CA . LEU B 1 101 ? -15.774 3.645 5.066 1.00 15.72 1101 LEU B CA 1
ATOM 2401 C C . LEU B 1 101 ? -17.139 4.008 4.456 1.00 16.21 1101 LEU B C 1
ATOM 2402 O O . LEU B 1 101 ? -17.304 5.067 3.847 1.00 13.93 1101 LEU B O 1
ATOM 2407 N N . LYS B 1 102 ? -18.115 3.122 4.629 1.00 16.05 1102 LYS B N 1
ATOM 2408 C CA . LYS B 1 102 ? -19.455 3.339 4.091 1.00 18.48 1102 LYS B CA 1
ATOM 2409 C C . LYS B 1 102 ? -20.084 4.653 4.538 1.00 17.26 1102 LYS B C 1
ATOM 2410 O O . LYS B 1 102 ? -20.882 5.242 3.810 1.00 17.03 1102 LYS B O 1
ATOM 2416 N N . LYS B 1 103 ? -19.728 5.107 5.735 1.00 18.61 1103 LYS B N 1
ATOM 2417 C CA . LYS B 1 103 ? -20.273 6.349 6.280 1.00 17.75 1103 LYS B CA 1
ATOM 2418 C C . LYS B 1 103 ? -19.506 7.576 5.800 1.00 18.25 1103 LYS B C 1
ATOM 2419 O O . LYS B 1 103 ? -19.944 8.709 6.009 1.00 18.71 1103 LYS B O 1
ATOM 2425 N N . GLY B 1 104 ? -18.356 7.350 5.171 1.00 16.93 1104 GLY B N 1
ATOM 2426 C CA . GLY B 1 104 ? -17.535 8.459 4.716 1.00 15.58 1104 GLY B CA 1
ATOM 2427 C C . GLY B 1 104 ? -17.979 9.237 3.492 1.00 16.43 1104 GLY B C 1
ATOM 2428 O O . GLY B 1 104 ? -18.948 8.888 2.811 1.00 16.70 1104 GLY B O 1
ATOM 2429 N N . HIS B 1 105 ? -17.241 10.306 3.217 1.00 16.67 1105 HIS B N 1
ATOM 2430 C CA . HIS B 1 105 ? -17.498 11.183 2.083 1.00 19.04 1105 HIS B CA 1
ATOM 2431 C C . HIS B 1 105 ? -16.611 10.762 0.906 1.00 19.18 1105 HIS B C 1
ATOM 2432 O O . HIS B 1 105 ? -15.382 10.757 1.020 1.00 20.08 1105 HIS B O 1
ATOM 2439 N N . GLN B 1 106 ? -17.240 10.398 -0.213 1.00 17.91 1106 GLN B N 1
ATOM 2440 C CA . GLN B 1 106 ? -16.513 9.951 -1.402 1.00 17.65 1106 GLN B CA 1
ATOM 2441 C C . GLN B 1 106 ? -15.438 8.948 -0.981 1.00 16.09 1106 GLN B C 1
ATOM 2442 O O . GLN B 1 106 ? -14.283 9.048 -1.395 1.00 15.86 1106 GLN B O 1
ATOM 2448 N N . PRO B 1 107 ? -15.820 7.946 -0.170 1.00 12.64 1107 PRO B N 1
ATOM 2449 C CA . PRO B 1 107 ? -14.909 6.914 0.337 1.00 10.99 1107 PRO B CA 1
ATOM 2450 C C . PRO B 1 107 ? -14.198 6.054 -0.703 1.00 12.01 1107 PRO B C 1
ATOM 2451 O O . PRO B 1 107 ? -14.788 5.641 -1.705 1.00 13.64 1107 PRO B O 1
ATOM 2455 N N . ALA B 1 108 ? -12.924 5.778 -0.434 1.00 10.96 1108 ALA B N 1
ATOM 2456 C CA . ALA B 1 108 ? -12.099 4.980 -1.326 1.00 11.36 1108 ALA B CA 1
ATOM 2457 C C . ALA B 1 108 ? -10.960 4.341 -0.545 1.00 11.53 1108 ALA B C 1
ATOM 2458 O O . ALA B 1 108 ? -10.593 4.800 0.536 1.00 11.50 1108 ALA B O 1
ATOM 2460 N N . ALA B 1 109 ? -10.410 3.269 -1.098 1.00 11.11 1109 ALA B N 1
ATOM 2461 C CA . ALA B 1 109 ? -9.305 2.571 -0.462 1.00 10.45 1109 ALA B CA 1
ATOM 2462 C C . ALA B 1 109 ? -8.305 2.098 -1.503 1.00 8.98 1109 ALA B C 1
ATOM 2463 O O . ALA B 1 109 ? -8.669 1.794 -2.647 1.00 9.08 1109 ALA B O 1
ATOM 2465 N N . VAL B 1 110 ? -7.041 2.049 -1.095 1.00 10.20 1110 VAL B N 1
ATOM 2466 C CA . VAL B 1 110 ? -5.965 1.576 -1.948 1.00 10.65 1110 VAL B CA 1
ATOM 2467 C C . VAL B 1 110 ? -5.121 0.586 -1.159 1.00 10.14 1110 VAL B C 1
ATOM 2468 O O . VAL B 1 110 ? -4.781 0.821 -0.001 1.00 8.58 1110 VAL B O 1
ATOM 2472 N N . VAL B 1 111 ? -4.800 -0.533 -1.794 1.00 11.25 1111 VAL B N 1
ATOM 2473 C CA . VAL B 1 111 ? -3.992 -1.570 -1.168 1.00 10.99 1111 VAL B CA 1
ATOM 2474 C C . VAL B 1 111 ? -2.711 -1.706 -1.969 1.00 11.02 1111 VAL B C 1
ATOM 2475 O O . VAL B 1 111 ? -2.751 -1.776 -3.194 1.00 8.56 1111 VAL B O 1
ATOM 2479 N N . ILE B 1 112 ? -1.569 -1.724 -1.288 1.00 13.38 1112 ILE B N 1
ATOM 2480 C CA . ILE B 1 112 ? -0.307 -1.863 -1.998 1.00 13.49 1112 ILE B CA 1
ATOM 2481 C C . ILE B 1 112 ? 0.050 -3.326 -2.153 1.00 14.14 1112 ILE B C 1
ATOM 2482 O O . ILE B 1 112 ? 0.373 -4.011 -1.178 1.00 14.75 1112 ILE B O 1
ATOM 2487 N N . SER B 1 113 ? -0.037 -3.805 -3.384 1.00 13.86 1113 SER B N 1
ATOM 2488 C CA . SER B 1 113 ? 0.299 -5.183 -3.682 1.00 16.94 1113 SER B CA 1
ATOM 2489 C C . SER B 1 113 ? 1.738 -5.173 -4.194 1.00 17.25 1113 SER B C 1
ATOM 2490 O O . SER B 1 113 ? 2.641 -4.700 -3.499 1.00 18.31 1113 SER B O 1
ATOM 2493 N N . SER B 1 114 ? 1.943 -5.670 -5.410 1.00 16.83 1114 SER B N 1
ATOM 2494 C CA . SER B 1 114 ? 3.273 -5.726 -6.016 1.00 16.95 1114 SER B CA 1
ATOM 2495 C C . SER B 1 114 ? 3.166 -6.365 -7.395 1.00 16.98 1114 SER B C 1
ATOM 2496 O O . SER B 1 114 ? 2.262 -7.155 -7.639 1.00 17.89 1114 SER B O 1
ATOM 2499 N N . VAL B 1 115 ? 4.076 -6.017 -8.301 1.00 18.30 1115 VAL B N 1
ATOM 2500 C CA . VAL B 1 115 ? 4.051 -6.625 -9.626 1.00 18.90 1115 VAL B CA 1
ATOM 2501 C C . VAL B 1 115 ? 4.321 -8.119 -9.468 1.00 19.66 1115 VAL B C 1
ATOM 2502 O O . VAL B 1 115 ? 4.065 -8.905 -10.380 1.00 21.01 1115 VAL B O 1
ATOM 2506 N N . ALA B 1 116 ? 4.847 -8.502 -8.307 1.00 18.67 1116 ALA B N 1
ATOM 2507 C CA . ALA B 1 116 ? 5.141 -9.906 -8.031 1.00 19.07 1116 ALA B CA 1
ATOM 2508 C C . ALA B 1 116 ? 3.849 -10.717 -7.993 1.00 20.41 1116 ALA B C 1
ATOM 2509 O O . ALA B 1 116 ? 3.870 -11.946 -8.059 1.00 20.22 1116 ALA B O 1
ATOM 2511 N N . SER B 1 117 ? 2.722 -10.020 -7.886 1.00 19.93 1117 SER B N 1
ATOM 2512 C CA . SER B 1 117 ? 1.423 -10.678 -7.846 1.00 19.49 1117 SER B CA 1
ATOM 2513 C C . SER B 1 117 ? 1.129 -11.356 -9.180 1.00 21.12 1117 SER B C 1
ATOM 2514 O O . SER B 1 117 ? 0.249 -12.211 -9.270 1.00 20.60 1117 SER B O 1
ATOM 2517 N N . ALA B 1 118 ? 1.871 -10.972 -10.214 1.00 21.38 1118 ALA B N 1
ATOM 2518 C CA . ALA B 1 118 ? 1.673 -11.542 -11.540 1.00 24.78 1118 ALA B CA 1
ATOM 2519 C C . ALA B 1 118 ? 2.729 -12.586 -11.889 1.00 28.11 1118 ALA B C 1
ATOM 2520 O O . ALA B 1 118 ? 2.717 -13.138 -12.991 1.00 30.64 1118 ALA B O 1
ATOM 2522 N N . HIS B 1 119 ? 3.640 -12.854 -10.958 1.00 30.69 1119 HIS B N 1
ATOM 2523 C CA . HIS B 1 119 ? 4.692 -13.843 -11.186 1.00 32.48 1119 HIS B CA 1
ATOM 2524 C C . HIS B 1 119 ? 4.161 -15.256 -10.987 1.00 32.95 1119 HIS B C 1
ATOM 2525 O O . HIS B 1 119 ? 4.824 -16.234 -11.336 1.00 32.54 1119 HIS B O 1
ATOM 2532 N N . LEU B 1 120 ? 2.964 -15.353 -10.416 1.00 32.79 1120 LEU B N 1
ATOM 2533 C CA . LEU B 1 120 ? 2.325 -16.637 -10.157 1.00 32.89 1120 LEU B CA 1
ATOM 2534 C C . LEU B 1 120 ? 0.851 -16.579 -10.514 1.00 32.07 1120 LEU B C 1
ATOM 2535 O O . LEU B 1 120 ? 0.236 -15.514 -10.473 1.00 32.55 1120 LEU B O 1
ATOM 2540 N N . ALA B 1 121 ? 0.290 -17.733 -10.860 1.00 30.02 1121 ALA B N 1
ATOM 2541 C CA . ALA B 1 121 ? -1.125 -17.823 -11.179 1.00 30.54 1121 ALA B CA 1
ATOM 2542 C C . ALA B 1 121 ? -1.807 -18.200 -9.871 1.00 30.88 1121 ALA B C 1
ATOM 2543 O O . ALA B 1 121 ? -1.319 -19.063 -9.139 1.00 31.67 1121 ALA B O 1
ATOM 2545 N N . PHE B 1 122 ? -2.928 -17.554 -9.571 1.00 30.41 1122 PHE B N 1
ATOM 2546 C CA . PHE B 1 122 ? -3.641 -17.835 -8.334 1.00 29.53 1122 PHE B CA 1
ATOM 2547 C C . PHE B 1 122 ? -3.942 -19.322 -8.139 1.00 30.50 1122 PHE B C 1
ATOM 2548 O O . PHE B 1 122 ? -3.804 -19.842 -7.033 1.00 29.38 1122 PHE B O 1
ATOM 2556 N N . ASP B 1 123 ? -4.345 -20.007 -9.205 1.00 31.88 1123 ASP B N 1
ATOM 2557 C CA . ASP B 1 123 ? -4.665 -21.430 -9.099 1.00 34.58 1123 ASP B CA 1
ATOM 2558 C C . ASP B 1 123 ? -3.431 -22.316 -8.956 1.00 35.04 1123 ASP B C 1
ATOM 2559 O O . ASP B 1 123 ? -3.546 -23.526 -8.752 1.00 36.15 1123 ASP B O 1
ATOM 2564 N N . LYS B 1 124 ? -2.253 -21.709 -9.059 1.00 35.26 1124 LYS B N 1
ATOM 2565 C CA . LYS B 1 124 ? -0.995 -22.434 -8.922 1.00 34.74 1124 LYS B CA 1
ATOM 2566 C C . LYS B 1 124 ? -0.232 -21.850 -7.733 1.00 35.04 1124 LYS B C 1
ATOM 2567 O O . LYS B 1 124 ? 0.966 -22.082 -7.572 1.00 37.09 1124 LYS B O 1
ATOM 2573 N N . ASN B 1 125 ? -0.945 -21.086 -6.909 1.00 32.88 1125 ASN B N 1
ATOM 2574 C CA . ASN B 1 125 ? -0.372 -20.443 -5.730 1.00 31.23 1125 ASN B CA 1
ATOM 2575 C C . ASN B 1 125 ? -0.464 -21.388 -4.533 1.00 29.59 1125 ASN B C 1
ATOM 2576 O O . ASN B 1 125 ? -1.555 -21.664 -4.041 1.00 31.31 1125 ASN B O 1
ATOM 2581 N N . PRO B 1 126 ? 0.684 -21.888 -4.044 1.00 29.85 1126 PRO B N 1
ATOM 2582 C CA . PRO B 1 126 ? 0.712 -22.807 -2.899 1.00 28.01 1126 PRO B CA 1
ATOM 2583 C C . PRO B 1 126 ? 0.041 -22.247 -1.644 1.00 26.60 1126 PRO B C 1
ATOM 2584 O O . PRO B 1 126 ? -0.429 -23.002 -0.791 1.00 25.66 1126 PRO B O 1
ATOM 2588 N N . LEU B 1 127 ? -0.004 -20.922 -1.542 1.00 25.91 1127 LEU B N 1
ATOM 2589 C CA . LEU B 1 127 ? -0.600 -20.255 -0.387 1.00 23.38 1127 LEU B CA 1
ATOM 2590 C C . LEU B 1 127 ? -2.049 -19.833 -0.603 1.00 24.41 1127 LEU B C 1
ATOM 2591 O O . LEU B 1 127 ? -2.767 -19.560 0.358 1.00 26.58 1127 LEU B O 1
ATOM 2596 N N . ALA B 1 128 ? -2.475 -19.787 -1.863 1.00 23.75 1128 ALA B N 1
ATOM 2597 C CA . ALA B 1 128 ? -3.829 -19.370 -2.220 1.00 22.82 1128 ALA B CA 1
ATOM 2598 C C . ALA B 1 128 ? -4.941 -19.932 -1.341 1.00 25.50 1128 ALA B C 1
ATOM 2599 O O . ALA B 1 128 ? -5.632 -19.184 -0.649 1.00 25.54 1128 ALA B O 1
ATOM 2601 N N . LEU B 1 129 ? -5.123 -21.248 -1.379 1.00 24.90 1129 LEU B N 1
ATOM 2602 C CA . LEU B 1 129 ? -6.170 -21.891 -0.597 1.00 24.12 1129 LEU B CA 1
ATOM 2603 C C . LEU B 1 129 ? -6.110 -21.562 0.891 1.00 24.08 1129 LEU B C 1
ATOM 2604 O O . LEU B 1 129 ? -7.128 -21.221 1.497 1.00 23.69 1129 LEU B O 1
ATOM 2609 N N . ALA B 1 130 ? -4.919 -21.658 1.476 1.00 22.24 1130 ALA B N 1
ATOM 2610 C CA . ALA B 1 130 ? -4.749 -21.381 2.899 1.00 20.16 1130 ALA B CA 1
ATOM 2611 C C . ALA B 1 130 ? -5.112 -19.938 3.242 1.00 18.33 1130 ALA B C 1
ATOM 2612 O O . ALA B 1 130 ? -5.856 -19.682 4.190 1.00 17.46 1130 ALA B O 1
ATOM 2614 N N . LEU B 1 131 ? -4.584 -19.000 2.466 1.00 18.48 1131 LEU B N 1
ATOM 2615 C CA . LEU B 1 131 ? -4.847 -17.586 2.701 1.00 18.86 1131 LEU B CA 1
ATOM 2616 C C . LEU B 1 131 ? -6.324 -17.233 2.542 1.00 19.80 1131 LEU B C 1
ATOM 2617 O O . LEU B 1 131 ? -6.887 -16.517 3.367 1.00 21.30 1131 LEU B O 1
ATOM 2622 N N . GLU B 1 132 ? -6.954 -17.753 1.494 1.00 23.27 1132 GLU B N 1
ATOM 2623 C CA . GLU B 1 132 ? -8.363 -17.479 1.241 1.00 23.08 1132 GLU B CA 1
ATOM 2624 C C . GLU B 1 132 ? -9.240 -18.068 2.342 1.00 23.87 1132 GLU B C 1
ATOM 2625 O O . GLU B 1 132 ? -10.280 -17.508 2.689 1.00 23.74 1132 GLU B O 1
ATOM 2631 N N . ALA B 1 133 ? -8.810 -19.201 2.892 1.00 25.71 1133 ALA B N 1
ATOM 2632 C CA . ALA B 1 133 ? -9.550 -19.870 3.953 1.00 24.46 1133 ALA B CA 1
ATOM 2633 C C . ALA B 1 133 ? -9.256 -19.248 5.311 1.00 27.09 1133 ALA B C 1
ATOM 2634 O O . ALA B 1 133 ? -9.856 -19.624 6.317 1.00 30.82 1133 ALA B O 1
ATOM 2636 N N . GLY B 1 134 ? -8.326 -18.299 5.339 1.00 26.99 1134 GLY B N 1
ATOM 2637 C CA . GLY B 1 134 ? -7.983 -17.646 6.587 1.00 23.88 1134 GLY B CA 1
ATOM 2638 C C . GLY B 1 134 ? -7.153 -18.515 7.510 1.00 23.68 1134 GLY B C 1
ATOM 2639 O O . GLY B 1 134 ? -7.143 -18.307 8.724 1.00 24.28 1134 GLY B O 1
ATOM 2640 N N . GLU B 1 135 ? -6.451 -19.485 6.934 1.00 22.86 1135 GLU B N 1
ATOM 2641 C CA . GLU B 1 135 ? -5.610 -20.396 7.706 1.00 21.04 1135 GLU B CA 1
ATOM 2642 C C . GLU B 1 135 ? -4.191 -19.855 7.802 1.00 19.95 1135 GLU B C 1
ATOM 2643 O O . GLU B 1 135 ? -3.292 -20.273 7.074 1.00 19.54 1135 GLU B O 1
ATOM 2649 N N . GLU B 1 136 ? -4.001 -18.919 8.726 1.00 17.01 1136 GLU B N 1
ATOM 2650 C CA . GLU B 1 136 ? -2.710 -18.271 8.914 1.00 17.16 1136 GLU B CA 1
ATOM 2651 C C . GLU B 1 136 ? -1.551 -19.172 9.318 1.00 18.03 1136 GLU B C 1
ATOM 2652 O O . GLU B 1 136 ? -0.475 -19.098 8.727 1.00 17.57 1136 GLU B O 1
ATOM 2658 N N . ALA B 1 137 ? -1.755 -20.009 10.331 1.00 19.25 1137 ALA B N 1
ATOM 2659 C CA . ALA B 1 137 ? -0.689 -20.892 10.789 1.00 19.52 1137 ALA B CA 1
ATOM 2660 C C . ALA B 1 137 ? -0.218 -21.797 9.655 1.00 19.07 1137 ALA B C 1
ATOM 2661 O O . ALA B 1 137 ? 0.982 -21.995 9.462 1.00 21.51 1137 ALA B O 1
ATOM 2663 N N . LYS B 1 138 ? -1.168 -22.334 8.900 1.00 18.33 1138 LYS B N 1
ATOM 2664 C CA . LYS B 1 138 ? -0.844 -23.214 7.784 1.00 18.08 1138 LYS B CA 1
ATOM 2665 C C . LYS B 1 138 ? -0.016 -22.472 6.741 1.00 18.25 1138 LYS B C 1
ATOM 2666 O O . LYS B 1 138 ? 0.984 -22.988 6.247 1.00 18.35 1138 LYS B O 1
ATOM 2672 N N . ALA B 1 139 ? -0.436 -21.257 6.407 1.00 16.61 1139 ALA B N 1
ATOM 2673 C CA . ALA B 1 139 ? 0.281 -20.457 5.422 1.00 14.21 1139 ALA B CA 1
ATOM 2674 C C . ALA B 1 139 ? 1.701 -20.139 5.883 1.00 14.45 1139 ALA B C 1
ATOM 2675 O O . ALA B 1 139 ? 2.641 -20.201 5.092 1.00 15.49 1139 ALA B O 1
ATOM 2677 N N . ARG B 1 140 ? 1.868 -19.798 7.160 1.00 15.80 1140 ARG B N 1
ATOM 2678 C CA . ARG B 1 140 ? 3.197 -19.488 7.681 1.00 16.42 1140 ARG B CA 1
ATOM 2679 C C . ARG B 1 140 ? 4.087 -20.733 7.633 1.00 18.69 1140 ARG B C 1
ATOM 2680 O O . ARG B 1 140 ? 5.264 -20.651 7.288 1.00 18.08 1140 ARG B O 1
ATOM 2688 N N . ALA B 1 141 ? 3.514 -21.884 7.967 1.00 17.95 1141 ALA B N 1
ATOM 2689 C CA . ALA B 1 141 ? 4.266 -23.133 7.965 1.00 20.24 1141 ALA B CA 1
ATOM 2690 C C . ALA B 1 141 ? 4.800 -23.446 6.573 1.00 23.01 1141 ALA B C 1
ATOM 2691 O O . ALA B 1 141 ? 5.954 -23.841 6.414 1.00 24.51 1141 ALA B O 1
ATOM 2693 N N . ILE B 1 142 ? 3.953 -23.268 5.565 1.00 23.69 1142 ILE B N 1
ATOM 2694 C CA . ILE B 1 142 ? 4.343 -23.533 4.189 1.00 22.56 1142 ILE B CA 1
ATOM 2695 C C . ILE B 1 142 ? 5.627 -22.806 3.802 1.00 24.43 1142 ILE B C 1
ATOM 2696 O O . ILE B 1 142 ? 6.574 -23.422 3.310 1.00 23.25 1142 ILE B O 1
ATOM 2701 N N . VAL B 1 143 ? 5.670 -21.497 4.030 1.00 25.21 1143 VAL B N 1
ATOM 2702 C CA . VAL B 1 143 ? 6.853 -20.725 3.676 1.00 23.90 1143 VAL B CA 1
ATOM 2703 C C . VAL B 1 143 ? 8.046 -21.043 4.573 1.00 26.11 1143 VAL B C 1
ATOM 2704 O O . VAL B 1 143 ? 9.195 -20.958 4.141 1.00 25.13 1143 VAL B O 1
ATOM 2708 N N . GLU B 1 144 ? 7.778 -21.423 5.817 1.00 28.77 1144 GLU B N 1
ATOM 2709 C CA . GLU B 1 144 ? 8.855 -21.755 6.742 1.00 31.50 1144 GLU B CA 1
ATOM 2710 C C . GLU B 1 144 ? 9.426 -23.136 6.427 1.00 31.28 1144 GLU B C 1
ATOM 2711 O O . GLU B 1 144 ? 10.500 -23.499 6.908 1.00 30.63 1144 GLU B O 1
ATOM 2717 N N . HIS B 1 145 ? 8.699 -23.896 5.611 1.00 30.65 1145 HIS B N 1
ATOM 2718 C CA . HIS B 1 145 ? 9.134 -25.224 5.186 1.00 32.47 1145 HIS B CA 1
ATOM 2719 C C . HIS B 1 145 ? 9.397 -25.176 3.687 1.00 36.30 1145 HIS B C 1
ATOM 2720 O O . HIS B 1 145 ? 9.405 -26.205 3.010 1.00 37.27 1145 HIS B O 1
ATOM 2727 N N . ALA B 1 146 ? 9.601 -23.967 3.176 1.00 41.00 1146 ALA B N 1
ATOM 2728 C CA . ALA B 1 146 ? 9.856 -23.765 1.758 1.00 44.43 1146 ALA B CA 1
ATOM 2729 C C . ALA B 1 146 ? 11.265 -24.209 1.397 1.00 48.35 1146 ALA B C 1
ATOM 2730 O O . ALA B 1 146 ? 12.176 -24.152 2.223 1.00 47.97 1146 ALA B O 1
ATOM 2732 N N . GLY B 1 147 ? 11.436 -24.649 0.156 1.00 52.99 1147 GLY B N 1
ATOM 2733 C CA . GLY B 1 147 ? 12.736 -25.103 -0.293 1.00 58.11 1147 GLY B CA 1
ATOM 2734 C C . GLY B 1 147 ? 13.776 -24.000 -0.326 1.00 61.20 1147 GLY B C 1
ATOM 2735 O O . GLY B 1 147 ? 13.784 -23.107 0.523 1.00 60.58 1147 GLY B O 1
ATOM 2736 N N . GLU B 1 148 ? 14.656 -24.072 -1.318 1.00 63.61 1148 GLU B N 1
ATOM 2737 C CA . GLU B 1 148 ? 15.724 -23.097 -1.495 1.00 65.86 1148 GLU B CA 1
ATOM 2738 C C . GLU B 1 148 ? 15.288 -21.666 -1.194 1.00 64.29 1148 GLU B C 1
ATOM 2739 O O . GLU B 1 148 ? 15.784 -21.044 -0.253 1.00 63.83 1148 GLU B O 1
ATOM 2745 N N . GLN B 1 149 ? 14.357 -21.151 -1.989 1.00 62.00 1149 GLN B N 1
ATOM 2746 C CA . GLN B 1 149 ? 13.871 -19.792 -1.807 1.00 60.48 1149 GLN B CA 1
ATOM 2747 C C . GLN B 1 149 ? 13.090 -19.619 -0.509 1.00 57.45 1149 GLN B C 1
ATOM 2748 O O . GLN B 1 149 ? 13.675 -19.553 0.572 1.00 59.19 1149 GLN B O 1
ATOM 2754 N N . GLY B 1 150 ? 11.769 -19.547 -0.621 1.00 52.60 1150 GLY B N 1
ATOM 2755 C CA . GLY B 1 150 ? 10.938 -19.369 0.554 1.00 48.95 1150 GLY B CA 1
ATOM 2756 C C . GLY B 1 150 ? 10.526 -17.918 0.689 1.00 44.79 1150 GLY B C 1
ATOM 2757 O O . GLY B 1 150 ? 9.357 -17.610 0.923 1.00 45.09 1150 GLY B O 1
ATOM 2758 N N . GLY B 1 151 ? 11.498 -17.025 0.538 1.00 42.16 1151 GLY B N 1
ATOM 2759 C CA . GLY B 1 151 ? 11.224 -15.604 0.634 1.00 37.70 1151 GLY B CA 1
ATOM 2760 C C . GLY B 1 151 ? 10.380 -15.149 -0.538 1.00 36.77 1151 GLY B C 1
ATOM 2761 O O . GLY B 1 151 ? 9.371 -14.469 -0.358 1.00 36.40 1151 GLY B O 1
ATOM 2762 N N . ASN B 1 152 ? 10.793 -15.529 -1.744 1.00 35.68 1152 ASN B N 1
ATOM 2763 C CA . ASN B 1 152 ? 10.062 -15.163 -2.952 1.00 36.08 1152 ASN B CA 1
ATOM 2764 C C . ASN B 1 152 ? 8.694 -15.831 -2.961 1.00 34.72 1152 ASN B C 1
ATOM 2765 O O . ASN B 1 152 ? 7.739 -15.310 -3.540 1.00 34.22 1152 ASN B O 1
ATOM 2770 N N . LEU B 1 153 ? 8.603 -16.992 -2.320 1.00 31.16 1153 LEU B N 1
ATOM 2771 C CA . LEU B 1 153 ? 7.341 -17.713 -2.244 1.00 28.90 1153 LEU B CA 1
ATOM 2772 C C . LEU B 1 153 ? 6.389 -16.956 -1.328 1.00 26.02 1153 LEU B C 1
ATOM 2773 O O . LEU B 1 153 ? 5.226 -16.739 -1.663 1.00 23.15 1153 LEU B O 1
ATOM 2778 N N . ALA B 1 154 ? 6.897 -16.560 -0.167 1.00 25.02 1154 ALA B N 1
ATOM 2779 C CA . ALA B 1 154 ? 6.098 -15.831 0.806 1.00 23.27 1154 ALA B CA 1
ATOM 2780 C C . ALA B 1 154 ? 5.701 -14.464 0.260 1.00 22.72 1154 ALA B C 1
ATOM 2781 O O . ALA B 1 154 ? 4.583 -14.000 0.481 1.00 22.94 1154 ALA B O 1
ATOM 2783 N N . TYR B 1 155 ? 6.617 -13.824 -0.457 1.00 20.90 1155 TYR B N 1
ATOM 2784 C CA . TYR B 1 155 ? 6.335 -12.507 -1.013 1.00 20.69 1155 TYR B CA 1
ATOM 2785 C C . TYR B 1 155 ? 5.381 -12.584 -2.197 1.00 19.47 1155 TYR B C 1
ATOM 2786 O O . TYR B 1 155 ? 4.276 -12.049 -2.147 1.00 19.68 1155 TYR B O 1
ATOM 2795 N N . ALA B 1 156 ? 5.809 -13.252 -3.264 1.00 18.27 1156 ALA B N 1
ATOM 2796 C CA . ALA B 1 156 ? 4.977 -13.381 -4.452 1.00 17.19 1156 ALA B CA 1
ATOM 2797 C C . ALA B 1 156 ? 3.637 -14.030 -4.133 1.00 17.64 1156 ALA B C 1
ATOM 2798 O O . ALA B 1 156 ? 2.598 -13.593 -4.623 1.00 17.81 1156 ALA B O 1
ATOM 2800 N N . GLY B 1 157 ? 3.668 -15.075 -3.311 1.00 17.09 1157 GLY B N 1
ATOM 2801 C CA . GLY B 1 157 ? 2.445 -15.772 -2.959 1.00 15.47 1157 GLY B CA 1
ATOM 2802 C C . GLY B 1 157 ? 1.445 -14.923 -2.196 1.00 15.22 1157 GLY B C 1
ATOM 2803 O O . GLY B 1 157 ? 0.245 -14.982 -2.459 1.00 17.08 1157 GLY B O 1
ATOM 2804 N N . SER B 1 158 ? 1.932 -14.134 -1.247 1.00 16.00 1158 SER B N 1
ATOM 2805 C CA . SER B 1 158 ? 1.051 -13.290 -0.451 1.00 17.06 1158 SER B CA 1
ATOM 2806 C C . SER B 1 158 ? 0.510 -12.128 -1.280 1.00 16.63 1158 SER B C 1
ATOM 2807 O O . SER B 1 158 ? -0.661 -11.760 -1.156 1.00 15.48 1158 SER B O 1
ATOM 2810 N N . LYS B 1 159 ? 1.357 -11.557 -2.132 1.00 15.22 1159 LYS B N 1
ATOM 2811 C CA . LYS B 1 159 ? 0.928 -10.444 -2.973 1.00 13.80 1159 LYS B CA 1
ATOM 2812 C C . LYS B 1 159 ? -0.045 -10.900 -4.056 1.00 14.74 1159 LYS B C 1
ATOM 2813 O O . LYS B 1 159 ? -0.979 -10.177 -4.407 1.00 15.46 1159 LYS B O 1
ATOM 2819 N N . ASN B 1 160 ? 0.173 -12.093 -4.596 1.00 14.92 1160 ASN B N 1
ATOM 2820 C CA . ASN B 1 160 ? -0.730 -12.613 -5.613 1.00 14.27 1160 ASN B CA 1
ATOM 2821 C C . ASN B 1 160 ? -2.090 -12.842 -4.966 1.00 12.45 1160 ASN B C 1
ATOM 2822 O O . ASN B 1 160 ? -3.123 -12.462 -5.511 1.00 9.66 1160 ASN B O 1
ATOM 2827 N N . ALA B 1 161 ? -2.079 -13.462 -3.790 1.00 11.94 1161 ALA B N 1
ATOM 2828 C CA . ALA B 1 161 ? -3.308 -13.744 -3.062 1.00 11.65 1161 ALA B CA 1
ATOM 2829 C C . ALA B 1 161 ? -4.019 -12.448 -2.682 1.00 13.39 1161 ALA B C 1
ATOM 2830 O O . ALA B 1 161 ? -5.248 -12.387 -2.651 1.00 12.81 1161 ALA B O 1
ATOM 2832 N N . LEU B 1 162 ? -3.231 -11.418 -2.396 1.00 14.83 1162 LEU B N 1
ATOM 2833 C CA . LEU B 1 162 ? -3.766 -10.119 -2.001 1.00 14.01 1162 LEU B CA 1
ATOM 2834 C C . LEU B 1 162 ? -4.519 -9.459 -3.151 1.00 14.44 1162 LEU B C 1
ATOM 2835 O O . LEU B 1 162 ? -5.640 -8.966 -2.979 1.00 14.67 1162 LEU B O 1
ATOM 2840 N N . THR B 1 163 ? -3.907 -9.442 -4.328 1.00 11.81 1163 THR B N 1
ATOM 2841 C CA . THR B 1 163 ? -4.551 -8.817 -5.475 1.00 11.55 1163 THR B CA 1
ATOM 2842 C C . THR B 1 163 ? -5.867 -9.511 -5.801 1.00 12.96 1163 THR B C 1
ATOM 2843 O O . THR B 1 163 ? -6.870 -8.859 -6.088 1.00 11.73 1163 THR B O 1
ATOM 2847 N N . VAL B 1 164 ? -5.878 -10.837 -5.744 1.00 12.94 1164 VAL B N 1
ATOM 2848 C CA . VAL B 1 164 ? -7.107 -11.558 -6.037 1.00 14.42 1164 VAL B CA 1
ATOM 2849 C C . VAL B 1 164 ? -8.160 -11.263 -4.965 1.00 13.27 1164 VAL B C 1
ATOM 2850 O O . VAL B 1 164 ? -9.337 -11.109 -5.274 1.00 13.80 1164 VAL B O 1
ATOM 2854 N N . ALA B 1 165 ? -7.729 -11.160 -3.711 1.00 13.51 1165 ALA B N 1
ATOM 2855 C CA . ALA B 1 165 ? -8.649 -10.876 -2.613 1.00 11.75 1165 ALA B CA 1
ATOM 2856 C C . ALA B 1 165 ? -9.328 -9.521 -2.810 1.00 13.28 1165 ALA B C 1
ATOM 2857 O O . ALA B 1 165 ? -10.519 -9.365 -2.538 1.00 13.40 1165 ALA B O 1
ATOM 2859 N N . VAL B 1 166 ? -8.564 -8.541 -3.281 1.00 11.98 1166 VAL B N 1
ATOM 2860 C CA . VAL B 1 166 ? -9.105 -7.210 -3.511 1.00 11.56 1166 VAL B CA 1
ATOM 2861 C C . VAL B 1 166 ? -10.114 -7.239 -4.651 1.00 11.86 1166 VAL B C 1
ATOM 2862 O O . VAL B 1 166 ? -11.183 -6.643 -4.561 1.00 9.94 1166 VAL B O 1
ATOM 2866 N N . ARG B 1 167 ? -9.786 -7.951 -5.722 1.00 11.32 1167 ARG B N 1
ATOM 2867 C CA . ARG B 1 167 ? -10.691 -8.020 -6.859 1.00 12.39 1167 ARG B CA 1
ATOM 2868 C C . ARG B 1 167 ? -11.976 -8.773 -6.518 1.00 14.02 1167 ARG B C 1
ATOM 2869 O O . ARG B 1 167 ? -13.049 -8.443 -7.029 1.00 15.71 1167 ARG B O 1
ATOM 2877 N N . LYS B 1 168 ? -11.875 -9.766 -5.637 1.00 13.50 1168 LYS B N 1
ATOM 2878 C CA . LYS B 1 168 ? -13.049 -10.532 -5.242 1.00 14.23 1168 LYS B CA 1
ATOM 2879 C C . LYS B 1 168 ? -13.973 -9.726 -4.336 1.00 14.54 1168 LYS B C 1
ATOM 2880 O O . LYS B 1 168 ? -15.109 -10.126 -4.084 1.00 16.79 1168 LYS B O 1
ATOM 2886 N N . ARG B 1 169 ? -13.485 -8.587 -3.852 1.00 14.21 1169 ARG B N 1
ATOM 2887 C CA . ARG B 1 169 ? -14.280 -7.720 -2.986 1.00 12.83 1169 ARG B CA 1
ATOM 2888 C C . ARG B 1 169 ? -14.913 -6.555 -3.766 1.00 11.79 1169 ARG B C 1
ATOM 2889 O O . ARG B 1 169 ? -15.696 -5.776 -3.217 1.00 12.19 1169 ARG B O 1
ATOM 2897 N N . ALA B 1 170 ? -14.589 -6.453 -5.051 1.00 13.23 1170 ALA B N 1
ATOM 2898 C CA . ALA B 1 170 ? -15.120 -5.382 -5.896 1.00 12.93 1170 ALA B CA 1
ATOM 2899 C C . ALA B 1 170 ? -16.645 -5.265 -5.863 1.00 13.94 1170 ALA B C 1
ATOM 2900 O O . ALA B 1 170 ? -17.182 -4.164 -5.742 1.00 14.20 1170 ALA B O 1
ATOM 2902 N N . ALA B 1 171 ? -17.343 -6.392 -5.975 1.00 14.58 1171 ALA B N 1
ATOM 2903 C CA . ALA B 1 171 ? -18.806 -6.370 -5.970 1.00 13.36 1171 ALA B CA 1
ATOM 2904 C C . ALA B 1 171 ? -19.382 -5.829 -4.669 1.00 13.38 1171 ALA B C 1
ATOM 2905 O O . ALA B 1 171 ? -20.214 -4.920 -4.679 1.00 15.56 1171 ALA B O 1
ATOM 2907 N N . ALA B 1 172 ? -18.939 -6.388 -3.550 1.00 12.08 1172 ALA B N 1
ATOM 2908 C CA . ALA B 1 172 ? -19.429 -5.963 -2.246 1.00 12.10 1172 ALA B CA 1
ATOM 2909 C C . ALA B 1 172 ? -19.087 -4.505 -1.960 1.00 13.06 1172 ALA B C 1
ATOM 2910 O O . ALA B 1 172 ? -19.943 -3.732 -1.522 1.00 13.91 1172 ALA B O 1
ATOM 2912 N N . TRP B 1 173 ? -17.841 -4.120 -2.206 1.00 11.31 1173 TRP B N 1
ATOM 2913 C CA . TRP B 1 173 ? -17.446 -2.741 -1.950 1.00 13.24 1173 TRP B CA 1
ATOM 2914 C C . TRP B 1 173 ? -18.198 -1.782 -2.867 1.00 15.13 1173 TRP B C 1
ATOM 2915 O O . TRP B 1 173 ? -18.516 -0.658 -2.478 1.00 15.44 1173 TRP B O 1
ATOM 2926 N N . GLY B 1 174 ? -18.503 -2.241 -4.077 1.00 14.80 1174 GLY B N 1
ATOM 2927 C CA . GLY B 1 174 ? -19.235 -1.414 -5.018 1.00 17.10 1174 GLY B CA 1
ATOM 2928 C C . GLY B 1 174 ? -20.653 -1.180 -4.532 1.00 18.89 1174 GLY B C 1
ATOM 2929 O O . GLY B 1 174 ? -21.196 -0.086 -4.675 1.00 17.53 1174 GLY B O 1
ATOM 2930 N N . GLU B 1 175 ? -21.255 -2.213 -3.951 1.00 20.70 1175 GLU B N 1
ATOM 2931 C CA . GLU B 1 175 ? -22.617 -2.103 -3.435 1.00 22.79 1175 GLU B CA 1
ATOM 2932 C C . GLU B 1 175 ? -22.635 -1.140 -2.258 1.00 20.85 1175 GLU B C 1
ATOM 2933 O O . GLU B 1 175 ? -23.597 -0.395 -2.064 1.00 20.65 1175 GLU B O 1
ATOM 2939 N N . ALA B 1 176 ? -21.563 -1.165 -1.472 1.00 17.43 1176 ALA B N 1
ATOM 2940 C CA . ALA B 1 176 ? -21.436 -0.297 -0.307 1.00 15.10 1176 ALA B CA 1
ATOM 2941 C C . ALA B 1 176 ? -21.118 1.136 -0.719 1.00 14.44 1176 ALA B C 1
ATOM 2942 O O . ALA B 1 176 ? -21.165 2.044 0.103 1.00 16.81 1176 ALA B O 1
ATOM 2944 N N . GLY B 1 177 ? -20.784 1.329 -1.993 1.00 14.76 1177 GLY B N 1
ATOM 2945 C CA . GLY B 1 177 ? -20.472 2.658 -2.484 1.00 14.33 1177 GLY B CA 1
ATOM 2946 C C . GLY B 1 177 ? -19.055 3.116 -2.170 1.00 15.08 1177 GLY B C 1
ATOM 2947 O O . GLY B 1 177 ? -18.799 4.314 -2.074 1.00 13.38 1177 GLY B O 1
ATOM 2948 N N . VAL B 1 178 ? -18.136 2.167 -2.016 1.00 12.75 1178 VAL B N 1
ATOM 2949 C CA . VAL B 1 178 ? -16.741 2.486 -1.704 1.00 11.32 1178 VAL B CA 1
ATOM 2950 C C . VAL B 1 178 ? -15.817 1.914 -2.781 1.00 11.39 1178 VAL B C 1
ATOM 2951 O O . VAL B 1 178 ? -15.922 0.741 -3.125 1.00 12.92 1178 VAL B O 1
ATOM 2955 N N . ARG B 1 179 ? -14.919 2.736 -3.318 1.00 9.75 1179 ARG B N 1
ATOM 2956 C CA . ARG B 1 179 ? -13.998 2.254 -4.341 1.00 10.08 1179 ARG B CA 1
ATOM 2957 C C . ARG B 1 179 ? -12.817 1.560 -3.676 1.00 10.40 1179 ARG B C 1
ATOM 2958 O O . ARG B 1 179 ? -12.385 1.952 -2.595 1.00 9.12 1179 ARG B O 1
ATOM 2966 N N . LEU B 1 180 ? -12.313 0.519 -4.326 1.00 12.16 1180 LEU B N 1
ATOM 2967 C CA . LEU B 1 180 ? -11.197 -0.257 -3.799 1.00 10.81 1180 LEU B CA 1
ATOM 2968 C C . LEU B 1 180 ? -10.283 -0.667 -4.952 1.00 11.07 1180 LEU B C 1
ATOM 2969 O O . LEU B 1 180 ? -10.706 -1.368 -5.872 1.00 10.38 1180 LEU B O 1
ATOM 2974 N N . ASN B 1 181 ? -9.032 -0.220 -4.900 1.00 9.88 1181 ASN B N 1
ATOM 2975 C CA . ASN B 1 181 ? -8.058 -0.519 -5.949 1.00 10.85 1181 ASN B CA 1
ATOM 2976 C C . ASN B 1 181 ? -6.714 -0.876 -5.334 1.00 12.96 1181 ASN B C 1
ATOM 2977 O O . ASN B 1 181 ? -6.496 -0.695 -4.138 1.00 10.79 1181 ASN B O 1
ATOM 2982 N N . THR B 1 182 ? -5.812 -1.393 -6.159 1.00 13.68 1182 THR B N 1
ATOM 2983 C CA . THR B 1 182 ? -4.473 -1.702 -5.684 1.00 12.34 1182 THR B CA 1
ATOM 2984 C C . THR B 1 182 ? -3.477 -1.006 -6.597 1.00 10.25 1182 THR B C 1
ATOM 2985 O O . THR B 1 182 ? -3.815 -0.587 -7.711 1.00 8.58 1182 THR B O 1
ATOM 2989 N N . ILE B 1 183 ? -2.263 -0.836 -6.095 1.00 10.78 1183 ILE B N 1
ATOM 2990 C CA . ILE B 1 183 ? -1.184 -0.319 -6.918 1.00 9.25 1183 ILE B CA 1
ATOM 2991 C C . ILE B 1 183 ? -0.189 -1.471 -6.840 1.00 8.93 1183 ILE B C 1
ATOM 2992 O O . ILE B 1 183 ? -0.181 -2.243 -5.868 1.00 8.68 1183 ILE B O 1
ATOM 2997 N N . ALA B 1 184 ? 0.628 -1.616 -7.872 1.00 9.32 1184 ALA B N 1
ATOM 2998 C CA . ALA B 1 184 ? 1.599 -2.692 -7.895 1.00 9.34 1184 ALA B CA 1
ATOM 2999 C C . ALA B 1 184 ? 2.977 -2.165 -8.249 1.00 11.38 1184 ALA B C 1
ATOM 3000 O O . ALA B 1 184 ? 3.341 -2.090 -9.423 1.00 11.23 1184 ALA B O 1
ATOM 3002 N N . PRO B 1 185 ? 3.755 -1.761 -7.230 1.00 12.17 1185 PRO B N 1
ATOM 3003 C CA . PRO B 1 185 ? 5.110 -1.239 -7.433 1.00 13.99 1185 PRO B CA 1
ATOM 3004 C C . PRO B 1 185 ? 5.988 -2.310 -8.083 1.00 17.64 1185 PRO B C 1
ATOM 3005 O O . PRO B 1 185 ? 5.751 -3.504 -7.903 1.00 16.62 1185 PRO B O 1
ATOM 3009 N N . GLY B 1 186 ? 7.004 -1.883 -8.824 1.00 22.15 1186 GLY B N 1
ATOM 3010 C CA . GLY B 1 186 ? 7.891 -2.836 -9.466 1.00 27.45 1186 GLY B CA 1
ATOM 3011 C C . GLY B 1 186 ? 8.688 -3.632 -8.449 1.00 34.80 1186 GLY B C 1
ATOM 3012 O O . GLY B 1 186 ? 8.882 -3.185 -7.318 1.00 33.06 1186 GLY B O 1
ATOM 3013 N N . ALA B 1 187 ? 9.149 -4.813 -8.849 1.00 41.93 1187 ALA B N 1
ATOM 3014 C CA . ALA B 1 187 ? 9.931 -5.679 -7.970 1.00 48.77 1187 ALA B CA 1
ATOM 3015 C C . ALA B 1 187 ? 10.402 -6.922 -8.715 1.00 52.93 1187 ALA B C 1
ATOM 3016 O O . ALA B 1 187 ? 11.117 -6.827 -9.711 1.00 20.23 1187 ALA B O 1
ATOM 3018 N N . PHE B 1 209 ? 15.675 -5.806 -13.827 1.00 47.97 1209 PHE B N 1
ATOM 3019 C CA . PHE B 1 209 ? 16.857 -4.971 -14.004 1.00 46.79 1209 PHE B CA 1
ATOM 3020 C C . PHE B 1 209 ? 16.478 -3.511 -14.245 1.00 43.83 1209 PHE B C 1
ATOM 3021 O O . PHE B 1 209 ? 15.519 -3.011 -13.657 1.00 44.69 1209 PHE B O 1
ATOM 3029 N N . VAL B 1 210 ? 17.233 -2.834 -15.105 1.00 37.66 1210 VAL B N 1
ATOM 3030 C CA . VAL B 1 210 ? 16.982 -1.431 -15.419 1.00 30.57 1210 VAL B CA 1
ATOM 3031 C C . VAL B 1 210 ? 15.683 -1.252 -16.204 1.00 26.97 1210 VAL B C 1
ATOM 3032 O O . VAL B 1 210 ? 15.558 -1.719 -17.335 1.00 24.42 1210 VAL B O 1
ATOM 3036 N N . PRO B 1 211 ? 14.695 -0.570 -15.607 1.00 24.08 1211 PRO B N 1
ATOM 3037 C CA . PRO B 1 211 ? 13.407 -0.343 -16.270 1.00 23.20 1211 PRO B CA 1
ATOM 3038 C C . PRO B 1 211 ? 13.547 0.478 -17.547 1.00 19.13 1211 PRO B C 1
ATOM 3039 O O . PRO B 1 211 ? 14.510 1.223 -17.715 1.00 17.22 1211 PRO B O 1
ATOM 3043 N N . PRO B 1 212 ? 12.586 0.340 -18.471 1.00 17.15 1212 PRO B N 1
ATOM 3044 C CA . PRO B 1 212 ? 12.627 1.092 -19.725 1.00 16.53 1212 PRO B CA 1
ATOM 3045 C C . PRO B 1 212 ? 12.802 2.590 -19.481 1.00 16.28 1212 PRO B C 1
ATOM 3046 O O . PRO B 1 212 ? 13.514 3.264 -20.223 1.00 16.34 1212 PRO B O 1
ATOM 3050 N N . MET B 1 213 ? 12.165 3.112 -18.434 1.00 14.20 1213 MET B N 1
ATOM 3051 C CA . MET B 1 213 ? 12.283 4.533 -18.133 1.00 16.42 1213 MET B CA 1
ATOM 3052 C C . MET B 1 213 ? 13.676 4.911 -17.613 1.00 18.25 1213 MET B C 1
ATOM 3053 O O . MET B 1 213 ? 13.954 6.083 -17.382 1.00 19.61 1213 MET B O 1
ATOM 3058 N N . GLY B 1 214 ? 14.528 3.906 -17.412 1.00 17.57 1214 GLY B N 1
ATOM 3059 C CA . GLY B 1 214 ? 15.905 4.136 -16.996 1.00 19.50 1214 GLY B CA 1
ATOM 3060 C C . GLY B 1 214 ? 16.292 4.567 -15.591 1.00 24.06 1214 GLY B C 1
ATOM 3061 O O . GLY B 1 214 ? 17.343 5.191 -15.415 1.00 24.19 1214 GLY B O 1
ATOM 3062 N N . ARG B 1 215 ? 15.485 4.238 -14.589 1.00 23.99 1215 ARG B N 1
ATOM 3063 C CA . ARG B 1 215 ? 15.818 4.625 -13.222 1.00 24.28 1215 ARG B CA 1
ATOM 3064 C C . ARG B 1 215 ? 14.916 3.959 -12.199 1.00 24.42 1215 ARG B C 1
ATOM 3065 O O . ARG B 1 215 ? 13.901 3.363 -12.547 1.00 23.35 1215 ARG B O 1
ATOM 3073 N N . ARG B 1 216 ? 15.301 4.060 -10.932 1.00 25.62 1216 ARG B N 1
ATOM 3074 C CA . ARG B 1 216 ? 14.514 3.488 -9.851 1.00 26.70 1216 ARG B CA 1
ATOM 3075 C C . ARG B 1 216 ? 13.477 4.525 -9.445 1.00 23.21 1216 ARG B C 1
ATOM 3076 O O . ARG B 1 216 ? 13.641 5.718 -9.701 1.00 23.48 1216 ARG B O 1
ATOM 3084 N N . ALA B 1 217 ? 12.400 4.078 -8.817 1.00 22.36 1217 ALA B N 1
ATOM 3085 C CA . ALA B 1 217 ? 11.362 5.012 -8.415 1.00 23.02 1217 ALA B CA 1
ATOM 3086 C C . ALA B 1 217 ? 11.591 5.573 -7.021 1.00 22.65 1217 ALA B C 1
ATOM 3087 O O . ALA B 1 217 ? 12.279 4.969 -6.194 1.00 23.29 1217 ALA B O 1
ATOM 3089 N N . GLU B 1 218 ? 11.014 6.745 -6.787 1.00 22.13 1218 GLU B N 1
ATOM 3090 C CA . GLU B 1 218 ? 11.072 7.412 -5.497 1.00 22.00 1218 GLU B CA 1
ATOM 3091 C C . GLU B 1 218 ? 9.727 7.068 -4.865 1.00 20.92 1218 GLU B C 1
ATOM 3092 O O . GLU B 1 218 ? 8.722 6.977 -5.567 1.00 20.46 1218 GLU B O 1
ATOM 3098 N N . PRO B 1 219 ? 9.687 6.863 -3.542 1.00 19.28 1219 PRO B N 1
ATOM 3099 C CA . PRO B 1 219 ? 8.408 6.532 -2.904 1.00 17.25 1219 PRO B CA 1
ATOM 3100 C C . PRO B 1 219 ? 7.308 7.535 -3.255 1.00 15.25 1219 PRO B C 1
ATOM 3101 O O . PRO B 1 219 ? 6.126 7.184 -3.311 1.00 12.09 1219 PRO B O 1
ATOM 3105 N N . SER B 1 220 ? 7.702 8.781 -3.493 1.00 13.38 1220 SER B N 1
ATOM 3106 C CA . SER B 1 220 ? 6.749 9.834 -3.826 1.00 14.09 1220 SER B CA 1
ATOM 3107 C C . SER B 1 220 ? 5.984 9.529 -5.108 1.00 13.17 1220 SER B C 1
ATOM 3108 O O . SER B 1 220 ? 4.834 9.954 -5.264 1.00 11.48 1220 SER B O 1
ATOM 3111 N N . GLU B 1 221 ? 6.624 8.799 -6.020 1.00 12.99 1221 GLU B N 1
ATOM 3112 C CA . GLU B 1 221 ? 6.000 8.443 -7.298 1.00 13.31 1221 GLU B CA 1
ATOM 3113 C C . GLU B 1 221 ? 4.974 7.334 -7.126 1.00 10.65 1221 GLU B C 1
ATOM 3114 O O . GLU B 1 221 ? 4.185 7.057 -8.035 1.00 9.64 1221 GLU B O 1
ATOM 3120 N N . MET B 1 222 ? 5.005 6.682 -5.968 1.00 9.28 1222 MET B N 1
ATOM 3121 C CA . MET B 1 222 ? 4.033 5.640 -5.660 1.00 10.57 1222 MET B CA 1
ATOM 3122 C C . MET B 1 222 ? 2.879 6.376 -4.998 1.00 11.52 1222 MET B C 1
ATOM 3123 O O . MET B 1 222 ? 1.707 6.162 -5.313 1.00 12.19 1222 MET B O 1
ATOM 3128 N N . ALA B 1 223 ? 3.232 7.268 -4.078 1.00 11.86 1223 ALA B N 1
ATOM 3129 C CA . ALA B 1 223 ? 2.254 8.068 -3.350 1.00 10.51 1223 ALA B CA 1
ATOM 3130 C C . ALA B 1 223 ? 1.388 8.951 -4.255 1.00 8.88 1223 ALA B C 1
ATOM 3131 O O . ALA B 1 223 ? 0.195 9.129 -3.996 1.00 8.61 1223 ALA B O 1
ATOM 3133 N N . SER B 1 224 ? 1.970 9.506 -5.314 1.00 8.81 1224 SER B N 1
ATOM 3134 C CA . SER B 1 224 ? 1.191 10.370 -6.195 1.00 9.12 1224 SER B CA 1
ATOM 3135 C C . SER B 1 224 ? 0.120 9.583 -6.944 1.00 9.20 1224 SER B C 1
ATOM 3136 O O . SER B 1 224 ? -0.938 10.122 -7.272 1.00 10.33 1224 SER B O 1
ATOM 3139 N N . VAL B 1 225 ? 0.385 8.307 -7.211 1.00 8.92 1225 VAL B N 1
ATOM 3140 C CA . VAL B 1 225 ? -0.605 7.483 -7.898 1.00 9.37 1225 VAL B CA 1
ATOM 3141 C C . VAL B 1 225 ? -1.708 7.126 -6.899 1.00 9.17 1225 VAL B C 1
ATOM 3142 O O . VAL B 1 225 ? -2.889 7.093 -7.248 1.00 9.58 1225 VAL B O 1
ATOM 3146 N N . ILE B 1 226 ? -1.322 6.873 -5.650 1.00 8.79 1226 ILE B N 1
ATOM 3147 C CA . ILE B 1 226 ? -2.299 6.561 -4.614 1.00 8.49 1226 ILE B CA 1
ATOM 3148 C C . ILE B 1 226 ? -3.198 7.784 -4.381 1.00 8.62 1226 ILE B C 1
ATOM 3149 O O . ILE B 1 226 ? -4.413 7.647 -4.220 1.00 8.77 1226 ILE B O 1
ATOM 3154 N N . ALA B 1 227 ? -2.603 8.974 -4.375 1.00 8.41 1227 ALA B N 1
ATOM 3155 C CA . ALA B 1 227 ? -3.373 10.203 -4.186 1.00 8.90 1227 ALA B CA 1
ATOM 3156 C C . ALA B 1 227 ? -4.417 10.304 -5.298 1.00 9.14 1227 ALA B C 1
ATOM 3157 O O . ALA B 1 227 ? -5.571 10.652 -5.050 1.00 10.53 1227 ALA B O 1
ATOM 3159 N N . PHE B 1 228 ? -4.007 9.998 -6.527 1.00 9.57 1228 PHE B N 1
ATOM 3160 C CA . PHE B 1 228 ? -4.936 10.028 -7.657 1.00 10.08 1228 PHE B CA 1
ATOM 3161 C C . PHE B 1 228 ? -6.089 9.039 -7.430 1.00 11.13 1228 PHE B C 1
ATOM 3162 O O . PHE B 1 228 ? -7.258 9.381 -7.604 1.00 10.98 1228 PHE B O 1
ATOM 3170 N N . LEU B 1 229 ? -5.755 7.815 -7.034 1.00 10.98 1229 LEU B N 1
ATOM 3171 C CA . LEU B 1 229 ? -6.763 6.787 -6.797 1.00 9.84 1229 LEU B CA 1
ATOM 3172 C C . LEU B 1 229 ? -7.720 7.104 -5.651 1.00 10.75 1229 LEU B C 1
ATOM 3173 O O . LEU B 1 229 ? -8.832 6.586 -5.600 1.00 10.75 1229 LEU B O 1
ATOM 3178 N N . MET B 1 230 ? -7.294 7.960 -4.733 1.00 12.01 1230 MET B N 1
ATOM 3179 C CA . MET B 1 230 ? -8.127 8.324 -3.591 1.00 12.81 1230 MET B CA 1
ATOM 3180 C C . MET B 1 230 ? -8.981 9.562 -3.855 1.00 13.09 1230 MET B C 1
ATOM 3181 O O . MET B 1 230 ? -9.801 9.948 -3.017 1.00 17.36 1230 MET B O 1
ATOM 3186 N N . SER B 1 231 ? -8.798 10.162 -5.025 1.00 12.82 1231 SER B N 1
ATOM 3187 C CA . SER B 1 231 ? -9.499 11.389 -5.404 1.00 13.04 1231 SER B CA 1
ATOM 3188 C C . SER B 1 231 ? -10.605 11.206 -6.433 1.00 13.23 1231 SER B C 1
ATOM 3189 O O . SER B 1 231 ? -10.706 10.159 -7.077 1.00 12.17 1231 SER B O 1
ATOM 3192 N N . PRO B 1 232 ? -11.440 12.246 -6.616 1.00 14.59 1232 PRO B N 1
ATOM 3193 C CA . PRO B 1 232 ? -12.543 12.214 -7.580 1.00 13.35 1232 PRO B CA 1
ATOM 3194 C C . PRO B 1 232 ? -12.067 11.993 -9.019 1.00 13.21 1232 PRO B C 1
ATOM 3195 O O . PRO B 1 232 ? -12.853 11.603 -9.884 1.00 13.89 1232 PRO B O 1
ATOM 3199 N N . ALA B 1 233 ? -10.789 12.255 -9.286 1.00 10.02 1233 ALA B N 1
ATOM 3200 C CA . ALA B 1 233 ? -10.263 12.048 -10.634 1.00 10.11 1233 ALA B CA 1
ATOM 3201 C C . ALA B 1 233 ? -10.352 10.568 -10.979 1.00 11.48 1233 ALA B C 1
ATOM 3202 O O . ALA B 1 233 ? -10.357 10.193 -12.151 1.00 13.12 1233 ALA B O 1
ATOM 3204 N N . ALA B 1 234 ? -10.414 9.726 -9.950 1.00 11.11 1234 ALA B N 1
ATOM 3205 C CA . ALA B 1 234 ? -10.506 8.282 -10.150 1.00 10.43 1234 ALA B CA 1
ATOM 3206 C C . ALA B 1 234 ? -11.915 7.805 -9.815 1.00 12.96 1234 ALA B C 1
ATOM 3207 O O . ALA B 1 234 ? -12.118 6.643 -9.449 1.00 13.11 1234 ALA B O 1
ATOM 3209 N N . SER B 1 235 ? -12.884 8.706 -9.961 1.00 12.36 1235 SER B N 1
ATOM 3210 C CA . SER B 1 235 ? -14.280 8.407 -9.653 1.00 11.66 1235 SER B CA 1
ATOM 3211 C C . SER B 1 235 ? -14.853 7.142 -10.285 1.00 11.80 1235 SER B C 1
ATOM 3212 O O . SER B 1 235 ? -15.749 6.515 -9.710 1.00 12.21 1235 SER B O 1
ATOM 3215 N N . TYR B 1 236 ? -14.355 6.761 -11.460 1.00 13.42 1236 TYR B N 1
ATOM 3216 C CA . TYR B 1 236 ? -14.865 5.568 -12.127 1.00 12.29 1236 TYR B CA 1
ATOM 3217 C C . TYR B 1 236 ? -13.875 4.401 -12.108 1.00 12.59 1236 TYR B C 1
ATOM 3218 O O . TYR B 1 236 ? -14.081 3.389 -12.778 1.00 13.59 1236 TYR B O 1
ATOM 3227 N N . VAL B 1 237 ? -12.799 4.546 -11.338 1.00 12.27 1237 VAL B N 1
ATOM 3228 C CA . VAL B 1 237 ? -11.796 3.491 -11.222 1.00 9.84 1237 VAL B CA 1
ATOM 3229 C C . VAL B 1 237 ? -12.073 2.682 -9.957 1.00 9.61 1237 VAL B C 1
ATOM 3230 O O . VAL B 1 237 ? -11.995 3.206 -8.844 1.00 10.61 1237 VAL B O 1
ATOM 3234 N N . HIS B 1 238 ? -12.383 1.403 -10.136 1.00 10.66 1238 HIS B N 1
ATOM 3235 C CA . HIS B 1 238 ? -12.687 0.518 -9.021 1.00 10.95 1238 HIS B CA 1
ATOM 3236 C C . HIS B 1 238 ? -12.275 -0.906 -9.382 1.00 11.14 1238 HIS B C 1
ATOM 3237 O O . HIS B 1 238 ? -12.446 -1.335 -10.523 1.00 11.58 1238 HIS B O 1
ATOM 3244 N N . GLY B 1 239 ? -11.714 -1.617 -8.407 1.00 11.26 1239 GLY B N 1
ATOM 3245 C CA . GLY B 1 239 ? -11.279 -2.989 -8.615 1.00 13.54 1239 GLY B CA 1
ATOM 3246 C C . GLY B 1 239 ? -10.059 -3.159 -9.505 1.00 12.45 1239 GLY B C 1
ATOM 3247 O O . GLY B 1 239 ? -9.690 -4.281 -9.844 1.00 13.18 1239 GLY B O 1
ATOM 3248 N N . ALA B 1 240 ? -9.411 -2.059 -9.871 1.00 12.12 1240 ALA B N 1
ATOM 3249 C CA . ALA B 1 240 ? -8.244 -2.134 -10.751 1.00 11.84 1240 ALA B CA 1
ATOM 3250 C C . ALA B 1 240 ? -6.897 -2.225 -10.034 1.00 11.11 1240 ALA B C 1
ATOM 3251 O O . ALA B 1 240 ? -6.777 -1.867 -8.867 1.00 11.76 1240 ALA B O 1
ATOM 3253 N N . GLN B 1 241 ? -5.893 -2.728 -10.751 1.00 12.16 1241 GLN B N 1
ATOM 3254 C CA . GLN B 1 241 ? -4.528 -2.826 -10.237 1.00 12.41 1241 GLN B CA 1
ATOM 3255 C C . GLN B 1 241 ? -3.669 -1.956 -11.147 1.00 12.95 1241 GLN B C 1
ATOM 3256 O O . GLN B 1 241 ? -3.495 -2.268 -12.323 1.00 15.63 1241 GLN B O 1
ATOM 3262 N N . ILE B 1 242 ? -3.156 -0.854 -10.605 1.00 12.09 1242 ILE B N 1
ATOM 3263 C CA . ILE B 1 242 ? -2.315 0.058 -11.372 1.00 12.04 1242 ILE B CA 1
ATOM 3264 C C . ILE B 1 242 ? -0.845 -0.289 -11.168 1.00 10.82 1242 ILE B C 1
ATOM 3265 O O . ILE B 1 242 ? -0.326 -0.175 -10.059 1.00 10.01 1242 ILE B O 1
ATOM 3270 N N . VAL B 1 243 ? -0.188 -0.714 -12.244 1.00 9.29 1243 VAL B N 1
ATOM 3271 C CA . VAL B 1 243 ? 1.221 -1.088 -12.201 1.00 10.78 1243 VAL B CA 1
ATOM 3272 C C . VAL B 1 243 ? 2.099 0.161 -12.283 1.00 10.84 1243 VAL B C 1
ATOM 3273 O O . VAL B 1 243 ? 1.949 0.974 -13.189 1.00 9.50 1243 VAL B O 1
ATOM 3277 N N . ILE B 1 244 ? 3.013 0.307 -11.328 1.00 10.58 1244 ILE B N 1
ATOM 3278 C CA . ILE B 1 244 ? 3.913 1.461 -11.284 1.00 10.01 1244 ILE B CA 1
ATOM 3279 C C . ILE B 1 244 ? 5.314 0.863 -11.247 1.00 10.55 1244 ILE B C 1
ATOM 3280 O O . ILE B 1 244 ? 5.844 0.591 -10.173 1.00 10.73 1244 ILE B O 1
ATOM 3285 N N . ASP B 1 245 ? 5.906 0.650 -12.421 1.00 12.39 1245 ASP B N 1
ATOM 3286 C CA . ASP B 1 245 ? 7.216 0.013 -12.483 1.00 11.05 1245 ASP B CA 1
ATOM 3287 C C . ASP B 1 245 ? 8.154 0.484 -13.591 1.00 12.46 1245 ASP B C 1
ATOM 3288 O O . ASP B 1 245 ? 9.118 -0.208 -13.925 1.00 12.95 1245 ASP B O 1
ATOM 3293 N N . GLY B 1 246 ? 7.870 1.643 -14.169 1.00 9.54 1246 GLY B N 1
ATOM 3294 C CA . GLY B 1 246 ? 8.736 2.162 -15.211 1.00 9.27 1246 GLY B CA 1
ATOM 3295 C C . GLY B 1 246 ? 8.738 1.366 -16.504 1.00 9.76 1246 GLY B C 1
ATOM 3296 O O . GLY B 1 246 ? 9.595 1.598 -17.357 1.00 10.81 1246 GLY B O 1
ATOM 3297 N N . GLY B 1 247 ? 7.812 0.418 -16.643 1.00 9.92 1247 GLY B N 1
ATOM 3298 C CA . GLY B 1 247 ? 7.723 -0.350 -17.877 1.00 9.76 1247 GLY B CA 1
ATOM 3299 C C . GLY B 1 247 ? 8.183 -1.794 -17.880 1.00 12.14 1247 GLY B C 1
ATOM 3300 O O . GLY B 1 247 ? 8.004 -2.495 -18.878 1.00 13.84 1247 GLY B O 1
ATOM 3301 N N . ILE B 1 248 ? 8.757 -2.253 -16.775 1.00 12.23 1248 ILE B N 1
ATOM 3302 C CA . ILE B 1 248 ? 9.252 -3.626 -16.696 1.00 14.04 1248 ILE B CA 1
ATOM 3303 C C . ILE B 1 248 ? 8.219 -4.689 -17.049 1.00 14.17 1248 ILE B C 1
ATOM 3304 O O . ILE B 1 248 ? 8.484 -5.578 -17.866 1.00 13.50 1248 ILE B O 1
ATOM 3309 N N . ASP B 1 249 ? 7.046 -4.607 -16.430 1.00 12.99 1249 ASP B N 1
ATOM 3310 C CA . ASP B 1 249 ? 5.987 -5.578 -16.673 1.00 12.65 1249 ASP B CA 1
ATOM 3311 C C . ASP B 1 249 ? 5.597 -5.646 -18.151 1.00 12.24 1249 ASP B C 1
ATOM 3312 O O . ASP B 1 249 ? 5.356 -6.730 -18.694 1.00 12.54 1249 ASP B O 1
ATOM 3317 N N . ALA B 1 250 ? 5.546 -4.490 -18.805 1.00 13.69 1250 ALA B N 1
ATOM 3318 C CA . ALA B 1 250 ? 5.197 -4.438 -20.220 1.00 14.16 1250 ALA B CA 1
ATOM 3319 C C . ALA B 1 250 ? 6.234 -5.185 -21.058 1.00 15.15 1250 ALA B C 1
ATOM 3320 O O . ALA B 1 250 ? 5.888 -5.876 -22.014 1.00 14.37 1250 ALA B O 1
ATOM 3322 N N . VAL B 1 251 ? 7.506 -5.050 -20.690 1.00 15.56 1251 VAL B N 1
ATOM 3323 C CA . VAL B 1 251 ? 8.584 -5.713 -21.420 1.00 18.01 1251 VAL B CA 1
ATOM 3324 C C . VAL B 1 251 ? 8.589 -7.223 -21.180 1.00 19.29 1251 VAL B C 1
ATOM 3325 O O . VAL B 1 251 ? 8.779 -8.007 -22.114 1.00 20.51 1251 VAL B O 1
ATOM 3329 N N . MET B 1 252 ? 8.369 -7.627 -19.932 1.00 20.34 1252 MET B N 1
ATOM 3330 C CA . MET B 1 252 ? 8.357 -9.042 -19.561 1.00 22.24 1252 MET B CA 1
ATOM 3331 C C . MET B 1 252 ? 7.088 -9.791 -19.985 1.00 22.38 1252 MET B C 1
ATOM 3332 O O . MET B 1 252 ? 7.154 -10.952 -20.395 1.00 22.68 1252 MET B O 1
ATOM 3337 N N . ARG B 1 253 ? 5.937 -9.131 -19.877 1.00 19.99 1253 ARG B N 1
ATOM 3338 C CA . ARG B 1 253 ? 4.659 -9.752 -20.228 1.00 19.77 1253 ARG B CA 1
ATOM 3339 C C . ARG B 1 253 ? 3.824 -8.864 -21.147 1.00 17.56 1253 ARG B C 1
ATOM 3340 O O . ARG B 1 253 ? 2.743 -8.421 -20.774 1.00 18.75 1253 ARG B O 1
ATOM 3348 N N . PRO B 1 254 ? 4.305 -8.606 -22.366 1.00 16.52 1254 PRO B N 1
ATOM 3349 C CA . PRO B 1 254 ? 3.545 -7.756 -23.288 1.00 16.10 1254 PRO B CA 1
ATOM 3350 C C . PRO B 1 254 ? 2.117 -8.221 -23.592 1.00 17.46 1254 PRO B C 1
ATOM 3351 O O . PRO B 1 254 ? 1.212 -7.397 -23.755 1.00 16.78 1254 PRO B O 1
ATOM 3355 N N . THR B 1 255 ? 1.912 -9.534 -23.648 1.00 17.92 1255 THR B N 1
ATOM 3356 C CA . THR B 1 255 ? 0.600 -10.089 -23.966 1.00 18.31 1255 THR B CA 1
ATOM 3357 C C . THR B 1 255 ? -0.259 -10.437 -22.758 1.00 18.88 1255 THR B C 1
ATOM 3358 O O . THR B 1 255 ? -1.369 -10.945 -22.911 1.00 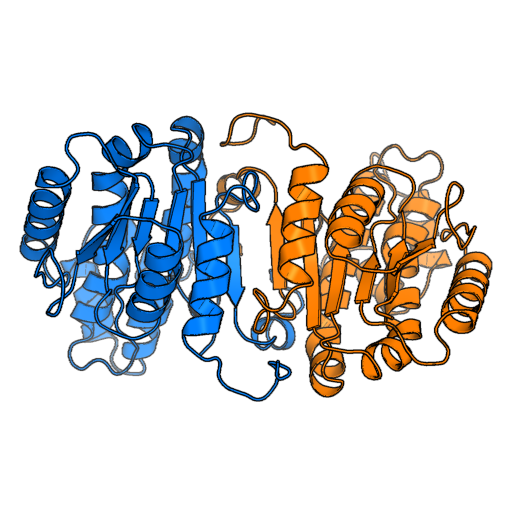18.45 1255 THR B O 1
ATOM 3362 N N . GLN B 1 256 ? 0.240 -10.170 -21.559 1.00 18.72 1256 GLN B N 1
ATOM 3363 C CA . GLN B 1 256 ? -0.525 -10.485 -20.360 1.00 22.96 1256 GLN B CA 1
ATOM 3364 C C . GLN B 1 256 ? -0.881 -9.235 -19.567 1.00 23.51 1256 GLN B C 1
ATOM 3365 O O . GLN B 1 256 ? -0.008 -8.495 -19.124 1.00 23.22 1256 GLN B O 1
ATOM 3371 N N . PHE B 1 257 ? -2.181 -9.015 -19.396 1.00 25.24 1257 PHE B N 1
ATOM 3372 C CA . PHE B 1 257 ? -2.700 -7.860 -18.675 1.00 28.39 1257 PHE B CA 1
ATOM 3373 C C . PHE B 1 257 ? -4.162 -8.111 -18.324 1.00 31.84 1257 PHE B C 1
ATOM 3374 O O . PHE B 1 257 ? -4.607 -9.265 -18.492 1.00 20.23 1257 PHE B O 1
#

Organism: Comamonas testosteroni (NCBI:txid285)

Foldseek 3Di:
DAEEEEEPCPDFLNVLLCVVVVVVVHDYQYEDCDPGNHHFQQQDPVRLVSSLVSVCVVQVQAHQEYEYDFADAFVPPQLLSRLRCLAVVPVVNCVSRLVRNLSHDLHEYEYEFAPLLPVADLVRQPLNVCSVVVVSVVSSCCLVVVPPPSRSSSRSNNRVNRLVSQLVCQVVSVVSVYAYEYEHEYQVDQQPPDHDGSNQVSVVVVCRSDCVCVPPHSYYHYDYSCPSCVVCVPDD/DAEEEFEPCPDFLNVLLVVVVVVVVYDYAYEDCDPGNHHFQQQDPVRLVVSLVSVCVVQVQAHQEYEYDWADAFVPPQLLSRLRCLAVVPVVNCVSRLVRNLSHDQHEYEYEFAPLLVVDDLVRQPCNVCSVVVNSVVSSVDLVPDPPGSRSSSRSSNSVNRLVSQLVCQVVSVVSVYAYEYEHEYPPQAPQGDHDGSNQVSVVVVCRSDCVCVPPHSYYHYDYNHPCCVVCVPDD

B-factor: mean 20.23, std 10.46, range [5.31, 81.6]

CATH classification: 3.40.50.720

Radius of gyration: 22.51 Å; Cα contacts (8 Å, |Δi|>4): 1106; chains: 2; bounding box: 41×52×66 Å

Nearest PDB structures (foldseek):
  1fk8-assembly1_A  TM=1.003E+00  e=8.021E-45  Comamonas testosteroni
  1fk8-assembly1_B  TM=9.884E-01  e=2.931E-45  Comamonas testosteroni
  2dkn-assembly1_A  TM=9.502E-01  e=9.585E-28  Pseudomonas sp. B-0831
  2dkn-assembly1_B  TM=9.619E-01  e=1.289E-27  Pseudomonas sp. B-0831
  4e3z-assembly1_B  TM=7.350E-01  e=8.974E-12  Rhizobium etli CFN 42

Sequence (472 aa):
MSIIVISGCATGIGAATRKVLEAAGHQIVGIDIRDAEVIADLSTAEGRKQAIADVLAKCSKGMDGLVLCAGLGPQTKVLGNVVSVNYFGATELMDAFLPALKKGHQPAAVVISSVASAHLAFDKNPLALALEAGEEAKARAIVEHAGEQGGNLAYAGSKNALTVAVRKRAAAWGEAGVRLNTIAPGAFVPPMGRRAEPSEMASVIAF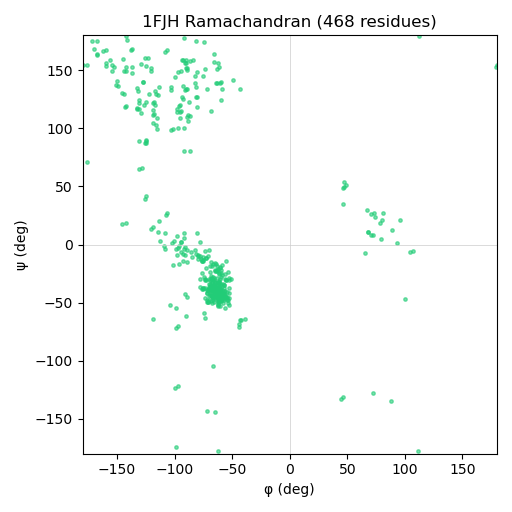LMSPAASYVHGAQIVIDGGIDAVMRPTQFMSIIVISGCATGIGAATRKVLEAAGHQIVGIDIRDAEVIADLSTAEGRKQAIADVLAKCSKGMDGLVLCAGLGPQTKVLGNVVSVNYFGATELMDAFLPALKKGHQPAAVVISSVASAHLAFDKNPLALALEAGEEAKARAIVEHAGEQGGNLAYAGSKNALTVAVRKRAAAWGEAGVRLNTIAPGAFVPPMGRRAEPSEMASVIAFLMSPAASYVHGAQIVIDGGIDAVMRPTQF

Secondary structure (DSSP, 8-state):
--EEEEETTTSHHHHHHHHHHHHTTPEEEEEESSSSSEE--TTSHHHHHHHHHHHHTT-TT--SEEEE-----TT-SSHHHHHIIIIIHHHHHHHHHHHHHHTSSS-EEEEE--GGGGSS-GGG-TTHHHHHHT-HHHHHHHHHT--TTHHHHHHHHHHHHHHHHHHHTHHHHHHTT-EEEEEEE-----STTSPPPTHHHHHHHHHHTSGGGTT--S-EEEESTTHHHHH-TT--/--EEEEETTTSHHHHHHHHHHHHTTPEEEEEESSSSSEE--TTSHHHHHHHHHHHHHH-TT--SEEEE-----TT-SSHHHHHIIIIIHHHHHHHHHHHHHHTSSS-EEEEE--GGGGSS-GGG-TTHHHHHTT-HHHHHHHHHT--S--HHHHHHHHHHHHHHHHHTTHHHHHHTT-EEEEEEE-----TTSSPPPHHHHHHHHHHHTSGGGTT--S-EEEESTTHHHHH-TT--

InterPro domains:
  IPR002347 Short-chain dehydrogenase/reductase SDR [PF00106] (3-117)
  IPR002347 Short-chain dehydrogenase/reductase SDR [PF13561] (146-248)
  IPR002347 Short-chain dehydrogenase/reductase SDR [PR00081] (3-20)
  IPR002347 Short-chain dehydrogenase/reductase SDR [PR00081] (101-117)
  IPR002347 Short-chain dehydrogenase/reductase SDR [PR00081] (155-174)
  IPR002347 Short-chain dehydrogenase/reductase SDR [PR00081] (176-193)
  IPR002347 Short-chain dehydrogenase/reductase SDR [PR00081] (212-232)
  IPR036291 NAD(P)-binding domain superfamily [SSF51735] (1-251)